Protein AF-A0A6A5KIJ4-F1 (afdb_monomer)

Mean predicted aligned error: 9.71 Å

Secondary structure (DSSP, 8-state):
-------GGG--SHHHHHHHHTTT--HHHHHHH-GGGGGGGG-SS--TTTSHHHHHHHHHHHHHHHHHTHHHHHHHHHS-TT-HHHHHHHHHHHHHHHHHHHHHHHHHHHHHHHHTT---HHHHHHHHHHHHHHHHHHHHHHHHHGGGGGTSTTTSTTTSHHHHHHHHHHHHHHHHHHHHHHHHHHHHS--HHHHHHHHHHHHHTT-------GGGT---HHHHHHHHHHHHHIIIIIHHHHHHHHHHHHHHT-TTTS-TTTTSTTHHHHHHHHHHHHHHHHHHHHHHHHHHHHHHHHGGG--TT---HHHHHHHHTTHHHHHHHHHHHHHHHHHHHTSHHHHHHHHHHHHHHHHHHHHHHHHHHHHHHTTS--

Structure (mmCIF, N/CA/C/O backbone):
data_AF-A0A6A5KIJ4-F1
#
_entry.id   AF-A0A6A5KIJ4-F1
#
loop_
_atom_site.group_PDB
_atom_site.id
_atom_site.type_symbol
_atom_site.label_atom_id
_atom_site.label_alt_id
_atom_site.label_comp_id
_atom_site.label_asym_id
_atom_site.label_entity_id
_atom_site.label_seq_id
_atom_site.pdbx_PDB_ins_code
_atom_site.Cartn_x
_atom_site.Cartn_y
_atom_site.Cartn_z
_atom_site.occupancy
_atom_site.B_iso_or_equiv
_atom_site.auth_seq_id
_atom_site.auth_comp_id
_atom_site.auth_asym_id
_atom_site.auth_atom_id
_atom_site.pdbx_PDB_model_num
ATOM 1 N N . MET A 1 1 ? 25.977 7.934 -46.231 1.00 43.38 1 MET A N 1
ATOM 2 C CA . MET A 1 1 ? 25.397 7.405 -44.980 1.00 43.38 1 MET A CA 1
ATOM 3 C C . MET A 1 1 ? 26.264 6.230 -44.569 1.00 43.38 1 MET A C 1
ATOM 5 O O . MET A 1 1 ? 26.360 5.286 -45.342 1.00 43.38 1 MET A O 1
ATOM 9 N N . ALA A 1 2 ? 27.006 6.340 -43.467 1.00 40.62 2 ALA A N 1
ATOM 10 C CA . ALA A 1 2 ? 27.827 5.232 -42.989 1.00 40.62 2 ALA A CA 1
ATOM 11 C C . ALA A 1 2 ? 26.893 4.139 -42.460 1.00 40.62 2 ALA A C 1
ATOM 13 O O . ALA A 1 2 ? 26.023 4.420 -41.641 1.00 40.62 2 ALA A O 1
ATOM 14 N N . ASN A 1 3 ? 27.042 2.919 -42.971 1.00 46.47 3 ASN A N 1
ATOM 15 C CA . ASN A 1 3 ? 26.295 1.750 -42.527 1.00 46.47 3 ASN A CA 1
ATOM 16 C C . ASN A 1 3 ? 26.880 1.289 -41.182 1.00 46.47 3 ASN A C 1
ATOM 18 O O . ASN A 1 3 ? 27.660 0.344 -41.120 1.00 46.47 3 ASN A O 1
ATOM 22 N N . THR A 1 4 ? 26.608 2.036 -40.111 1.00 53.62 4 THR A N 1
ATOM 23 C CA . THR A 1 4 ? 26.979 1.649 -38.749 1.00 53.62 4 THR A CA 1
ATOM 24 C C . THR A 1 4 ? 26.000 0.585 -38.281 1.00 53.62 4 THR A C 1
ATOM 26 O O . THR A 1 4 ? 24.988 0.875 -37.647 1.00 53.62 4 THR A O 1
ATOM 29 N N . THR A 1 5 ? 26.285 -0.666 -38.630 1.00 58.91 5 THR A N 1
ATOM 30 C CA . THR A 1 5 ? 25.628 -1.830 -38.037 1.00 58.91 5 THR A CA 1
ATOM 31 C C . THR A 1 5 ? 26.041 -1.910 -36.570 1.00 58.91 5 THR A C 1
ATOM 33 O O . THR A 1 5 ? 27.098 -2.451 -36.245 1.00 58.91 5 THR A O 1
ATOM 36 N N . HIS A 1 6 ? 25.244 -1.317 -35.681 1.00 66.81 6 HIS A N 1
ATOM 37 C CA . HIS A 1 6 ? 25.396 -1.537 -34.247 1.00 66.81 6 HIS A CA 1
ATOM 38 C C . HIS A 1 6 ? 25.002 -2.987 -33.926 1.00 66.81 6 HIS A C 1
ATOM 40 O O . HIS A 1 6 ? 23.931 -3.426 -34.352 1.00 66.81 6 HIS A O 1
ATOM 46 N N . PRO A 1 7 ? 25.834 -3.752 -33.199 1.00 83.75 7 PRO A N 1
ATOM 47 C CA . PRO A 1 7 ? 25.472 -5.104 -32.803 1.00 83.75 7 PRO A CA 1
ATOM 48 C C . PRO A 1 7 ? 24.351 -5.030 -31.762 1.00 83.75 7 PRO A C 1
ATOM 50 O O . PRO A 1 7 ? 24.577 -4.590 -30.637 1.00 83.75 7 PRO A O 1
ATOM 53 N N . CYS A 1 8 ? 23.140 -5.466 -32.119 1.00 83.19 8 CYS A N 1
ATOM 54 C CA . CYS A 1 8 ? 21.985 -5.449 -31.214 1.00 83.19 8 CYS A CA 1
ATOM 55 C C . CYS A 1 8 ? 22.226 -6.228 -29.905 1.00 83.19 8 CYS A C 1
ATOM 57 O O . CYS A 1 8 ? 21.538 -5.977 -28.919 1.00 83.19 8 CYS A O 1
ATOM 59 N N . ASP A 1 9 ? 23.217 -7.123 -29.880 1.00 84.19 9 ASP A N 1
ATOM 60 C CA . ASP A 1 9 ? 23.629 -7.915 -28.715 1.00 84.19 9 ASP A CA 1
ATOM 61 C C . ASP A 1 9 ? 24.285 -7.087 -27.597 1.00 84.19 9 ASP A C 1
ATOM 63 O O . ASP A 1 9 ? 24.390 -7.550 -26.456 1.00 84.19 9 ASP A O 1
ATOM 67 N N . SER A 1 10 ? 24.745 -5.864 -27.895 1.00 84.06 10 SER A N 1
ATOM 68 C CA . SER A 1 10 ? 25.309 -4.971 -26.878 1.00 84.06 10 SER A CA 1
ATOM 69 C C . SER A 1 10 ? 24.240 -4.270 -26.039 1.00 84.06 10 SER A C 1
ATOM 71 O O . SER A 1 10 ? 24.570 -3.728 -24.989 1.00 84.06 10 SER A O 1
ATOM 73 N N . LEU A 1 11 ? 22.979 -4.265 -26.488 1.00 83.62 11 LEU A N 1
ATOM 74 C CA . LEU A 1 11 ? 21.848 -3.682 -25.769 1.00 83.62 11 LEU A CA 1
ATOM 75 C C . LEU A 1 11 ? 21.243 -4.763 -24.876 1.00 83.62 11 LEU A C 1
ATOM 77 O O . LEU A 1 11 ? 20.431 -5.569 -25.326 1.00 83.62 11 LEU A O 1
ATOM 81 N N . LYS A 1 12 ? 21.681 -4.814 -23.617 1.00 80.38 12 LYS A N 1
ATOM 82 C CA . LYS A 1 12 ? 21.204 -5.813 -22.646 1.00 80.38 12 LYS A CA 1
ATOM 83 C C . LYS A 1 12 ? 20.176 -5.235 -21.688 1.00 80.38 12 LYS A C 1
ATOM 85 O O . LYS A 1 12 ? 19.394 -5.984 -21.108 1.00 80.38 12 LYS A O 1
ATOM 90 N N . GLN A 1 13 ? 20.193 -3.920 -21.498 1.00 79.88 13 GLN A N 1
ATOM 91 C CA . GLN A 1 13 ? 19.320 -3.210 -20.579 1.00 79.88 13 GLN A CA 1
ATOM 92 C C . GLN A 1 13 ? 18.652 -2.025 -21.261 1.00 79.88 13 GLN A C 1
ATOM 94 O O . GLN A 1 13 ? 19.179 -1.422 -22.193 1.00 79.88 13 GLN A O 1
ATOM 99 N N . PHE A 1 14 ? 17.493 -1.637 -20.733 1.00 78.69 14 PHE A N 1
ATOM 100 C CA . PHE A 1 14 ? 16.768 -0.472 -21.225 1.00 78.69 14 PHE A CA 1
ATOM 101 C C . PHE A 1 14 ? 17.596 0.823 -21.129 1.00 78.69 14 PHE A C 1
ATOM 103 O O . PHE A 1 14 ? 17.517 1.681 -22.003 1.00 78.69 14 PHE A O 1
ATOM 110 N N . ALA A 1 15 ? 18.450 0.947 -20.108 1.00 78.00 15 ALA A N 1
ATOM 111 C CA . ALA A 1 15 ? 19.334 2.099 -19.944 1.00 78.00 15 ALA A CA 1
ATOM 112 C C . ALA A 1 15 ? 20.415 2.219 -21.034 1.00 78.00 15 ALA A C 1
ATOM 114 O O . ALA A 1 15 ? 20.862 3.336 -21.310 1.00 78.00 15 ALA A O 1
ATOM 115 N N . ASP A 1 16 ? 20.793 1.115 -21.687 1.00 80.12 16 ASP A N 1
ATOM 116 C CA . ASP A 1 16 ? 21.831 1.106 -22.725 1.00 80.12 16 ASP A CA 1
ATOM 117 C C . ASP A 1 16 ? 21.413 1.934 -23.949 1.00 80.12 16 ASP A C 1
ATOM 119 O O . ASP A 1 16 ? 22.255 2.532 -24.621 1.00 80.12 16 ASP A O 1
ATOM 123 N N . PHE A 1 17 ? 20.105 2.057 -24.204 1.00 76.69 17 PHE A N 1
ATOM 124 C CA . PHE A 1 17 ? 19.576 2.915 -25.266 1.00 76.69 17 PHE A CA 1
ATOM 125 C C . PHE A 1 17 ? 19.929 4.384 -25.055 1.00 76.69 17 PHE A C 1
ATOM 127 O O . PHE A 1 17 ? 20.342 5.060 -25.994 1.00 76.69 17 PHE A O 1
ATOM 134 N N . PHE A 1 18 ? 19.797 4.873 -23.823 1.00 76.44 18 PHE A N 1
ATOM 135 C CA . PHE A 1 18 ? 19.955 6.295 -23.509 1.00 76.44 18 PHE A CA 1
ATOM 136 C C . PHE A 1 18 ? 21.417 6.690 -23.303 1.00 76.44 18 PHE A C 1
ATOM 138 O O . PHE A 1 18 ? 21.801 7.832 -23.557 1.00 76.44 18 PHE A O 1
ATOM 145 N N . THR A 1 19 ? 22.257 5.756 -22.857 1.00 80.62 19 THR A N 1
ATOM 146 C CA . THR A 1 19 ? 23.709 5.974 -22.810 1.00 80.62 19 THR A CA 1
ATOM 147 C C . THR A 1 19 ? 24.296 5.995 -24.223 1.00 80.62 19 THR A C 1
ATOM 149 O O . THR A 1 19 ? 25.088 6.883 -24.543 1.00 80.62 19 THR A O 1
ATOM 152 N N . THR A 1 20 ? 23.839 5.096 -25.099 1.00 78.19 20 THR A N 1
ATOM 153 C CA . THR A 1 20 ? 24.277 5.028 -26.502 1.00 78.19 20 THR A CA 1
ATOM 154 C C . THR A 1 20 ? 23.753 6.212 -27.321 1.00 78.19 20 THR A C 1
ATOM 156 O O . THR A 1 20 ? 24.508 6.809 -28.091 1.00 78.19 20 THR A O 1
ATOM 159 N N . SER A 1 21 ? 22.497 6.630 -27.118 1.00 71.56 21 SER A N 1
ATOM 160 C CA . SER A 1 21 ? 21.915 7.745 -27.878 1.00 71.56 21 SER A CA 1
ATOM 161 C C . SER A 1 21 ? 22.608 9.082 -27.617 1.00 71.56 21 SER A C 1
ATOM 163 O O . SER A 1 21 ? 22.753 9.894 -28.525 1.00 71.56 21 SER A O 1
ATOM 165 N N . ASN A 1 22 ? 23.099 9.306 -26.394 1.00 73.12 22 ASN A N 1
ATOM 166 C CA . ASN A 1 22 ? 23.820 10.531 -26.042 1.00 73.12 22 ASN A CA 1
ATOM 167 C C . ASN A 1 22 ? 25.168 10.685 -26.763 1.00 73.12 22 ASN A C 1
ATOM 169 O O . ASN A 1 22 ? 25.729 11.778 -26.749 1.00 73.12 22 ASN A O 1
ATOM 173 N N . THR A 1 23 ? 25.712 9.618 -27.355 1.00 72.00 23 THR A N 1
ATOM 174 C CA . THR A 1 23 ? 27.065 9.643 -27.929 1.00 72.00 23 THR A CA 1
ATOM 175 C C . THR A 1 23 ? 27.095 9.626 -29.450 1.00 72.00 23 THR A C 1
ATOM 177 O O . THR A 1 23 ? 28.009 10.215 -30.020 1.00 72.00 23 THR A O 1
ATOM 180 N N . THR A 1 24 ? 26.150 8.964 -30.130 1.00 61.06 24 THR A N 1
ATOM 181 C CA . THR A 1 24 ? 26.349 8.653 -31.562 1.00 61.06 24 THR A CA 1
ATOM 182 C C . THR A 1 24 ? 25.093 8.566 -32.436 1.00 61.06 24 THR A C 1
ATOM 184 O O . THR A 1 24 ? 25.216 8.761 -33.643 1.00 61.06 24 THR A O 1
ATOM 187 N N . SER A 1 25 ? 23.900 8.299 -31.886 1.00 68.38 25 SER A N 1
ATOM 188 C CA . SER A 1 25 ? 22.718 7.921 -32.689 1.00 68.38 25 SER A CA 1
ATOM 189 C C . SER A 1 25 ? 21.401 8.463 -32.121 1.00 68.38 25 SER A C 1
ATOM 191 O O . SER A 1 25 ? 21.216 8.484 -30.909 1.00 68.38 25 SER A O 1
ATOM 193 N N . ASN A 1 26 ? 20.438 8.827 -32.978 1.00 84.12 26 ASN A N 1
ATOM 194 C CA . ASN A 1 26 ? 19.061 9.104 -32.540 1.00 84.12 26 ASN A CA 1
ATOM 195 C C . ASN A 1 26 ? 18.382 7.785 -32.082 1.00 84.12 26 ASN A C 1
ATOM 197 O O . ASN A 1 26 ? 18.557 6.749 -32.731 1.00 84.12 26 ASN A O 1
ATOM 201 N N . ILE A 1 27 ? 17.607 7.816 -30.983 1.00 83.56 27 ILE A N 1
ATOM 202 C CA . ILE A 1 27 ? 16.882 6.657 -30.411 1.00 83.56 27 ILE A CA 1
ATOM 203 C C . ILE A 1 27 ? 16.044 5.943 -31.480 1.00 83.56 27 ILE A C 1
ATOM 205 O O . ILE A 1 27 ? 16.034 4.714 -31.553 1.00 83.56 27 ILE A O 1
ATOM 209 N N . THR A 1 28 ? 15.399 6.714 -32.354 1.00 85.06 28 THR A N 1
ATOM 210 C CA . THR A 1 28 ? 14.573 6.220 -33.458 1.00 85.06 28 THR A CA 1
ATOM 211 C C . THR A 1 28 ? 15.364 5.313 -34.395 1.00 85.06 28 THR A C 1
ATOM 213 O O . THR A 1 28 ? 14.908 4.224 -34.736 1.00 85.06 28 THR A O 1
ATOM 216 N N . SER A 1 29 ? 16.578 5.720 -34.771 1.00 85.31 29 SER A N 1
ATOM 217 C CA . SER A 1 29 ? 17.450 4.936 -35.650 1.00 85.31 29 SER A CA 1
ATOM 218 C C . SER A 1 29 ? 17.915 3.638 -34.986 1.00 85.31 29 SER A C 1
ATOM 220 O O . SER A 1 29 ? 17.982 2.603 -35.645 1.00 85.31 29 SER A O 1
ATOM 222 N N . LEU A 1 30 ? 18.183 3.668 -33.677 1.00 84.62 30 LEU A N 1
ATOM 223 C CA . LEU A 1 30 ? 18.614 2.486 -32.928 1.00 84.62 30 LEU A CA 1
ATOM 224 C C . LEU A 1 30 ? 17.487 1.450 -32.790 1.00 84.62 30 LEU A C 1
ATOM 226 O O . LEU A 1 30 ? 17.716 0.255 -32.965 1.00 84.62 30 LEU A O 1
ATOM 230 N N . VAL A 1 31 ? 16.255 1.902 -32.544 1.00 86.44 31 VAL A N 1
ATOM 231 C CA . VAL A 1 31 ? 15.072 1.026 -32.491 1.00 86.44 31 VAL A CA 1
ATOM 232 C C . VAL A 1 31 ? 14.743 0.441 -33.865 1.00 86.44 31 VAL A C 1
ATOM 234 O O . VAL A 1 31 ? 14.415 -0.740 -33.957 1.00 86.44 31 VAL A O 1
ATOM 237 N N . GLN A 1 32 ? 14.865 1.229 -34.938 1.00 85.62 32 GLN A N 1
ATOM 238 C CA . GLN A 1 32 ? 14.678 0.737 -36.308 1.00 85.62 32 GLN A CA 1
ATOM 239 C C . GLN A 1 32 ? 15.700 -0.346 -36.677 1.00 85.62 32 GLN A C 1
ATOM 241 O O . GLN A 1 32 ? 15.349 -1.297 -37.372 1.00 85.62 32 GLN A O 1
ATOM 246 N N . ALA A 1 33 ? 16.940 -0.232 -36.190 1.00 86.56 33 ALA A N 1
ATOM 247 C CA . ALA A 1 33 ? 17.974 -1.244 -36.395 1.00 86.56 33 ALA A CA 1
ATOM 248 C C . ALA A 1 33 ? 17.746 -2.515 -35.553 1.00 86.56 33 ALA A C 1
ATOM 250 O O . ALA A 1 33 ? 18.043 -3.615 -36.014 1.00 86.56 33 ALA A O 1
ATOM 251 N N . CYS A 1 34 ? 17.202 -2.377 -34.339 1.00 85.12 34 CYS A N 1
ATOM 252 C CA . CYS A 1 34 ? 17.039 -3.470 -33.376 1.00 85.12 34 CYS A CA 1
ATOM 253 C C . CYS A 1 34 ? 15.596 -3.570 -32.833 1.00 85.12 34 CYS A C 1
ATOM 255 O O . CYS A 1 34 ? 15.378 -3.415 -31.628 1.00 85.12 34 CYS A O 1
ATOM 257 N N . PRO A 1 35 ? 14.588 -3.877 -33.671 1.00 81.50 35 PRO A N 1
ATOM 258 C CA . PRO A 1 35 ? 13.176 -3.810 -33.278 1.00 81.50 35 PRO A CA 1
ATOM 259 C C . PRO A 1 35 ? 12.795 -4.801 -32.165 1.00 81.50 35 PRO A C 1
ATOM 261 O O . PRO A 1 35 ? 11.908 -4.512 -31.364 1.00 81.50 35 PRO A O 1
ATOM 264 N N . GLN A 1 36 ? 13.488 -5.941 -32.064 1.00 79.94 36 GLN A N 1
ATOM 265 C CA . GLN A 1 36 ? 13.276 -6.947 -31.008 1.00 79.94 36 GLN A CA 1
ATOM 266 C C . GLN A 1 36 ? 13.592 -6.414 -29.603 1.00 79.94 36 GLN A C 1
ATOM 268 O O . GLN A 1 36 ? 13.033 -6.873 -28.608 1.00 79.94 36 GLN A O 1
ATOM 273 N N . GLN A 1 37 ? 14.449 -5.396 -29.518 1.00 83.38 37 GLN A N 1
ATOM 274 C CA . GLN A 1 37 ? 14.854 -4.797 -28.254 1.00 83.38 37 GLN A CA 1
ATOM 275 C C . GLN A 1 37 ? 13.787 -3.862 -27.661 1.00 83.38 37 GLN A C 1
ATOM 277 O O . GLN A 1 37 ? 13.915 -3.437 -26.513 1.00 83.38 37 GLN A O 1
ATOM 282 N N . CYS A 1 38 ? 12.677 -3.611 -28.371 1.00 82.75 38 CYS A N 1
ATOM 283 C CA . CYS A 1 38 ? 11.484 -2.979 -27.795 1.00 82.75 38 CYS A CA 1
ATOM 284 C C . CYS A 1 38 ? 10.936 -3.751 -26.578 1.00 82.75 38 CYS A C 1
ATOM 286 O O . CYS A 1 38 ? 10.298 -3.159 -25.706 1.00 82.75 38 CYS A O 1
ATOM 288 N N . ASN A 1 39 ? 11.247 -5.048 -26.469 1.00 77.19 39 ASN A N 1
ATOM 289 C CA . ASN A 1 39 ? 10.880 -5.874 -25.322 1.00 77.19 39 ASN A CA 1
ATOM 290 C C . ASN A 1 39 ? 11.693 -5.553 -24.051 1.00 77.19 39 ASN A C 1
ATOM 292 O O . ASN A 1 39 ? 11.222 -5.825 -22.950 1.00 77.19 39 ASN A O 1
ATOM 296 N N . LEU A 1 40 ? 12.861 -4.898 -24.153 1.00 78.25 40 LEU A N 1
ATOM 297 C CA . LEU A 1 40 ? 13.684 -4.535 -22.987 1.00 78.25 40 L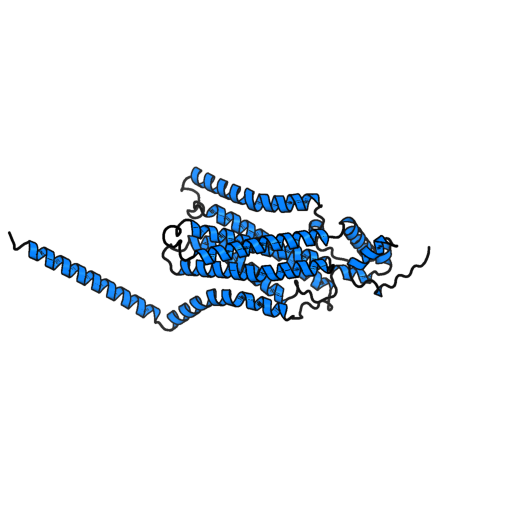EU A CA 1
ATOM 298 C C . LEU A 1 40 ? 13.015 -3.512 -22.061 1.00 78.25 40 LEU A C 1
ATOM 300 O O . LEU A 1 40 ? 13.329 -3.473 -20.872 1.00 78.25 40 LEU A O 1
ATOM 304 N N . ALA A 1 41 ? 12.063 -2.721 -22.569 1.00 77.00 41 ALA A N 1
ATOM 305 C CA . ALA A 1 41 ? 11.273 -1.795 -21.754 1.00 77.00 41 ALA A CA 1
ATOM 306 C C . ALA A 1 41 ? 10.456 -2.509 -20.657 1.00 77.00 41 ALA A C 1
ATOM 308 O O . ALA A 1 41 ? 10.104 -1.897 -19.644 1.00 77.00 41 ALA A O 1
ATOM 309 N N . TRP A 1 42 ? 10.190 -3.802 -20.854 1.00 74.75 42 TRP A N 1
ATOM 310 C CA . TRP A 1 42 ? 9.413 -4.663 -19.966 1.00 74.75 42 TRP A CA 1
ATOM 311 C C . TRP A 1 42 ? 10.268 -5.449 -18.973 1.00 74.75 42 TRP A C 1
ATOM 313 O O . TRP A 1 42 ? 9.748 -5.915 -17.963 1.00 74.75 42 TRP A O 1
ATOM 323 N N . GLY A 1 43 ? 11.577 -5.527 -19.221 1.00 76.25 43 GLY A N 1
ATOM 324 C CA . GLY A 1 43 ? 12.488 -6.404 -18.495 1.00 76.25 43 GLY A CA 1
ATOM 325 C C . GLY A 1 43 ? 12.452 -7.838 -19.029 1.00 76.25 43 GLY A C 1
ATOM 326 O O . GLY A 1 43 ? 11.506 -8.261 -19.686 1.00 76.25 43 GLY A O 1
ATOM 327 N N . THR A 1 44 ? 13.525 -8.580 -18.772 1.00 67.00 44 THR A N 1
ATOM 328 C CA . THR A 1 44 ? 13.741 -9.944 -19.289 1.00 67.00 44 THR A CA 1
ATOM 329 C C . THR A 1 44 ? 13.717 -11.017 -18.199 1.00 67.00 44 THR A C 1
ATOM 331 O O . THR A 1 44 ? 13.995 -12.176 -18.489 1.00 67.00 44 THR A O 1
ATOM 334 N N . GLY A 1 45 ? 13.440 -10.655 -16.941 1.00 61.38 45 GLY A N 1
ATOM 335 C CA . GLY A 1 45 ? 13.759 -11.500 -15.788 1.00 61.38 45 GLY A CA 1
ATOM 336 C C . GLY A 1 45 ? 12.646 -11.647 -14.759 1.00 61.38 45 GLY A C 1
ATOM 337 O O . GLY A 1 45 ? 11.733 -10.825 -14.692 1.00 61.38 45 GLY A O 1
ATOM 338 N N . ASN A 1 46 ? 12.780 -12.705 -13.949 1.00 67.00 46 ASN A N 1
ATOM 339 C CA . ASN A 1 46 ? 12.014 -12.971 -12.731 1.00 67.00 46 ASN A CA 1
ATOM 340 C C . ASN A 1 46 ? 11.991 -11.703 -11.861 1.00 67.00 46 ASN A C 1
ATOM 342 O O . ASN A 1 46 ? 13.037 -11.302 -11.339 1.00 67.00 46 ASN A O 1
ATOM 346 N N . PRO A 1 47 ? 10.844 -11.023 -11.744 1.00 74.44 47 PRO A N 1
ATOM 347 C CA . PRO A 1 47 ? 10.831 -9.751 -11.061 1.00 74.44 47 PRO A CA 1
ATOM 348 C C . PRO A 1 47 ? 10.881 -9.968 -9.547 1.00 74.44 47 PRO A C 1
ATOM 350 O O . PRO A 1 47 ? 9.892 -10.359 -8.936 1.00 74.44 47 PRO A O 1
ATOM 353 N N . ASP A 1 48 ? 11.998 -9.638 -8.903 1.00 80.88 48 ASP A N 1
ATOM 354 C CA . ASP A 1 48 ? 12.172 -9.827 -7.453 1.00 80.88 48 ASP A CA 1
ATOM 355 C C . ASP A 1 48 ? 11.039 -9.184 -6.625 1.00 80.88 48 ASP A C 1
ATOM 357 O O . ASP A 1 48 ? 10.499 -9.787 -5.696 1.00 80.88 48 ASP A O 1
ATOM 361 N N . LEU A 1 49 ? 10.649 -7.954 -6.983 1.00 90.50 49 LEU A N 1
ATOM 362 C CA . LEU A 1 49 ? 9.615 -7.177 -6.286 1.00 90.50 49 LEU A CA 1
ATOM 363 C C . LEU A 1 49 ? 8.215 -7.358 -6.866 1.00 90.50 49 LEU A C 1
ATOM 365 O O . LEU A 1 49 ? 7.234 -7.072 -6.189 1.00 90.50 49 LEU A O 1
ATOM 369 N N . SER A 1 50 ? 8.100 -7.810 -8.111 1.00 91.06 50 SER A N 1
ATOM 370 C CA . SER A 1 50 ? 6.803 -8.028 -8.751 1.00 91.06 50 SER A CA 1
ATOM 371 C C . SER A 1 50 ? 6.568 -9.486 -9.108 1.00 91.06 50 SER A C 1
ATOM 373 O O . SER A 1 50 ? 5.768 -9.754 -9.991 1.00 91.06 50 SER A O 1
ATOM 375 N N . GLY A 1 51 ? 7.220 -10.418 -8.413 1.00 90.00 51 GLY A N 1
ATOM 376 C CA . GLY A 1 51 ? 7.042 -11.861 -8.563 1.00 90.00 51 GLY A CA 1
ATOM 377 C C . GLY A 1 51 ? 5.835 -12.369 -7.781 1.00 90.00 51 GLY A C 1
ATOM 378 O O . GLY A 1 51 ? 5.290 -11.667 -6.921 1.00 90.00 51 GLY A O 1
ATOM 379 N N . ILE A 1 52 ? 5.357 -13.571 -8.104 1.00 90.19 52 ILE A N 1
ATOM 380 C CA . ILE A 1 52 ? 4.093 -14.095 -7.568 1.00 90.19 52 ILE A CA 1
ATOM 381 C C . ILE A 1 52 ? 4.063 -14.191 -6.038 1.00 90.19 52 ILE A C 1
ATOM 383 O O . ILE A 1 52 ? 3.089 -13.756 -5.420 1.00 90.19 52 ILE A O 1
ATOM 387 N N . GLY A 1 53 ? 5.126 -14.693 -5.399 1.00 87.31 53 GLY A N 1
ATOM 388 C CA . GLY A 1 53 ? 5.097 -14.933 -3.956 1.00 87.31 53 GLY A CA 1
ATOM 389 C C . GLY A 1 53 ? 5.041 -13.638 -3.139 1.00 87.31 53 GLY A C 1
ATOM 390 O O . GLY A 1 53 ? 4.239 -13.526 -2.213 1.00 87.31 53 GLY A O 1
ATOM 391 N N . VAL A 1 54 ? 5.795 -12.602 -3.532 1.00 92.75 54 VAL A N 1
ATOM 392 C CA . VAL A 1 54 ? 5.717 -11.284 -2.868 1.00 92.75 54 VAL A CA 1
ATOM 393 C C . VAL A 1 54 ? 4.380 -10.602 -3.168 1.00 92.75 54 VAL A C 1
ATOM 395 O O . VAL A 1 54 ? 3.821 -9.922 -2.306 1.00 92.75 54 VAL A O 1
ATOM 398 N N . PHE A 1 55 ? 3.812 -10.830 -4.354 1.00 94.38 55 PHE A N 1
ATOM 399 C CA . PHE A 1 55 ? 2.508 -10.279 -4.714 1.00 94.38 55 PHE A CA 1
ATOM 400 C C . PHE A 1 55 ? 1.364 -10.837 -3.871 1.00 94.38 55 PHE A C 1
ATOM 402 O O . PHE A 1 55 ? 0.464 -10.087 -3.494 1.00 94.38 55 PHE A O 1
ATOM 409 N N . ILE A 1 56 ? 1.431 -12.109 -3.475 1.00 95.56 56 ILE A N 1
ATOM 410 C CA . ILE A 1 56 ? 0.505 -12.675 -2.485 1.00 95.56 56 ILE A CA 1
ATOM 411 C C . ILE A 1 56 ? 0.619 -11.924 -1.150 1.00 95.56 56 ILE A C 1
ATOM 413 O O . ILE A 1 56 ? -0.398 -11.574 -0.550 1.00 95.56 56 ILE A O 1
ATOM 417 N N . SER A 1 57 ? 1.830 -11.576 -0.709 1.00 96.25 57 SER A N 1
ATOM 418 C CA . SER A 1 57 ? 2.002 -10.727 0.476 1.00 96.25 57 SER A CA 1
ATOM 419 C C . SER A 1 57 ? 1.427 -9.316 0.299 1.00 96.25 57 SER A C 1
ATOM 421 O O . SER A 1 57 ? 0.920 -8.752 1.267 1.00 96.25 57 SER A O 1
ATOM 423 N N . TYR A 1 58 ? 1.421 -8.753 -0.915 1.00 97.38 58 TYR A N 1
ATOM 424 C CA . TYR A 1 58 ? 0.716 -7.493 -1.196 1.00 97.38 58 TYR A CA 1
ATOM 425 C C . TYR A 1 58 ? -0.802 -7.637 -1.085 1.00 97.38 58 TYR A C 1
ATOM 427 O O . TYR A 1 58 ? -1.456 -6.724 -0.582 1.00 97.38 58 TYR A O 1
ATOM 435 N N . ILE A 1 59 ? -1.365 -8.780 -1.491 1.00 97.50 59 ILE A N 1
ATOM 436 C CA . ILE A 1 59 ? -2.789 -9.090 -1.295 1.00 97.50 59 ILE A CA 1
ATOM 437 C C . ILE A 1 59 ? -3.111 -9.162 0.201 1.00 97.50 59 ILE A C 1
ATOM 439 O O . ILE A 1 59 ? -4.087 -8.552 0.643 1.00 97.50 59 ILE A O 1
ATOM 443 N N . PHE A 1 60 ? -2.277 -9.847 0.993 1.00 97.12 60 PHE A N 1
ATOM 444 C CA . PHE A 1 60 ? -2.438 -9.885 2.448 1.00 97.12 60 PHE A CA 1
ATOM 445 C C . PHE A 1 60 ? -2.360 -8.489 3.062 1.00 97.12 60 PHE A C 1
ATOM 447 O O . PHE A 1 60 ? -3.259 -8.110 3.809 1.00 97.12 60 PHE A O 1
ATOM 454 N N . GLN A 1 61 ? -1.351 -7.693 2.697 1.00 97.44 61 GLN A N 1
ATOM 455 C CA . GLN A 1 61 ? -1.226 -6.314 3.165 1.00 97.44 61 GLN A CA 1
ATOM 456 C C . GLN A 1 61 ? -2.463 -5.485 2.833 1.00 97.44 61 GLN A C 1
ATOM 458 O O . GLN A 1 61 ? -3.004 -4.808 3.705 1.00 97.44 61 GLN A O 1
ATOM 463 N N . PHE A 1 62 ? -2.927 -5.560 1.588 1.00 97.88 62 PHE A N 1
ATOM 464 C CA . PHE A 1 62 ? -4.113 -4.853 1.136 1.00 97.88 62 PHE A CA 1
ATOM 465 C C . PHE A 1 62 ? -5.349 -5.248 1.954 1.00 97.88 62 PHE A C 1
ATOM 467 O O . PHE A 1 62 ? -6.015 -4.378 2.513 1.00 97.88 62 PHE A O 1
ATOM 474 N N . GLY A 1 63 ? -5.613 -6.550 2.099 1.00 97.81 63 GLY A N 1
ATOM 475 C CA . GLY A 1 63 ? -6.743 -7.057 2.878 1.00 97.81 63 GLY A CA 1
ATOM 476 C C . GLY A 1 63 ? -6.682 -6.638 4.348 1.00 97.81 63 GLY A C 1
ATOM 477 O O . GLY A 1 63 ? -7.670 -6.149 4.895 1.00 97.81 63 GLY A O 1
ATOM 478 N N . VAL A 1 64 ? -5.511 -6.754 4.976 1.00 97.25 64 VAL A N 1
ATOM 479 C CA . VAL A 1 64 ? -5.290 -6.354 6.373 1.00 97.25 64 VAL A CA 1
ATOM 480 C C . VAL A 1 64 ? -5.529 -4.858 6.561 1.00 97.25 64 VAL A C 1
ATOM 482 O O . VAL A 1 64 ? -6.266 -4.474 7.465 1.00 97.25 64 VAL A O 1
ATOM 485 N N . CYS A 1 65 ? -4.972 -4.002 5.704 1.00 97.19 65 CYS A N 1
ATOM 486 C CA . CYS A 1 65 ? -5.160 -2.555 5.800 1.00 97.19 65 CYS A CA 1
ATOM 487 C C . CYS A 1 65 ? -6.602 -2.111 5.508 1.00 97.19 65 CYS A C 1
ATOM 489 O O . CYS A 1 65 ? -7.054 -1.128 6.091 1.00 97.19 65 CYS A O 1
ATOM 491 N N . LEU A 1 66 ? -7.345 -2.817 4.648 1.00 95.94 66 LEU A N 1
ATOM 492 C CA . LEU A 1 66 ? -8.770 -2.547 4.432 1.00 95.94 66 LEU A CA 1
ATOM 493 C C . LEU A 1 66 ? -9.622 -2.943 5.643 1.00 95.94 66 LEU A C 1
ATOM 495 O O . LEU A 1 66 ? -10.469 -2.169 6.089 1.00 95.94 66 LEU A O 1
ATOM 499 N N . LEU A 1 67 ? -9.394 -4.141 6.185 1.00 95.88 67 LEU A N 1
ATOM 500 C CA . LEU A 1 67 ? -10.171 -4.665 7.308 1.00 95.88 67 LEU A CA 1
ATOM 501 C C . LEU A 1 67 ? -9.854 -3.928 8.607 1.00 95.88 67 LEU A C 1
ATOM 503 O O . LEU A 1 67 ? -10.762 -3.557 9.346 1.00 95.88 67 LEU A O 1
ATOM 507 N N . LEU A 1 68 ? -8.572 -3.693 8.880 1.00 96.38 68 LEU A N 1
ATOM 508 C CA . LEU A 1 68 ? -8.115 -3.066 10.114 1.00 96.38 68 LEU A CA 1
ATOM 509 C C . LEU A 1 68 ? -7.908 -1.556 9.979 1.00 96.38 68 LEU A C 1
ATOM 511 O O . LEU A 1 68 ? -7.685 -0.899 10.976 1.00 96.38 68 LEU A O 1
ATOM 515 N N . GLY A 1 69 ? -8.021 -0.960 8.795 1.00 95.75 69 GLY A N 1
ATOM 516 C CA . GLY A 1 69 ? -8.131 0.494 8.663 1.00 95.75 69 GLY A CA 1
ATOM 517 C C . GLY A 1 69 ? -9.569 0.946 8.949 1.00 95.75 69 GLY A C 1
ATOM 518 O O . GLY A 1 69 ? -9.994 1.000 10.106 1.00 95.75 69 GLY A O 1
ATOM 519 N N . PRO A 1 70 ? -10.380 1.204 7.909 1.00 94.31 70 PRO A N 1
ATOM 520 C CA . PRO A 1 70 ? -11.744 1.691 8.096 1.00 94.31 70 PRO A CA 1
ATOM 521 C C . PRO A 1 70 ? -12.638 0.681 8.833 1.00 94.31 70 PRO A C 1
ATOM 523 O O . PRO A 1 70 ? -13.471 1.084 9.647 1.00 94.31 70 PRO A O 1
ATOM 526 N N . GLY A 1 71 ? -12.449 -0.625 8.605 1.00 93.31 71 GLY A N 1
ATOM 527 C CA . GLY A 1 71 ? -13.226 -1.665 9.284 1.00 93.31 71 GLY A CA 1
ATOM 528 C C . GLY A 1 71 ? -12.997 -1.692 10.798 1.00 93.31 71 GLY A C 1
ATOM 529 O O . GLY A 1 71 ? -13.966 -1.788 11.551 1.00 93.31 71 GLY A O 1
ATOM 530 N N . TYR A 1 72 ? -11.759 -1.493 11.268 1.00 94.31 72 TYR A N 1
ATOM 531 C CA . TYR A 1 72 ? -11.452 -1.375 12.699 1.00 94.31 72 TYR A CA 1
ATOM 532 C C . TYR A 1 72 ? -12.229 -0.233 13.342 1.00 94.31 72 TYR A C 1
ATOM 534 O O . TYR A 1 72 ? -12.814 -0.412 14.405 1.00 94.31 72 TYR A O 1
ATOM 542 N N . ILE A 1 73 ? -12.270 0.931 12.689 1.00 92.38 73 ILE A N 1
ATOM 543 C CA . ILE A 1 73 ? -12.956 2.116 13.208 1.00 92.38 73 ILE A CA 1
ATOM 544 C C . ILE A 1 73 ? -14.446 1.833 13.424 1.00 92.38 73 ILE A C 1
ATOM 546 O O . ILE A 1 73 ? -14.988 2.163 14.481 1.00 92.38 73 ILE A O 1
ATOM 550 N N . VAL A 1 74 ? -15.094 1.210 12.437 1.00 90.81 74 VAL A N 1
ATOM 551 C CA . VAL A 1 74 ? -16.517 0.851 12.504 1.00 90.81 74 VAL A CA 1
ATOM 552 C C . VAL A 1 74 ? -16.751 -0.207 13.582 1.00 90.81 74 VAL A C 1
ATOM 554 O O . VAL A 1 74 ? -17.565 0.002 14.479 1.00 90.81 74 VAL A O 1
ATOM 557 N N . LEU A 1 75 ? -15.991 -1.306 13.561 1.00 91.25 75 LEU A N 1
ATOM 558 C CA . LEU A 1 75 ? -16.129 -2.393 14.534 1.00 91.25 75 LEU A CA 1
ATOM 559 C C . LEU A 1 75 ? -15.895 -1.906 15.968 1.00 91.25 75 LEU A C 1
ATOM 561 O O . LEU A 1 75 ? -16.669 -2.218 16.867 1.00 91.25 75 LEU A O 1
ATOM 565 N N . HIS A 1 76 ? -14.872 -1.085 16.189 1.00 90.06 76 HIS A N 1
ATOM 566 C CA . HIS A 1 76 ? -14.544 -0.541 17.503 1.00 90.06 76 HIS A CA 1
ATOM 567 C C . HIS A 1 76 ? -15.635 0.398 18.053 1.00 90.06 76 HIS A C 1
ATOM 569 O O . HIS A 1 76 ? -15.773 0.523 19.270 1.00 90.06 76 HIS A O 1
ATOM 575 N N . GLN A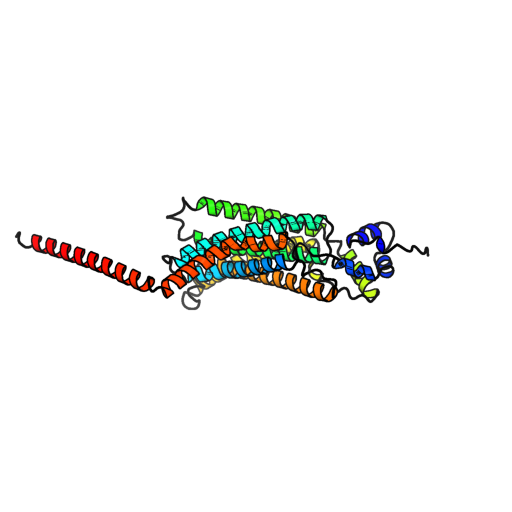 1 77 ? -16.422 1.050 17.187 1.00 87.12 77 GLN A N 1
ATOM 576 C CA . GLN A 1 77 ? -17.595 1.837 17.593 1.00 87.12 77 GLN A CA 1
ATOM 577 C C . GLN A 1 77 ? -18.807 0.967 17.928 1.00 87.12 77 GLN A C 1
ATOM 579 O O . GLN A 1 77 ? -19.591 1.334 18.800 1.00 87.12 77 GLN A O 1
ATOM 584 N N . CYS A 1 78 ? -18.968 -0.160 17.234 1.00 87.06 78 CYS A N 1
ATOM 585 C CA . CYS A 1 78 ? -20.073 -1.088 17.459 1.00 87.06 78 CYS A CA 1
ATOM 586 C C . CYS A 1 78 ? -19.889 -1.950 18.718 1.00 87.06 78 CYS A C 1
ATOM 588 O O . CYS A 1 78 ? -20.880 -2.416 19.275 1.00 87.06 78 CYS A O 1
ATOM 590 N N . LEU A 1 79 ? -18.648 -2.172 19.160 1.00 87.75 79 LEU A N 1
ATOM 591 C CA . LEU A 1 79 ? -18.330 -2.977 20.343 1.00 87.75 79 LEU A CA 1
ATOM 592 C C . LEU A 1 79 ? -18.429 -2.161 21.643 1.00 87.75 79 LEU A C 1
ATOM 594 O O . LEU A 1 79 ? -17.939 -1.026 21.725 1.00 87.75 79 LEU A O 1
ATOM 598 N N . ASP A 1 80 ? -18.997 -2.765 22.691 1.00 85.06 80 ASP A N 1
ATOM 599 C CA . ASP A 1 80 ? -19.119 -2.122 23.999 1.00 85.06 80 ASP A CA 1
ATOM 600 C C . ASP A 1 80 ? -17.722 -1.899 24.611 1.00 85.06 80 ASP A C 1
ATOM 602 O O . ASP A 1 80 ? -16.772 -2.659 24.397 1.00 85.06 80 ASP A O 1
ATOM 606 N N . LYS A 1 81 ? -17.564 -0.829 25.397 1.00 78.38 81 LYS A N 1
ATOM 607 C CA . LYS A 1 81 ? -16.276 -0.436 25.999 1.00 78.38 81 LYS A CA 1
ATOM 608 C C . LYS A 1 81 ? -15.701 -1.528 26.902 1.00 78.38 81 LYS A C 1
ATOM 610 O O . LYS A 1 81 ? -14.490 -1.612 27.074 1.00 78.38 81 LYS A O 1
ATOM 615 N N . ARG A 1 82 ? -16.565 -2.354 27.497 1.00 75.12 82 ARG A N 1
ATOM 616 C CA . ARG A 1 82 ? -16.177 -3.423 28.430 1.00 75.12 82 ARG A CA 1
ATOM 617 C C . ARG A 1 82 ? -15.928 -4.767 27.744 1.00 75.12 82 ARG A C 1
ATOM 619 O O . ARG A 1 82 ? -15.491 -5.709 28.411 1.00 75.12 82 ARG A O 1
ATOM 626 N N . ASP A 1 83 ? -16.146 -4.860 26.435 1.00 82.69 83 ASP A N 1
ATOM 627 C CA . ASP A 1 83 ? -16.042 -6.125 25.725 1.00 82.69 83 ASP A CA 1
ATOM 628 C C . ASP A 1 83 ? -14.592 -6.601 25.617 1.00 82.69 83 ASP A C 1
ATOM 630 O O . ASP A 1 83 ? -13.680 -5.885 25.194 1.00 82.69 83 ASP A O 1
ATOM 634 N N . ALA A 1 84 ? -14.368 -7.873 25.958 1.00 87.50 84 ALA A N 1
ATOM 635 C CA . ALA A 1 84 ? -13.092 -8.543 25.710 1.00 87.50 84 ALA A CA 1
ATOM 636 C C . ALA A 1 84 ? -12.721 -8.515 24.215 1.00 87.50 84 ALA A C 1
ATOM 638 O O . ALA A 1 84 ? -11.548 -8.354 23.882 1.00 87.50 84 ALA A O 1
ATOM 639 N N . ALA A 1 85 ? -13.727 -8.576 23.333 1.00 88.06 85 ALA A N 1
ATOM 640 C CA . ALA A 1 85 ? -13.562 -8.467 21.888 1.00 88.06 85 ALA A CA 1
ATOM 641 C C . ALA A 1 85 ? -12.899 -7.147 21.472 1.00 88.06 85 ALA A C 1
ATOM 643 O O . ALA A 1 85 ? -12.009 -7.156 20.631 1.00 88.06 85 ALA A O 1
ATOM 644 N N . ARG A 1 86 ? -13.258 -6.020 22.103 1.00 88.81 86 ARG A N 1
ATOM 645 C CA . ARG A 1 86 ? -12.670 -4.709 21.796 1.00 88.81 86 ARG A CA 1
ATOM 646 C C . ARG A 1 86 ? -11.191 -4.635 22.177 1.00 88.81 86 ARG A C 1
ATOM 648 O O . ARG A 1 86 ? -10.376 -4.138 21.403 1.00 88.81 86 ARG A O 1
ATOM 655 N N . ARG A 1 87 ? -10.830 -5.174 23.347 1.00 87.94 87 ARG A N 1
ATOM 656 C CA . ARG A 1 87 ? -9.426 -5.265 23.793 1.00 87.94 87 ARG A CA 1
ATOM 657 C C . ARG A 1 87 ? -8.600 -6.150 22.865 1.00 87.94 87 ARG A C 1
ATOM 659 O O . ARG A 1 87 ? -7.485 -5.782 22.510 1.00 87.94 87 ARG A O 1
ATOM 666 N N . HIS A 1 88 ? -9.164 -7.282 22.454 1.00 89.81 88 HIS A N 1
ATOM 667 C CA . HIS A 1 88 ? -8.511 -8.182 21.516 1.00 89.81 88 HIS A CA 1
ATOM 668 C C . HIS A 1 88 ? -8.356 -7.549 20.125 1.00 89.81 88 HIS A C 1
ATOM 670 O O . HIS A 1 88 ? -7.259 -7.560 19.579 1.00 89.81 88 HIS A O 1
ATOM 676 N N . LEU A 1 89 ? -9.397 -6.891 19.603 1.00 91.88 89 LEU A N 1
ATOM 677 C CA . LEU A 1 89 ? -9.338 -6.155 18.338 1.00 91.88 89 LEU A CA 1
ATOM 678 C C . LEU A 1 89 ? -8.239 -5.077 18.361 1.00 91.88 89 LEU A C 1
ATOM 680 O O . LEU A 1 89 ? -7.510 -4.919 17.387 1.00 91.88 89 LEU A O 1
ATOM 684 N N . SER A 1 90 ? -8.067 -4.373 19.486 1.00 90.25 90 SER A N 1
ATOM 685 C CA . SER A 1 90 ? -6.963 -3.420 19.657 1.00 90.25 90 SER A CA 1
ATOM 686 C C . SER A 1 90 ? -5.583 -4.094 19.647 1.00 90.25 90 SER A C 1
ATOM 688 O O . SER A 1 90 ? -4.659 -3.538 19.059 1.00 90.25 90 SER A O 1
ATOM 690 N N . SER A 1 91 ? -5.444 -5.282 20.251 1.00 90.38 91 SER A N 1
ATOM 691 C CA . SER A 1 91 ? -4.212 -6.091 20.191 1.00 90.38 91 SER A CA 1
ATOM 692 C C . SER A 1 91 ? -3.871 -6.464 18.746 1.00 90.38 91 SER A C 1
ATOM 694 O O . SER A 1 91 ? -2.794 -6.126 18.256 1.00 90.38 91 SER A O 1
ATOM 696 N N . VAL A 1 92 ? -4.840 -7.049 18.031 1.00 93.25 92 VAL A N 1
ATOM 697 C CA . VAL A 1 92 ? -4.725 -7.428 16.614 1.00 93.25 92 VAL A CA 1
ATOM 698 C C . VAL A 1 92 ? -4.307 -6.234 15.758 1.00 93.25 92 VAL A C 1
ATOM 700 O O . VAL A 1 92 ? -3.430 -6.361 14.909 1.00 93.25 92 VAL A O 1
ATOM 703 N N . HIS A 1 93 ? -4.887 -5.056 15.997 1.00 93.50 93 HIS A N 1
ATOM 704 C CA . HIS A 1 93 ? -4.561 -3.844 15.246 1.00 93.50 93 HIS A CA 1
ATOM 705 C C . HIS A 1 93 ? -3.109 -3.386 15.442 1.00 93.50 93 HIS A C 1
ATOM 707 O O . HIS A 1 93 ? -2.442 -3.006 14.479 1.00 93.50 93 HIS A O 1
ATOM 713 N N . VAL A 1 94 ? -2.590 -3.441 16.673 1.00 90.88 94 VAL A N 1
ATOM 714 C CA . VAL A 1 94 ? -1.182 -3.108 16.960 1.00 90.88 94 VAL A CA 1
ATOM 715 C C . VAL A 1 94 ? -0.243 -4.110 16.286 1.00 90.88 94 VAL A C 1
ATOM 717 O O . VAL A 1 94 ? 0.733 -3.698 15.656 1.00 90.88 94 VAL A O 1
ATOM 720 N N . VAL A 1 95 ? -0.560 -5.408 16.353 1.00 92.75 95 VAL A N 1
ATOM 721 C CA . VAL A 1 95 ? 0.202 -6.458 15.657 1.00 92.75 95 VAL A CA 1
ATOM 722 C C . VAL A 1 95 ? 0.175 -6.227 14.146 1.00 92.75 95 VAL A C 1
ATOM 724 O O . VAL A 1 95 ? 1.220 -6.269 13.507 1.00 92.75 95 VAL A O 1
ATOM 727 N N . ALA A 1 96 ? -0.980 -5.886 13.574 1.00 94.81 96 ALA A N 1
ATOM 728 C CA . ALA A 1 96 ? -1.114 -5.609 12.149 1.00 94.81 96 ALA A CA 1
ATOM 729 C C . ALA A 1 96 ? -0.276 -4.411 11.688 1.00 94.81 96 ALA A C 1
ATOM 731 O O . ALA A 1 96 ? 0.357 -4.481 10.632 1.00 94.81 96 ALA A O 1
ATOM 732 N N . LEU A 1 97 ? -0.226 -3.328 12.472 1.00 93.25 97 LEU A N 1
ATOM 733 C CA . LEU A 1 97 ? 0.636 -2.183 12.172 1.00 93.25 97 LEU A CA 1
ATOM 734 C C . LEU A 1 97 ? 2.121 -2.572 12.213 1.00 93.25 97 LEU A C 1
ATOM 736 O O . LEU A 1 97 ? 2.883 -2.188 11.319 1.00 93.25 97 LEU A O 1
ATOM 740 N N . ALA A 1 98 ? 2.529 -3.353 13.217 1.00 91.81 98 ALA A N 1
ATOM 741 C CA . ALA A 1 98 ? 3.901 -3.837 13.342 1.00 91.81 98 ALA A CA 1
ATOM 742 C C . ALA A 1 98 ? 4.286 -4.753 12.168 1.00 91.81 98 ALA A C 1
ATOM 744 O O . ALA A 1 98 ? 5.302 -4.515 11.517 1.00 91.81 98 ALA A O 1
ATOM 745 N N . THR A 1 99 ? 3.442 -5.734 11.837 1.00 94.00 99 THR A N 1
ATOM 746 C CA . THR A 1 99 ? 3.605 -6.629 10.683 1.00 94.00 99 THR A CA 1
ATOM 747 C C . THR A 1 99 ? 3.687 -5.848 9.373 1.00 94.00 99 THR A C 1
ATOM 749 O O . THR A 1 99 ? 4.600 -6.071 8.583 1.00 94.00 99 THR A O 1
ATOM 752 N N . THR A 1 100 ? 2.795 -4.877 9.163 1.00 94.62 100 THR A N 1
ATOM 753 C CA . THR A 1 100 ? 2.794 -4.033 7.957 1.00 94.62 100 THR A CA 1
ATOM 754 C C . THR A 1 100 ? 4.088 -3.229 7.835 1.00 94.62 100 THR A C 1
ATOM 756 O O . THR A 1 100 ? 4.671 -3.161 6.756 1.00 94.62 100 THR A O 1
ATOM 759 N N . SER A 1 101 ? 4.584 -2.664 8.939 1.00 91.88 101 SER A N 1
ATOM 760 C CA . SER A 1 101 ? 5.841 -1.904 8.956 1.00 91.88 101 SER A CA 1
ATOM 761 C C . SER A 1 101 ? 7.061 -2.798 8.702 1.00 91.88 101 SER A C 1
ATOM 763 O O . SER A 1 101 ? 7.957 -2.417 7.943 1.00 91.88 101 SER A O 1
ATOM 765 N N . LEU A 1 102 ? 7.085 -3.997 9.297 1.00 92.19 102 LEU A N 1
ATOM 766 C CA . LEU A 1 102 ? 8.132 -5.005 9.096 1.00 92.19 102 LEU A CA 1
ATOM 767 C C . LEU A 1 102 ? 8.150 -5.549 7.668 1.00 92.19 102 LEU A C 1
ATOM 769 O O . LEU A 1 102 ? 9.220 -5.849 7.155 1.00 92.19 102 LEU A O 1
ATOM 773 N N . PHE A 1 103 ? 6.991 -5.656 7.022 1.00 94.44 103 PHE A N 1
ATOM 774 C CA . PHE A 1 103 ? 6.890 -6.064 5.627 1.00 94.44 103 PHE A CA 1
ATOM 775 C C . PHE A 1 103 ? 7.302 -4.935 4.671 1.00 94.44 103 PHE A C 1
ATOM 777 O O . PHE A 1 103 ? 8.112 -5.133 3.767 1.00 94.44 103 PHE A O 1
ATOM 784 N N . ALA A 1 104 ? 6.785 -3.725 4.885 1.00 94.75 104 ALA A N 1
ATOM 785 C CA . ALA A 1 104 ? 6.987 -2.618 3.960 1.00 94.75 104 ALA A CA 1
ATOM 786 C C . ALA A 1 104 ? 8.418 -2.057 3.985 1.00 94.75 104 ALA A C 1
ATOM 788 O O . ALA A 1 104 ? 8.932 -1.648 2.946 1.00 94.75 104 ALA A O 1
ATOM 789 N N . SER A 1 105 ? 9.096 -2.054 5.139 1.00 92.19 105 SER A N 1
ATOM 790 C CA . SER A 1 105 ? 10.430 -1.439 5.257 1.00 92.19 105 SER A CA 1
ATOM 791 C C . SER A 1 105 ? 11.511 -2.156 4.427 1.00 92.19 105 SER A C 1
ATOM 793 O O . SER A 1 105 ? 12.184 -1.481 3.647 1.00 92.19 105 SER A O 1
ATOM 795 N N . PRO A 1 106 ? 11.675 -3.495 4.501 1.00 93.75 106 PRO A N 1
ATOM 796 C CA . PRO A 1 106 ? 12.620 -4.219 3.651 1.00 93.75 106 PRO A CA 1
ATOM 797 C C . PRO A 1 106 ? 12.293 -4.093 2.164 1.00 93.75 106 PRO A C 1
ATOM 799 O O . PRO A 1 106 ? 13.203 -3.930 1.360 1.00 93.75 106 PRO A O 1
ATOM 802 N N . ILE A 1 107 ? 11.008 -4.105 1.795 1.00 95.31 107 ILE A N 1
ATOM 803 C CA . ILE A 1 107 ? 10.577 -3.924 0.403 1.00 95.31 107 ILE A CA 1
ATOM 804 C C . ILE A 1 107 ? 10.936 -2.534 -0.114 1.00 95.31 107 ILE A C 1
ATOM 806 O O . ILE A 1 107 ? 11.411 -2.402 -1.240 1.00 95.31 107 ILE A O 1
ATOM 810 N N . ALA A 1 108 ? 10.767 -1.499 0.702 1.00 95.00 108 ALA A N 1
ATOM 811 C CA . ALA A 1 108 ? 11.136 -0.147 0.321 1.00 95.00 108 ALA A CA 1
ATOM 812 C C . ALA A 1 108 ? 12.669 0.011 0.204 1.00 95.00 108 ALA A C 1
ATOM 814 O O . ALA A 1 108 ? 13.154 0.652 -0.728 1.00 95.00 108 ALA A O 1
ATOM 815 N N . VAL A 1 109 ? 13.457 -0.652 1.061 1.00 94.50 109 VAL A N 1
ATOM 816 C CA . VAL A 1 109 ? 14.925 -0.724 0.906 1.00 94.50 109 VAL A CA 1
ATOM 817 C C . VAL A 1 109 ? 15.315 -1.473 -0.372 1.00 94.50 109 VAL A C 1
ATOM 819 O O . VAL A 1 109 ? 16.128 -0.969 -1.148 1.00 94.50 109 VAL A O 1
ATOM 822 N N . ALA A 1 110 ? 14.715 -2.637 -0.628 1.00 94.56 110 ALA A N 1
ATOM 823 C CA . ALA A 1 110 ? 14.934 -3.412 -1.848 1.00 94.56 110 ALA A CA 1
ATOM 824 C C . ALA A 1 110 ? 14.567 -2.599 -3.097 1.00 94.56 110 ALA A C 1
ATOM 826 O O . ALA A 1 110 ? 15.326 -2.584 -4.058 1.00 94.56 110 ALA A O 1
ATOM 827 N N . SER A 1 111 ? 13.482 -1.825 -3.039 1.00 94.75 111 SER A N 1
ATOM 828 C CA . SER A 1 111 ? 13.073 -0.893 -4.093 1.00 94.75 111 SER A CA 1
ATOM 829 C C . SER A 1 111 ? 14.146 0.159 -4.373 1.00 94.75 111 SER A C 1
ATOM 831 O O . SER A 1 111 ? 14.476 0.397 -5.529 1.00 94.75 111 SER A O 1
ATOM 833 N N . ILE A 1 112 ? 14.755 0.757 -3.342 1.00 94.12 112 ILE A N 1
ATOM 834 C CA . ILE A 1 112 ? 15.857 1.721 -3.516 1.00 94.12 112 ILE A CA 1
ATOM 835 C C . ILE A 1 112 ? 17.072 1.060 -4.179 1.00 94.12 112 ILE A C 1
ATOM 837 O O . ILE A 1 112 ? 17.679 1.646 -5.075 1.00 94.12 112 ILE A O 1
ATOM 841 N N . VAL A 1 113 ? 17.449 -0.143 -3.737 1.00 93.94 113 VAL A N 1
ATOM 842 C CA . VAL A 1 113 ? 18.573 -0.890 -4.328 1.00 93.94 113 VAL A CA 1
ATOM 843 C C . VAL A 1 113 ? 18.283 -1.227 -5.788 1.00 93.94 113 VAL A C 1
ATOM 845 O O . VAL A 1 113 ? 19.159 -1.052 -6.633 1.00 93.94 113 VAL A O 1
ATOM 848 N N . HIS A 1 114 ? 17.057 -1.649 -6.088 1.00 91.12 114 HIS A N 1
ATOM 849 C CA . HIS A 1 114 ? 16.620 -1.990 -7.436 1.00 91.12 114 HIS A CA 1
ATOM 850 C C . HIS A 1 114 ? 16.621 -0.775 -8.361 1.00 91.12 114 HIS A C 1
ATOM 852 O O . HIS A 1 114 ? 17.205 -0.819 -9.436 1.00 91.12 114 HIS A O 1
ATOM 858 N N . LEU A 1 115 ? 16.086 0.359 -7.900 1.00 89.88 115 LEU A N 1
ATOM 859 C CA . LEU A 1 115 ? 16.080 1.625 -8.643 1.00 89.88 115 LEU A CA 1
ATOM 860 C C . LEU A 1 115 ? 17.490 2.137 -8.976 1.00 89.88 115 LEU A C 1
ATOM 862 O O . LEU A 1 115 ? 17.673 2.801 -9.993 1.00 89.88 115 LEU A O 1
ATOM 866 N N . LYS A 1 116 ? 18.503 1.805 -8.165 1.00 90.81 116 LYS A N 1
ATOM 867 C CA . LYS A 1 116 ? 19.911 2.122 -8.465 1.00 90.81 116 LYS A CA 1
ATOM 868 C C . LYS A 1 116 ? 20.510 1.265 -9.580 1.00 90.81 116 LYS A C 1
ATOM 870 O O . LYS A 1 116 ? 21.533 1.654 -10.132 1.00 90.81 116 LYS A O 1
ATOM 875 N N . ARG A 1 117 ? 19.915 0.113 -9.895 1.00 88.56 117 ARG A N 1
ATOM 876 C CA . ARG A 1 117 ? 20.399 -0.833 -10.913 1.00 88.56 117 ARG A CA 1
ATOM 877 C C . ARG A 1 117 ? 19.772 -0.608 -12.292 1.00 88.56 117 ARG A C 1
ATOM 879 O O . ARG A 1 117 ? 19.816 -1.511 -13.113 1.00 88.56 117 ARG A O 1
ATOM 886 N N . HIS A 1 118 ? 19.213 0.579 -12.540 1.00 82.00 118 HIS A N 1
ATOM 887 C CA . HIS A 1 118 ? 18.584 0.947 -13.814 1.00 82.00 118 HIS A CA 1
ATOM 888 C C . HIS A 1 118 ? 17.502 -0.051 -14.275 1.00 82.00 118 HIS A C 1
ATOM 890 O O . HIS A 1 118 ? 17.639 -0.682 -15.323 1.00 82.00 118 HIS A O 1
ATOM 896 N N . PRO A 1 119 ? 16.426 -0.209 -13.486 1.00 85.25 119 PRO A N 1
ATOM 897 C CA . PRO A 1 119 ? 15.401 -1.207 -13.761 1.00 85.25 119 PRO A CA 1
ATOM 898 C C . PRO A 1 119 ? 14.561 -0.853 -14.995 1.00 85.25 119 PRO A C 1
ATOM 900 O O . PRO A 1 119 ? 14.577 0.282 -15.484 1.00 85.25 119 PRO A O 1
ATOM 903 N N . ALA A 1 120 ? 13.796 -1.828 -15.485 1.00 86.12 120 ALA A N 1
ATOM 904 C CA . ALA A 1 120 ? 12.888 -1.628 -16.612 1.00 86.12 120 ALA A CA 1
ATOM 905 C C . ALA A 1 120 ? 11.768 -0.619 -16.275 1.00 86.12 120 ALA A C 1
ATOM 907 O O . ALA A 1 120 ? 11.411 -0.433 -15.107 1.00 86.12 120 ALA A O 1
ATOM 908 N N . LEU A 1 121 ? 11.158 0.010 -17.291 1.00 83.19 121 LEU A N 1
ATOM 909 C CA . LEU A 1 121 ? 10.081 1.000 -17.090 1.00 83.19 121 LEU A CA 1
ATOM 910 C C . LEU A 1 121 ? 8.899 0.422 -16.311 1.00 83.19 121 LEU A C 1
ATOM 912 O O . LEU A 1 121 ? 8.326 1.087 -15.441 1.00 83.19 121 LEU A O 1
ATOM 916 N N . PHE A 1 122 ? 8.554 -0.827 -16.617 1.00 86.50 122 PHE A N 1
ATOM 917 C CA . PHE A 1 122 ? 7.532 -1.569 -15.894 1.00 86.50 122 PHE A CA 1
ATOM 918 C C . PHE A 1 122 ? 7.834 -1.623 -14.390 1.00 86.50 122 PHE A C 1
ATOM 920 O O . PHE A 1 122 ? 6.973 -1.291 -13.577 1.00 86.50 122 PHE A O 1
ATOM 927 N N . GLU A 1 123 ? 9.062 -1.976 -14.013 1.00 88.19 123 GLU A N 1
ATOM 928 C CA . GLU A 1 123 ? 9.447 -2.142 -12.613 1.00 88.19 123 GLU A CA 1
ATOM 929 C C . GLU A 1 123 ? 9.472 -0.809 -11.865 1.00 88.19 123 GLU A C 1
ATOM 931 O O . GLU A 1 123 ? 8.997 -0.745 -10.735 1.00 88.19 123 GLU A O 1
ATOM 936 N N . VAL A 1 124 ? 9.942 0.275 -12.496 1.00 88.44 124 VAL A N 1
ATOM 937 C CA . VAL A 1 124 ? 9.866 1.628 -11.912 1.00 88.44 124 VAL A CA 1
ATOM 938 C C . VAL A 1 124 ? 8.414 1.992 -11.596 1.00 88.44 124 VAL A C 1
ATOM 940 O O . VAL A 1 124 ? 8.102 2.456 -10.497 1.00 88.44 124 VAL A O 1
ATOM 943 N N . THR A 1 125 ? 7.514 1.741 -12.549 1.00 85.88 125 THR A N 1
ATOM 944 C CA . THR A 1 125 ? 6.078 2.017 -12.413 1.00 85.88 125 THR A CA 1
ATOM 945 C C . THR A 1 125 ? 5.442 1.152 -11.325 1.00 85.88 125 THR A C 1
ATOM 947 O O . THR A 1 125 ? 4.669 1.639 -10.499 1.00 85.88 125 THR A O 1
ATOM 950 N N . PHE A 1 126 ? 5.788 -0.134 -11.288 1.00 91.38 126 PHE A N 1
ATOM 951 C CA . PHE A 1 126 ? 5.312 -1.067 -10.276 1.00 91.38 126 PHE A CA 1
ATOM 952 C C . PHE A 1 126 ? 5.774 -0.650 -8.874 1.00 91.38 126 PHE A C 1
ATOM 954 O O . PHE A 1 126 ? 4.953 -0.566 -7.962 1.00 91.38 126 PHE A O 1
ATOM 961 N N . ILE A 1 127 ? 7.061 -0.319 -8.714 1.00 93.00 127 ILE A N 1
ATOM 962 C CA . ILE A 1 127 ? 7.655 0.149 -7.455 1.00 93.00 127 ILE A CA 1
ATOM 963 C C . ILE A 1 127 ? 6.992 1.444 -6.981 1.00 93.00 127 ILE A C 1
ATOM 965 O O . ILE A 1 127 ? 6.748 1.593 -5.785 1.00 93.00 127 ILE A O 1
ATOM 969 N N . TYR A 1 128 ? 6.652 2.360 -7.892 1.00 91.56 128 TYR A N 1
ATOM 970 C CA . TYR A 1 128 ? 5.909 3.571 -7.547 1.00 91.56 128 TYR A CA 1
ATOM 971 C C . TYR A 1 128 ? 4.564 3.243 -6.892 1.00 91.56 128 TYR A C 1
ATOM 973 O O . TYR A 1 128 ? 4.304 3.664 -5.762 1.00 91.56 128 TYR A O 1
ATOM 981 N N . TYR A 1 129 ? 3.718 2.461 -7.569 1.00 92.00 129 TYR A N 1
ATOM 982 C CA . TYR A 1 129 ? 2.402 2.118 -7.030 1.00 92.00 129 TYR A CA 1
ATOM 983 C C . TYR A 1 129 ? 2.501 1.275 -5.758 1.00 92.00 129 TYR A C 1
ATOM 985 O O . TYR A 1 129 ? 1.718 1.488 -4.833 1.00 92.00 129 TYR A O 1
ATOM 993 N N . LEU A 1 130 ? 3.487 0.379 -5.680 1.00 94.94 130 LEU A N 1
ATOM 994 C CA . LEU A 1 130 ? 3.786 -0.410 -4.491 1.00 94.94 130 LEU A CA 1
ATOM 995 C C . LEU A 1 130 ? 4.125 0.485 -3.298 1.00 94.94 130 LEU A C 1
ATOM 997 O O . LEU A 1 130 ? 3.491 0.376 -2.252 1.00 94.94 130 LEU A O 1
ATOM 1001 N N . ALA A 1 131 ? 5.082 1.397 -3.458 1.00 94.44 131 ALA A N 1
ATOM 1002 C CA . ALA A 1 131 ? 5.516 2.286 -2.388 1.00 94.44 131 ALA A CA 1
ATOM 1003 C C . ALA A 1 131 ? 4.361 3.166 -1.888 1.00 94.44 131 ALA A C 1
ATOM 1005 O O . ALA A 1 131 ? 4.176 3.317 -0.680 1.00 94.44 131 ALA A O 1
ATOM 1006 N N . VAL A 1 132 ? 3.548 3.703 -2.806 1.00 91.00 132 VAL A N 1
ATOM 1007 C CA . VAL A 1 132 ? 2.371 4.512 -2.452 1.00 91.00 132 VAL A CA 1
ATOM 1008 C C . VAL A 1 132 ? 1.315 3.662 -1.740 1.00 91.00 132 VAL A C 1
ATOM 1010 O O . VAL A 1 132 ? 0.798 4.086 -0.709 1.00 91.00 132 VAL A O 1
ATOM 1013 N N . MET A 1 133 ? 1.024 2.450 -2.223 1.00 95.19 133 MET A N 1
ATOM 1014 C CA . MET A 1 133 ? 0.081 1.531 -1.574 1.00 95.19 133 MET A CA 1
ATOM 1015 C C . MET A 1 133 ? 0.513 1.202 -0.141 1.00 95.19 133 MET A C 1
ATOM 1017 O O . MET A 1 133 ? -0.298 1.294 0.782 1.00 95.19 133 MET A O 1
ATOM 1021 N N . GLN A 1 134 ? 1.796 0.891 0.061 1.00 95.62 134 GLN A N 1
ATOM 1022 C CA . GLN A 1 134 ? 2.355 0.582 1.377 1.00 95.62 134 GLN A CA 1
ATOM 1023 C C . GLN A 1 134 ? 2.265 1.770 2.335 1.00 95.62 134 GLN A C 1
ATOM 1025 O O . GLN A 1 134 ? 1.816 1.606 3.472 1.00 95.62 134 GLN A O 1
ATOM 1030 N N . PHE A 1 135 ? 2.625 2.962 1.856 1.00 94.12 135 PHE A N 1
ATOM 1031 C CA . PHE A 1 135 ? 2.547 4.195 2.630 1.00 94.12 135 PHE A CA 1
ATOM 1032 C C . PHE A 1 135 ? 1.112 4.509 3.065 1.00 94.12 135 PHE A C 1
ATOM 1034 O O . PHE A 1 135 ? 0.856 4.743 4.248 1.00 94.12 135 PHE A O 1
ATOM 1041 N N . LEU A 1 136 ? 0.157 4.459 2.129 1.00 93.31 136 LEU A N 1
ATOM 1042 C CA . LEU A 1 136 ? -1.259 4.692 2.418 1.00 93.31 136 LEU A CA 1
ATOM 1043 C C . LEU A 1 136 ? -1.821 3.639 3.386 1.00 93.31 136 LEU A C 1
ATOM 1045 O O . LEU A 1 136 ? -2.607 3.983 4.270 1.00 93.31 136 LEU A O 1
ATOM 1049 N N . GLY A 1 137 ? -1.379 2.382 3.276 1.00 95.31 137 GLY A N 1
ATOM 1050 C CA . GLY A 1 137 ? -1.747 1.302 4.195 1.00 95.31 137 GLY A CA 1
ATOM 1051 C C . GLY A 1 137 ? -1.239 1.501 5.609 1.00 95.31 137 GLY A C 1
ATOM 1052 O O . GLY A 1 137 ? -2.025 1.427 6.556 1.00 95.31 137 GLY A O 1
ATOM 1053 N N . GLY A 1 138 ? 0.044 1.829 5.760 1.00 94.31 138 GLY A N 1
ATOM 1054 C CA . GLY A 1 138 ? 0.617 2.178 7.057 1.00 94.31 138 GLY A CA 1
ATOM 1055 C C . GLY A 1 138 ? -0.099 3.376 7.683 1.00 94.31 138 GLY A C 1
ATOM 1056 O O . GLY A 1 138 ? -0.509 3.318 8.843 1.00 94.31 138 GLY A O 1
ATOM 1057 N N . LEU A 1 139 ? -0.331 4.434 6.899 1.00 92.56 139 LEU A N 1
ATOM 1058 C CA . LEU A 1 139 ? -1.026 5.634 7.365 1.00 92.56 139 LEU A CA 1
ATOM 1059 C C . LEU A 1 139 ? -2.479 5.336 7.775 1.00 92.56 139 LEU A C 1
ATOM 1061 O O . LEU A 1 139 ? -2.928 5.835 8.804 1.00 92.56 139 LEU A O 1
ATOM 1065 N N . SER A 1 140 ? -3.198 4.483 7.037 1.00 94.31 140 SER A N 1
ATOM 1066 C CA . SER A 1 140 ? -4.572 4.080 7.378 1.00 94.31 140 SER A CA 1
ATOM 1067 C C . SER A 1 140 ? -4.647 3.372 8.735 1.00 94.31 140 SER A C 1
ATOM 1069 O O . SER A 1 140 ? -5.518 3.679 9.558 1.00 94.31 140 SER A O 1
ATOM 1071 N N . LEU A 1 141 ? -3.694 2.479 9.019 1.00 94.56 141 LEU A N 1
ATOM 1072 C CA . LEU A 1 141 ? -3.601 1.792 10.310 1.00 94.56 141 LEU A CA 1
ATOM 1073 C C . LEU A 1 141 ? -3.241 2.757 11.453 1.00 94.56 141 LEU A C 1
ATOM 1075 O O . LEU A 1 141 ? -3.818 2.658 12.538 1.00 94.56 141 LEU A O 1
ATOM 1079 N N . VAL A 1 142 ? -2.343 3.722 11.222 1.00 91.75 142 VAL A N 1
ATOM 1080 C CA . VAL A 1 142 ? -1.980 4.748 12.220 1.00 91.75 142 VAL A CA 1
ATOM 1081 C C . VAL A 1 142 ? -3.156 5.675 12.534 1.00 91.75 142 VAL A C 1
ATOM 1083 O O . VAL A 1 142 ? -3.448 5.918 13.704 1.00 91.75 142 VAL A O 1
ATOM 1086 N N . VAL A 1 143 ? -3.879 6.153 11.517 1.00 90.25 143 VAL A N 1
ATOM 1087 C CA . VAL A 1 143 ? -5.083 6.986 11.700 1.00 90.25 143 VAL A CA 1
ATOM 1088 C C . VAL A 1 143 ? -6.126 6.246 12.541 1.00 90.25 143 VAL A C 1
ATOM 1090 O O . VAL A 1 143 ? -6.714 6.823 13.455 1.00 90.25 143 VAL A O 1
ATOM 1093 N N . SER A 1 144 ? -6.302 4.949 12.290 1.00 91.94 144 SER A N 1
ATOM 1094 C CA . SER A 1 144 ? -7.263 4.102 13.006 1.00 91.94 144 SER A CA 1
ATOM 1095 C C . SER A 1 144 ? -6.885 3.873 14.479 1.00 91.94 144 SER A C 1
ATOM 1097 O O . SER A 1 144 ? -7.771 3.797 15.334 1.00 91.94 144 SER A O 1
ATOM 1099 N N . LEU A 1 145 ? -5.586 3.873 14.821 1.00 89.06 145 LEU A N 1
ATOM 1100 C CA . LEU A 1 145 ? -5.122 3.846 16.219 1.00 89.06 145 LEU A CA 1
ATOM 1101 C C . LEU A 1 145 ? -5.510 5.103 17.007 1.00 89.06 145 LEU A C 1
ATOM 1103 O O . LEU A 1 145 ? -5.699 5.019 18.223 1.00 89.06 145 LEU A O 1
ATOM 1107 N N . GLY A 1 146 ? -5.671 6.249 16.337 1.00 84.69 146 GLY A N 1
ATOM 1108 C CA . GLY A 1 146 ? -6.034 7.521 16.970 1.00 84.69 146 GLY A CA 1
ATOM 1109 C C . GLY A 1 146 ? -7.336 7.459 17.778 1.00 84.69 146 GLY A C 1
ATOM 1110 O O . GLY A 1 146 ? -7.495 8.186 18.758 1.00 84.69 146 GLY A O 1
ATOM 1111 N N . ILE A 1 147 ? -8.234 6.525 17.450 1.00 84.62 147 ILE A N 1
ATOM 1112 C CA . ILE A 1 147 ? -9.501 6.314 18.167 1.00 84.62 147 ILE A CA 1
ATOM 1113 C C . ILE A 1 147 ? -9.281 5.797 19.595 1.00 84.62 147 ILE A C 1
ATOM 1115 O O . ILE A 1 147 ? -10.076 6.100 20.487 1.00 84.62 147 ILE A O 1
ATOM 1119 N N . LYS A 1 148 ? -8.194 5.054 19.845 1.00 70.50 148 LYS A N 1
ATOM 1120 C CA . LYS A 1 148 ? -7.885 4.483 21.167 1.00 70.50 148 LYS A CA 1
ATOM 1121 C C . LYS A 1 148 ? -7.544 5.568 22.198 1.00 70.50 148 LYS A C 1
ATOM 1123 O O . LYS A 1 148 ? -7.801 5.391 23.386 1.00 70.50 148 LYS A O 1
ATOM 1128 N N . SER A 1 149 ? -6.995 6.702 21.752 1.00 59.16 149 SER A N 1
ATOM 1129 C CA . SER A 1 149 ? -6.385 7.700 22.639 1.00 59.16 149 SER A CA 1
ATOM 1130 C C . SER A 1 149 ? -7.385 8.447 23.524 1.00 59.16 149 SER A C 1
ATOM 1132 O O . SER A 1 149 ? -7.011 8.826 24.623 1.00 59.16 149 SER A O 1
ATOM 1134 N N . SER A 1 150 ? -8.637 8.660 23.108 1.00 60.44 150 SER A N 1
ATOM 1135 C CA . SER A 1 150 ? -9.486 9.640 23.807 1.00 60.44 150 SER A CA 1
ATOM 1136 C C . SER A 1 150 ? -10.180 9.125 25.076 1.00 60.44 150 SER A C 1
ATOM 1138 O O . SER A 1 150 ? -10.543 9.947 25.915 1.00 60.44 150 SER A O 1
ATOM 1140 N N . ASP A 1 151 ? -10.410 7.816 25.213 1.00 58.81 151 ASP A N 1
ATOM 1141 C CA . ASP A 1 151 ? -11.310 7.279 26.252 1.00 58.81 151 ASP A CA 1
ATOM 1142 C C . ASP A 1 151 ? -10.591 6.446 27.329 1.00 58.81 151 ASP A C 1
ATOM 1144 O O . ASP A 1 151 ? -11.026 6.435 28.477 1.00 58.81 151 ASP A O 1
ATOM 1148 N N . GLU A 1 152 ? -9.479 5.779 26.997 1.00 62.78 152 GLU A N 1
ATOM 1149 C CA . GLU A 1 152 ? -8.720 4.926 27.936 1.00 62.78 152 GLU A CA 1
ATOM 1150 C C . GLU A 1 152 ? -7.519 5.653 28.583 1.00 62.78 152 GLU A C 1
ATOM 1152 O O . GLU A 1 152 ? -6.819 5.103 29.438 1.00 62.78 152 GLU A O 1
ATOM 1157 N N . GLU A 1 153 ? -7.282 6.913 28.199 1.00 54.69 153 GLU A N 1
ATOM 1158 C CA . GLU A 1 153 ? -6.056 7.671 28.488 1.00 54.69 153 GLU A CA 1
ATOM 1159 C C . GLU A 1 153 ? -5.796 7.957 29.971 1.00 54.69 153 GLU A C 1
ATOM 1161 O O . GLU A 1 153 ? -4.656 8.232 30.353 1.00 54.69 153 GLU A O 1
ATOM 1166 N N . LYS A 1 154 ? -6.827 7.901 30.819 1.00 56.28 154 LYS A N 1
ATOM 1167 C CA . LYS A 1 154 ? -6.691 8.263 32.236 1.00 56.28 154 LYS A CA 1
ATOM 1168 C C . LYS A 1 154 ? -6.223 7.122 33.134 1.00 56.28 154 LYS A C 1
ATOM 1170 O O . LYS A 1 154 ? -5.639 7.412 34.171 1.00 56.28 154 LYS A O 1
ATOM 1175 N N . GLU A 1 155 ? -6.416 5.858 32.755 1.00 56.41 155 GLU A N 1
ATOM 1176 C CA . GLU A 1 155 ? -6.256 4.750 33.713 1.00 56.41 155 GLU A CA 1
ATOM 1177 C C . GLU A 1 155 ? -5.085 3.801 33.399 1.00 56.41 155 GLU A C 1
ATOM 1179 O O . GLU A 1 155 ? -4.569 3.146 34.300 1.00 56.41 155 GLU A O 1
ATOM 1184 N N . LYS A 1 156 ? -4.581 3.760 32.153 1.00 57.75 156 LYS A N 1
ATOM 1185 C CA . LYS A 1 156 ? -3.570 2.758 31.734 1.00 57.75 156 LYS A CA 1
ATOM 1186 C C . LYS A 1 156 ? -2.260 3.313 31.155 1.00 57.75 156 LYS A C 1
ATOM 1188 O O . LYS A 1 156 ? -1.419 2.553 30.675 1.00 57.75 156 LYS A O 1
ATOM 1193 N N . ARG A 1 157 ? -2.050 4.633 31.239 1.00 55.22 157 ARG A N 1
ATOM 1194 C CA . ARG A 1 157 ? -0.992 5.408 30.547 1.00 55.22 157 ARG A CA 1
ATOM 1195 C C . ARG A 1 157 ? 0.464 4.996 30.843 1.00 55.22 157 ARG A C 1
ATOM 1197 O O . ARG A 1 157 ? 1.362 5.458 30.149 1.00 55.22 157 ARG A O 1
ATOM 1204 N N . LYS A 1 158 ? 0.730 4.141 31.841 1.00 57.41 158 LYS A N 1
ATOM 1205 C CA . LYS A 1 158 ? 2.101 3.776 32.253 1.00 57.41 158 LYS A CA 1
ATOM 1206 C C . LYS A 1 158 ? 2.640 2.478 31.634 1.00 57.41 158 LYS A C 1
ATOM 1208 O O . LYS A 1 158 ? 3.854 2.326 31.560 1.00 57.41 158 LYS A O 1
ATOM 1213 N N . THR A 1 159 ? 1.783 1.566 31.165 1.00 53.66 159 THR A N 1
ATOM 1214 C CA . THR A 1 159 ? 2.221 0.215 30.741 1.00 53.66 159 THR A CA 1
ATOM 1215 C C . THR A 1 159 ? 2.282 0.034 29.217 1.00 53.66 159 THR A C 1
ATOM 1217 O O . THR A 1 159 ? 2.987 -0.852 28.752 1.00 53.66 159 THR A O 1
ATOM 1220 N N . ASP A 1 160 ? 1.638 0.903 28.427 1.00 71.06 160 ASP A N 1
ATOM 1221 C CA . ASP A 1 160 ? 1.558 0.771 26.953 1.00 71.06 160 ASP A CA 1
ATOM 1222 C C . ASP A 1 160 ? 2.445 1.781 26.178 1.00 71.06 160 ASP A C 1
ATOM 1224 O O . ASP A 1 160 ? 2.365 1.895 24.956 1.00 71.06 160 ASP A O 1
ATOM 1228 N N . SER A 1 161 ? 3.323 2.537 26.861 1.00 74.94 161 SER A N 1
ATOM 1229 C CA . SER A 1 161 ? 4.148 3.568 26.194 1.00 74.94 161 SER A CA 1
ATOM 1230 C C . SER A 1 161 ? 5.188 2.982 25.236 1.00 74.94 161 SER A C 1
ATOM 1232 O O . SER A 1 161 ? 5.503 3.600 24.221 1.00 74.94 161 SER A O 1
ATOM 1234 N N . ARG A 1 162 ? 5.686 1.769 25.520 1.00 78.56 162 ARG A N 1
ATOM 1235 C CA . ARG A 1 162 ? 6.650 1.063 24.661 1.00 78.56 162 ARG A CA 1
ATOM 1236 C C . ARG A 1 162 ? 6.037 0.717 23.306 1.00 78.56 162 ARG A C 1
ATOM 1238 O O . ARG A 1 162 ? 6.657 0.993 22.289 1.00 78.56 162 ARG A O 1
ATOM 1245 N N . GLY A 1 163 ? 4.812 0.187 23.288 1.00 76.12 163 GLY A N 1
ATOM 1246 C CA . GLY A 1 163 ? 4.120 -0.170 22.046 1.00 76.12 163 GLY A CA 1
ATOM 1247 C C . GLY A 1 163 ? 3.830 1.052 21.171 1.00 76.12 163 GLY A C 1
ATOM 1248 O O . GLY A 1 163 ? 4.089 1.030 19.966 1.00 76.12 163 GLY A O 1
ATOM 1249 N N . LEU A 1 164 ? 3.379 2.150 21.787 1.00 75.25 164 LEU A N 1
ATOM 1250 C CA . LEU A 1 164 ? 3.162 3.421 21.091 1.00 75.25 164 LEU A CA 1
ATOM 1251 C C . LEU A 1 164 ? 4.469 4.005 20.537 1.00 75.25 164 LEU A C 1
ATOM 1253 O O . LEU A 1 164 ? 4.508 4.430 19.383 1.00 75.25 164 LEU A O 1
ATOM 1257 N N . PHE A 1 165 ? 5.540 4.004 21.333 1.00 81.81 165 PHE A N 1
ATOM 1258 C CA . PHE A 1 165 ? 6.854 4.480 20.904 1.00 81.81 165 PHE A CA 1
ATOM 1259 C C . PHE A 1 165 ? 7.398 3.663 19.727 1.00 81.81 165 PHE A C 1
ATOM 1261 O O . PHE A 1 165 ? 7.754 4.242 18.704 1.00 81.81 165 PHE A O 1
ATOM 1268 N N . THR A 1 166 ? 7.396 2.329 19.824 1.00 80.69 166 THR A N 1
ATOM 1269 C CA . THR A 1 166 ? 7.860 1.442 18.746 1.00 80.69 166 THR A CA 1
ATOM 1270 C C . THR A 1 166 ? 7.040 1.629 17.472 1.00 80.69 166 THR A C 1
ATOM 1272 O O . THR A 1 166 ? 7.614 1.713 16.390 1.00 80.69 166 THR A O 1
ATOM 1275 N N . SER A 1 167 ? 5.716 1.772 17.588 1.00 77.94 167 SER A N 1
ATOM 1276 C CA . SER A 1 167 ? 4.837 2.021 16.436 1.00 77.94 167 SER A CA 1
ATOM 1277 C C . SER A 1 167 ? 5.113 3.378 15.783 1.00 77.94 167 SER A C 1
ATOM 1279 O O . SER A 1 167 ? 5.164 3.482 14.560 1.00 77.94 167 SER A O 1
ATOM 1281 N N . THR A 1 168 ? 5.340 4.414 16.595 1.00 78.81 168 THR A N 1
ATOM 1282 C CA . THR A 1 168 ? 5.628 5.775 16.117 1.00 78.81 168 THR A CA 1
ATOM 1283 C C . THR A 1 168 ? 6.981 5.832 15.413 1.00 78.81 168 THR A C 1
ATOM 1285 O O . THR A 1 168 ? 7.087 6.380 14.318 1.00 78.81 168 THR A O 1
ATOM 1288 N N . LEU A 1 169 ? 8.010 5.222 16.009 1.00 84.75 169 LEU A N 1
ATOM 1289 C CA . LEU A 1 169 ? 9.341 5.121 15.416 1.00 84.75 169 LEU A CA 1
ATOM 1290 C C . LEU A 1 169 ? 9.314 4.306 14.116 1.00 84.75 169 LEU A C 1
ATOM 1292 O O . LEU A 1 169 ? 9.884 4.738 13.118 1.00 84.75 169 LEU A O 1
ATOM 1296 N N . GLY A 1 170 ? 8.618 3.165 14.109 1.00 83.94 170 GLY A N 1
ATOM 1297 C CA . GLY A 1 170 ? 8.447 2.335 12.916 1.00 83.94 170 GLY A CA 1
ATOM 1298 C C . GLY A 1 170 ? 7.778 3.098 11.773 1.00 83.94 170 GLY A C 1
ATOM 1299 O O . GLY A 1 170 ? 8.262 3.063 10.643 1.00 83.94 170 GLY A O 1
ATOM 1300 N N . PHE A 1 171 ? 6.729 3.867 12.073 1.00 82.88 171 PHE A N 1
ATOM 1301 C CA . PHE A 1 171 ? 6.074 4.711 11.078 1.00 82.88 171 PHE A CA 1
ATOM 1302 C C . PHE A 1 171 ? 6.985 5.842 10.576 1.00 82.88 171 PHE A C 1
ATOM 1304 O O . PHE A 1 171 ? 7.051 6.082 9.374 1.00 82.88 171 PHE A O 1
ATOM 1311 N N . ALA A 1 172 ? 7.738 6.504 11.459 1.00 84.12 172 ALA A N 1
ATOM 1312 C CA . ALA A 1 172 ? 8.687 7.548 11.063 1.00 84.12 172 ALA A CA 1
ATOM 1313 C C . ALA A 1 172 ? 9.784 7.010 10.126 1.00 84.12 172 ALA A C 1
ATOM 1315 O O . ALA A 1 172 ? 10.097 7.637 9.112 1.00 84.12 172 ALA A O 1
ATOM 1316 N N . ILE A 1 173 ? 10.321 5.821 10.423 1.00 86.81 173 ILE A N 1
ATOM 1317 C CA . ILE A 1 173 ? 11.255 5.118 9.535 1.00 86.81 173 ILE A CA 1
ATOM 1318 C C . ILE A 1 173 ? 10.579 4.837 8.192 1.00 86.81 173 ILE A C 1
ATOM 1320 O O . ILE A 1 173 ? 11.151 5.141 7.148 1.00 86.81 173 ILE A O 1
ATOM 1324 N N . HIS A 1 174 ? 9.348 4.323 8.203 1.00 87.62 174 HIS A N 1
ATOM 1325 C CA . HIS A 1 174 ? 8.606 4.022 6.983 1.00 87.62 174 HIS A CA 1
ATOM 1326 C C . HIS A 1 174 ? 8.405 5.262 6.093 1.00 87.62 174 HIS A C 1
ATOM 1328 O O . HIS A 1 174 ? 8.661 5.192 4.892 1.00 87.62 174 HIS A O 1
ATOM 1334 N N . VAL A 1 175 ? 8.048 6.413 6.676 1.00 86.88 175 VAL A N 1
ATOM 1335 C CA . VAL A 1 175 ? 7.951 7.706 5.969 1.00 86.88 175 VAL A CA 1
ATOM 1336 C C . VAL A 1 175 ? 9.290 8.086 5.329 1.00 86.88 175 VAL A C 1
ATOM 1338 O O . VAL A 1 175 ? 9.329 8.470 4.160 1.00 86.88 175 VAL A O 1
ATOM 1341 N N . GLY A 1 176 ? 10.394 7.958 6.072 1.00 86.31 176 GLY A N 1
ATOM 1342 C CA . GLY A 1 176 ? 11.735 8.268 5.574 1.00 86.31 176 GLY A CA 1
ATOM 1343 C C . GLY A 1 176 ? 12.152 7.379 4.400 1.00 86.31 176 GLY A C 1
ATOM 1344 O O . GLY A 1 176 ? 12.617 7.882 3.376 1.00 86.31 176 GLY A O 1
ATOM 1345 N N . VAL A 1 177 ? 11.939 6.063 4.509 1.00 89.50 177 VAL A N 1
ATOM 1346 C CA . VAL A 1 177 ? 12.276 5.117 3.433 1.00 89.50 177 VAL A CA 1
ATOM 1347 C C . VAL A 1 177 ? 11.365 5.323 2.218 1.00 89.50 177 VAL A C 1
ATOM 1349 O O . VAL A 1 177 ? 11.862 5.330 1.095 1.00 89.50 177 VAL A O 1
ATOM 1352 N N . PHE A 1 178 ? 10.068 5.581 2.418 1.00 90.44 178 PHE A N 1
ATOM 1353 C CA . PHE A 1 178 ? 9.139 5.942 1.341 1.00 90.44 178 PHE A CA 1
ATOM 1354 C C . PHE A 1 178 ? 9.600 7.195 0.581 1.00 90.44 178 PHE A C 1
ATOM 1356 O O . PHE A 1 178 ? 9.677 7.180 -0.648 1.00 90.44 178 PHE A O 1
ATOM 1363 N N . GLY A 1 179 ? 9.996 8.252 1.298 1.00 87.00 179 GLY A N 1
ATOM 1364 C CA . GLY A 1 179 ?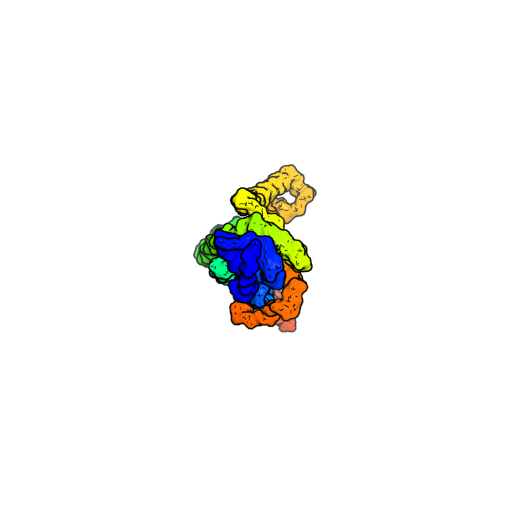 10.587 9.447 0.688 1.00 87.00 179 GLY A CA 1
ATOM 1365 C C . GLY A 1 179 ? 11.860 9.133 -0.107 1.00 87.00 179 GLY A C 1
ATOM 1366 O O . GLY A 1 179 ? 12.056 9.667 -1.199 1.00 87.00 179 GLY A O 1
ATOM 1367 N N . GLY A 1 180 ? 12.688 8.211 0.393 1.00 87.69 180 GLY A N 1
ATOM 1368 C CA . GLY A 1 180 ? 13.842 7.674 -0.327 1.00 87.69 180 GLY A CA 1
ATOM 1369 C C . GLY A 1 180 ? 13.460 6.979 -1.637 1.00 87.69 180 GLY A C 1
ATOM 1370 O O . GLY A 1 180 ? 14.069 7.264 -2.668 1.00 87.69 180 GLY A O 1
ATOM 1371 N N . VAL A 1 181 ? 12.436 6.121 -1.628 1.00 91.44 181 VAL A N 1
ATOM 1372 C CA . VAL A 1 181 ? 11.924 5.461 -2.841 1.00 91.44 181 VAL A CA 1
ATOM 1373 C C . VAL A 1 181 ? 11.451 6.498 -3.857 1.00 91.44 181 VAL A C 1
ATOM 1375 O O . VAL A 1 181 ? 11.905 6.467 -4.997 1.00 91.44 181 VAL A O 1
ATOM 1378 N N . LEU A 1 182 ? 10.625 7.469 -3.451 1.00 87.88 182 LEU A N 1
ATOM 1379 C CA . LEU A 1 182 ? 10.153 8.527 -4.352 1.00 87.88 182 LEU A CA 1
ATOM 1380 C C . LEU A 1 182 ? 11.301 9.369 -4.926 1.00 87.88 182 LEU A C 1
ATOM 1382 O O . LEU A 1 182 ? 11.293 9.695 -6.113 1.00 87.88 182 LEU A O 1
ATOM 1386 N N . HIS A 1 183 ? 12.310 9.693 -4.111 1.00 87.25 183 HIS A N 1
ATOM 1387 C CA . HIS A 1 183 ? 13.504 10.400 -4.574 1.00 87.25 183 HIS A CA 1
ATOM 1388 C C . HIS A 1 183 ? 14.243 9.616 -5.666 1.00 87.25 183 HIS A C 1
ATOM 1390 O O . HIS A 1 183 ? 14.647 10.193 -6.677 1.00 87.25 183 HIS A O 1
ATOM 1396 N N . TRP A 1 184 ? 14.419 8.307 -5.471 1.00 89.19 184 TRP A N 1
ATOM 1397 C CA . TRP A 1 184 ? 15.101 7.451 -6.439 1.00 89.19 184 TRP A CA 1
ATOM 1398 C C . TRP A 1 184 ? 14.264 7.174 -7.681 1.00 89.19 184 TRP A C 1
ATOM 1400 O O . TRP A 1 184 ? 14.838 7.166 -8.762 1.00 89.19 184 TRP A O 1
ATOM 1410 N N . ILE A 1 185 ? 12.939 7.053 -7.568 1.00 86.62 185 ILE A N 1
ATOM 1411 C CA . ILE A 1 185 ? 12.046 7.017 -8.734 1.00 86.62 185 ILE A CA 1
ATOM 1412 C C . ILE A 1 185 ? 12.241 8.288 -9.553 1.00 86.62 185 ILE A C 1
ATOM 1414 O O . ILE A 1 185 ? 12.524 8.193 -10.736 1.00 86.62 185 ILE A O 1
ATOM 1418 N N . GLY A 1 186 ? 12.212 9.469 -8.928 1.00 82.75 186 GLY A N 1
ATOM 1419 C CA . GLY A 1 186 ? 12.415 10.734 -9.639 1.00 82.75 186 GLY A CA 1
ATOM 1420 C C . GLY A 1 186 ? 13.781 10.865 -10.327 1.00 82.75 186 GLY A C 1
ATOM 1421 O O . GLY A 1 186 ? 13.901 11.608 -11.297 1.00 82.75 186 GLY A O 1
ATOM 1422 N N . LYS A 1 187 ? 14.808 10.148 -9.847 1.00 82.44 187 LYS A N 1
ATOM 1423 C CA . LYS A 1 187 ? 16.123 10.050 -10.504 1.00 82.44 187 LYS A CA 1
ATOM 1424 C C . LYS A 1 187 ? 16.185 8.974 -11.589 1.00 82.44 187 LYS A C 1
ATOM 1426 O O . LYS A 1 187 ? 16.895 9.166 -12.568 1.00 82.44 187 LYS A O 1
ATOM 1431 N N . ALA A 1 188 ? 15.502 7.851 -11.387 1.00 78.25 188 ALA A N 1
ATOM 1432 C CA . ALA A 1 188 ? 15.438 6.739 -12.330 1.00 78.25 188 ALA A CA 1
ATOM 1433 C C . ALA A 1 188 ? 14.487 7.030 -13.500 1.00 78.25 188 ALA A C 1
ATOM 1435 O O . ALA A 1 188 ? 14.651 6.459 -14.575 1.00 78.25 188 ALA A O 1
ATOM 1436 N N . SER A 1 189 ? 13.517 7.929 -13.307 1.00 67.06 189 SER A N 1
ATOM 1437 C CA . SER A 1 189 ? 12.647 8.447 -14.355 1.00 67.06 189 SER A CA 1
ATOM 1438 C C . SER A 1 189 ? 13.497 9.088 -15.444 1.00 67.06 189 SER A C 1
ATOM 1440 O O . SER A 1 189 ? 14.064 10.171 -15.278 1.00 67.06 189 SER A O 1
ATOM 1442 N N . LEU A 1 190 ? 13.578 8.390 -16.573 1.00 69.62 190 LEU A N 1
ATOM 1443 C CA . LEU A 1 190 ? 14.127 8.921 -17.810 1.00 69.62 190 LEU A CA 1
ATOM 1444 C C . LEU A 1 190 ? 13.363 10.185 -18.206 1.00 69.62 190 LEU A C 1
ATOM 1446 O O . LEU A 1 190 ? 12.203 10.374 -17.825 1.00 69.62 190 LEU A O 1
ATOM 1450 N N . LYS A 1 191 ? 14.025 11.071 -18.959 1.00 74.12 191 LYS A N 1
ATOM 1451 C CA . LYS A 1 191 ? 13.357 12.258 -19.498 1.00 74.12 191 LYS A CA 1
ATOM 1452 C C . LYS A 1 191 ? 12.122 11.810 -20.277 1.00 74.12 191 LYS A C 1
ATOM 1454 O O . LYS A 1 191 ? 12.226 10.909 -21.107 1.00 74.12 191 LYS A O 1
ATOM 1459 N N . SER A 1 192 ? 10.996 12.461 -19.988 1.00 69.88 192 SER A N 1
ATOM 1460 C CA . SER A 1 192 ? 9.693 12.211 -20.613 1.00 69.88 192 SER A CA 1
ATOM 1461 C C . SER A 1 192 ? 9.832 12.051 -22.126 1.00 69.88 192 SER A C 1
ATOM 1463 O O . SER A 1 192 ? 9.514 11.007 -22.689 1.00 69.88 192 SER A O 1
ATOM 1465 N N . ASP A 1 193 ? 10.473 13.047 -22.732 1.00 76.62 193 ASP A N 1
ATOM 1466 C CA . ASP A 1 193 ? 10.716 13.162 -24.166 1.00 76.62 193 ASP A CA 1
ATOM 1467 C C . ASP A 1 193 ? 11.425 11.928 -24.746 1.00 76.62 193 ASP A C 1
ATOM 1469 O O . ASP A 1 193 ? 11.076 11.452 -25.819 1.00 76.62 193 ASP A O 1
ATOM 1473 N N . SER A 1 194 ? 12.389 11.356 -24.019 1.00 80.00 194 SER A N 1
ATOM 1474 C CA . SER A 1 194 ? 13.156 10.196 -24.485 1.00 80.00 194 SER A CA 1
ATOM 1475 C C . SER A 1 194 ? 12.347 8.896 -24.426 1.00 80.00 194 SER A C 1
ATOM 1477 O O . SER A 1 194 ? 12.558 8.004 -25.246 1.00 80.00 194 SER A O 1
ATOM 1479 N N . ILE A 1 195 ? 11.412 8.775 -23.476 1.00 79.81 195 ILE A N 1
ATOM 1480 C CA . ILE A 1 195 ? 10.482 7.638 -23.419 1.00 79.81 195 ILE A CA 1
ATOM 1481 C C . ILE A 1 195 ? 9.448 7.763 -24.543 1.00 79.81 195 ILE A C 1
ATOM 1483 O O . ILE A 1 195 ? 9.160 6.770 -25.206 1.00 79.81 195 ILE A O 1
ATOM 1487 N N . GLU A 1 196 ? 8.902 8.959 -24.781 1.00 82.56 196 GLU A N 1
ATOM 1488 C CA . GLU A 1 196 ? 7.964 9.199 -25.885 1.00 82.56 196 GLU A CA 1
ATOM 1489 C C . GLU A 1 196 ? 8.608 8.918 -27.245 1.00 82.56 196 GLU A C 1
ATOM 1491 O O . GLU A 1 196 ? 8.012 8.228 -28.074 1.00 82.56 196 GLU A O 1
ATOM 1496 N N . GLU A 1 197 ? 9.846 9.375 -27.451 1.00 84.69 197 GLU A N 1
ATOM 1497 C CA . GLU A 1 197 ? 10.623 9.091 -28.659 1.00 84.69 197 GLU A CA 1
ATOM 1498 C C . GLU A 1 197 ? 10.841 7.582 -28.837 1.00 84.69 197 GLU A C 1
ATOM 1500 O O . GLU A 1 197 ? 10.573 7.043 -29.911 1.00 84.69 197 GLU A O 1
ATOM 1505 N N . PHE A 1 198 ? 11.233 6.870 -27.773 1.00 85.44 198 PHE A N 1
ATOM 1506 C CA . PHE A 1 198 ? 11.390 5.413 -27.798 1.00 85.44 198 PHE A CA 1
ATOM 1507 C C . PHE A 1 198 ? 10.081 4.685 -28.142 1.00 85.44 198 PHE A C 1
ATOM 1509 O O . PHE A 1 198 ? 10.058 3.808 -29.007 1.00 85.44 198 PHE A O 1
ATOM 1516 N N . ILE A 1 199 ? 8.974 5.058 -27.495 1.00 84.75 199 ILE A N 1
ATOM 1517 C CA . ILE A 1 199 ? 7.648 4.474 -27.736 1.00 84.75 199 ILE A CA 1
ATOM 1518 C C . ILE A 1 199 ? 7.211 4.712 -29.180 1.00 84.75 199 ILE A C 1
ATOM 1520 O O . ILE A 1 199 ? 6.737 3.788 -29.844 1.00 84.75 199 ILE A O 1
ATOM 1524 N N . SER A 1 200 ? 7.360 5.946 -29.662 1.00 87.81 200 SER A N 1
ATOM 1525 C CA . SER A 1 200 ? 7.020 6.327 -31.030 1.00 87.81 200 SER A CA 1
ATOM 1526 C C . SER A 1 200 ? 7.826 5.505 -32.036 1.00 87.81 200 SER A C 1
ATOM 1528 O O . SER A 1 200 ? 7.257 4.940 -32.972 1.00 87.81 200 SER A O 1
ATOM 1530 N N . ALA A 1 201 ? 9.126 5.337 -31.786 1.00 88.62 201 ALA A N 1
ATOM 1531 C CA . ALA A 1 201 ? 10.005 4.530 -32.620 1.00 88.62 201 ALA A CA 1
ATOM 1532 C C . ALA A 1 201 ? 9.615 3.042 -32.633 1.00 88.62 201 ALA A C 1
ATOM 1534 O O . ALA A 1 201 ? 9.570 2.433 -33.701 1.00 88.62 201 ALA A O 1
ATOM 1535 N N . CYS A 1 202 ? 9.271 2.461 -31.479 1.00 87.25 202 CYS A N 1
ATOM 1536 C CA . CYS A 1 202 ? 8.803 1.075 -31.412 1.00 87.25 202 CYS A CA 1
ATOM 1537 C C . CYS A 1 202 ? 7.453 0.883 -32.117 1.00 87.25 202 CYS A C 1
ATOM 1539 O O . CYS A 1 202 ? 7.247 -0.098 -32.827 1.00 87.25 202 CYS A O 1
ATOM 1541 N N . LYS A 1 203 ? 6.540 1.853 -31.996 1.00 87.56 203 LYS A N 1
ATOM 1542 C CA . LYS A 1 203 ? 5.267 1.826 -32.725 1.00 87.56 203 LYS A CA 1
ATOM 1543 C C . LYS A 1 203 ? 5.489 1.907 -34.238 1.00 87.56 203 LYS A C 1
ATOM 1545 O O . LYS A 1 203 ? 4.818 1.203 -34.990 1.00 87.56 203 LYS A O 1
ATOM 1550 N N . ALA A 1 204 ? 6.438 2.733 -34.680 1.00 88.88 204 ALA A N 1
ATOM 1551 C CA . ALA A 1 204 ? 6.802 2.868 -36.087 1.00 88.88 204 ALA A CA 1
ATOM 1552 C C . ALA A 1 204 ? 7.452 1.598 -36.665 1.00 88.88 204 ALA A C 1
ATOM 1554 O O . ALA A 1 204 ? 7.289 1.329 -37.852 1.00 88.88 204 ALA A O 1
ATOM 1555 N N . SER A 1 205 ? 8.138 0.791 -35.847 1.00 87.25 205 SER A N 1
ATOM 1556 C CA . SER A 1 205 ? 8.713 -0.494 -36.275 1.00 87.25 205 SER A CA 1
ATOM 1557 C C . SER A 1 205 ? 7.700 -1.647 -36.330 1.00 87.25 205 SER A C 1
ATOM 1559 O O . SER A 1 205 ? 8.076 -2.777 -36.630 1.00 87.25 205 SER A O 1
ATOM 1561 N N . GLY A 1 206 ? 6.414 -1.380 -36.071 1.00 86.25 206 GLY A N 1
ATOM 1562 C CA . GLY A 1 206 ? 5.347 -2.384 -36.096 1.00 86.25 206 GLY A CA 1
ATOM 1563 C C . GLY A 1 206 ? 5.243 -3.220 -34.818 1.00 86.25 206 GLY A C 1
ATOM 1564 O O . GLY A 1 206 ? 4.356 -4.067 -34.719 1.00 86.25 206 GLY A O 1
ATOM 1565 N N . ASN A 1 207 ? 6.089 -2.958 -33.816 1.00 80.12 207 ASN A N 1
ATOM 1566 C CA . ASN A 1 207 ? 6.032 -3.628 -32.524 1.00 80.12 207 ASN A CA 1
ATOM 1567 C C . ASN A 1 207 ? 5.147 -2.833 -31.561 1.00 80.12 207 ASN A C 1
ATOM 1569 O O . ASN A 1 207 ? 5.484 -1.736 -31.110 1.00 80.12 207 ASN A O 1
ATOM 1573 N N . ALA A 1 208 ? 3.989 -3.399 -31.223 1.00 68.88 208 ALA A N 1
ATOM 1574 C CA . ALA A 1 208 ? 3.116 -2.823 -30.215 1.00 68.88 208 ALA A CA 1
ATOM 1575 C C . ALA A 1 208 ? 3.794 -2.908 -28.841 1.00 68.88 208 ALA A C 1
ATOM 1577 O O . ALA A 1 208 ? 3.812 -3.955 -28.203 1.00 68.88 208 ALA A O 1
ATOM 1578 N N . VAL A 1 209 ? 4.327 -1.785 -28.368 1.00 68.38 209 VAL A N 1
ATOM 1579 C CA . VAL A 1 209 ? 4.690 -1.608 -26.961 1.00 68.38 209 VAL A CA 1
ATOM 1580 C C . VAL A 1 209 ? 3.437 -1.067 -26.282 1.00 68.38 209 VAL A C 1
ATOM 1582 O O . VAL A 1 209 ? 3.108 0.101 -26.500 1.00 68.38 209 VAL A O 1
ATOM 1585 N N . PRO A 1 210 ? 2.667 -1.866 -25.520 1.00 63.84 210 PRO A N 1
ATOM 1586 C CA . PRO A 1 210 ? 1.522 -1.338 -24.795 1.00 63.84 210 PRO A CA 1
ATOM 1587 C C . PRO A 1 210 ? 2.039 -0.483 -23.652 1.00 63.84 210 PRO A C 1
ATOM 1589 O O . PRO A 1 210 ? 2.249 -0.944 -22.551 1.00 63.84 210 PRO A O 1
ATOM 1592 N N . VAL A 1 211 ? 2.276 0.778 -23.942 1.00 61.16 211 VAL A N 1
ATOM 1593 C CA . VAL A 1 211 ? 2.718 1.814 -23.021 1.00 61.16 211 VAL A CA 1
ATOM 1594 C C . VAL A 1 211 ? 1.981 1.666 -21.673 1.00 61.16 211 VAL A C 1
ATOM 1596 O O . VAL A 1 211 ? 0.767 1.887 -21.638 1.00 61.16 211 VAL A O 1
ATOM 1599 N N . PRO A 1 212 ? 2.650 1.250 -20.573 1.00 57.19 212 PRO A N 1
ATOM 1600 C CA . PRO A 1 212 ? 1.986 1.137 -19.277 1.00 57.19 212 PRO A CA 1
ATOM 1601 C C . PRO A 1 212 ? 1.569 2.554 -18.916 1.00 57.19 212 PRO A C 1
ATOM 1603 O O . PRO A 1 212 ? 2.477 3.355 -18.793 1.00 57.19 212 PRO A O 1
ATOM 1606 N N . PRO A 1 213 ? 0.270 2.897 -18.816 1.00 54.50 213 PRO A N 1
ATOM 1607 C CA . PRO A 1 213 ? -0.269 4.249 -19.013 1.00 54.50 213 PRO A CA 1
ATOM 1608 C C . PRO A 1 213 ? 0.688 5.337 -18.510 1.00 54.50 213 PRO A C 1
ATOM 1610 O O . PRO A 1 213 ? 0.658 5.725 -17.339 1.00 54.50 213 PRO A O 1
ATOM 1613 N N . VAL A 1 214 ? 1.598 5.774 -19.395 1.00 53.88 214 VAL A N 1
ATOM 1614 C CA . VAL A 1 214 ? 2.735 6.616 -18.991 1.00 53.88 214 VAL A CA 1
ATOM 1615 C C . VAL A 1 214 ? 2.238 8.044 -18.796 1.00 53.88 214 VAL A C 1
ATOM 1617 O O . VAL A 1 214 ? 2.919 8.841 -18.170 1.00 53.88 214 VAL A O 1
ATOM 1620 N N . GLU A 1 215 ? 0.978 8.328 -19.147 1.00 52.31 215 GLU A N 1
ATOM 1621 C CA . GLU A 1 215 ? 0.233 9.491 -18.663 1.00 52.31 215 GLU A CA 1
ATOM 1622 C C . GLU A 1 215 ? 0.394 9.703 -17.151 1.00 52.31 215 GLU A C 1
ATOM 1624 O O . GLU A 1 215 ? 0.309 10.843 -16.725 1.00 52.31 215 GLU A O 1
ATOM 1629 N N . HIS A 1 216 ? 0.681 8.666 -16.338 1.00 50.91 216 HIS A N 1
ATOM 1630 C CA . HIS A 1 216 ? 1.022 8.811 -14.914 1.00 50.91 216 HIS A CA 1
ATOM 1631 C C . HIS A 1 216 ? 2.518 8.953 -14.569 1.00 50.91 216 HIS A C 1
ATOM 1633 O O . HIS A 1 216 ? 2.837 9.522 -13.526 1.00 50.91 216 HIS A O 1
ATOM 1639 N N . LEU A 1 217 ? 3.436 8.494 -15.423 1.00 48.00 217 LEU A N 1
ATOM 1640 C CA . LEU A 1 217 ? 4.886 8.694 -15.256 1.00 48.00 217 LEU A CA 1
ATOM 1641 C C . LEU A 1 217 ? 5.361 10.044 -15.827 1.00 48.00 217 LEU A C 1
ATOM 1643 O O . LEU A 1 217 ? 6.371 10.578 -15.374 1.00 48.00 217 LEU A O 1
ATOM 1647 N N . PHE A 1 218 ? 4.607 10.596 -16.780 1.00 49.97 218 PHE A N 1
ATOM 1648 C CA . PHE A 1 218 ? 4.824 11.869 -17.468 1.00 49.97 218 PHE A CA 1
ATOM 1649 C C . PHE A 1 218 ? 4.214 13.079 -16.743 1.00 49.97 218 PHE A C 1
ATOM 1651 O O . PHE A 1 218 ? 4.208 14.178 -17.294 1.00 49.97 218 PHE A O 1
ATOM 1658 N N . TRP A 1 219 ? 3.726 12.930 -15.501 1.00 43.34 219 TRP A N 1
ATOM 1659 C CA . TRP A 1 219 ? 3.355 14.098 -14.693 1.00 43.34 219 TRP A CA 1
ATOM 1660 C C . TRP A 1 219 ? 4.628 14.869 -14.373 1.00 43.34 219 TRP A C 1
ATOM 1662 O O . TRP A 1 219 ? 5.396 14.513 -13.479 1.00 43.34 219 TRP A O 1
ATOM 1672 N N . ASP A 1 220 ? 4.819 15.901 -15.181 1.00 46.72 220 ASP A N 1
ATOM 1673 C CA . ASP A 1 220 ? 5.827 16.937 -15.162 1.00 46.72 220 ASP A CA 1
ATOM 1674 C C . ASP A 1 220 ? 6.475 17.154 -13.783 1.00 46.72 220 ASP A C 1
ATOM 1676 O O . ASP A 1 220 ? 5.840 17.111 -12.722 1.00 46.72 220 ASP A O 1
ATOM 1680 N N . ARG A 1 221 ? 7.767 17.479 -13.796 1.00 51.12 221 ARG A N 1
ATOM 1681 C CA . ARG A 1 221 ? 8.582 17.823 -12.621 1.00 51.12 221 ARG A CA 1
ATOM 1682 C C . ARG A 1 221 ? 7.899 18.888 -11.737 1.00 51.12 221 ARG A C 1
ATOM 1684 O O . ARG A 1 221 ? 8.180 18.964 -10.538 1.00 51.12 221 ARG A O 1
ATOM 1691 N N . HIS A 1 222 ? 6.980 19.672 -12.310 1.00 45.66 222 HIS A N 1
ATOM 1692 C CA . HIS A 1 222 ? 6.085 20.583 -11.602 1.00 45.66 222 HIS A CA 1
ATOM 1693 C C . HIS A 1 222 ? 4.947 19.891 -10.841 1.00 45.66 222 HIS A C 1
ATOM 1695 O O . HIS A 1 222 ? 4.750 20.190 -9.660 1.00 45.66 222 HIS A O 1
ATOM 1701 N N . LEU A 1 223 ? 4.219 18.943 -11.440 1.00 43.00 223 LEU A N 1
ATOM 1702 C CA . LEU A 1 223 ? 3.126 18.290 -10.734 1.00 43.00 223 LEU A CA 1
ATOM 1703 C C . LEU A 1 223 ? 3.576 17.204 -9.771 1.00 43.00 223 LEU A C 1
ATOM 1705 O O . LEU A 1 223 ? 2.868 16.987 -8.816 1.00 43.00 223 LEU A O 1
ATOM 1709 N N . ASN A 1 224 ? 4.755 16.595 -9.876 1.00 48.34 224 ASN A N 1
ATOM 1710 C CA . ASN A 1 224 ? 5.219 15.705 -8.798 1.00 48.34 224 ASN A CA 1
ATOM 1711 C C . ASN A 1 224 ? 5.487 16.483 -7.483 1.00 48.34 224 ASN A C 1
ATOM 1713 O O . ASN A 1 224 ? 5.215 15.988 -6.390 1.00 48.34 224 ASN A O 1
ATOM 1717 N N . LYS A 1 225 ? 5.898 17.761 -7.575 1.00 53.22 225 LYS A N 1
ATOM 1718 C CA . LYS A 1 225 ? 5.954 18.684 -6.422 1.00 53.22 225 LYS A CA 1
ATOM 1719 C C . LYS A 1 225 ? 4.561 19.073 -5.927 1.00 53.22 225 LYS A C 1
ATOM 1721 O O . LYS A 1 225 ? 4.324 19.086 -4.721 1.00 53.22 225 LYS A O 1
ATOM 1726 N N . HIS A 1 226 ? 3.635 19.363 -6.841 1.00 47.47 226 HIS A N 1
ATOM 1727 C CA . HIS A 1 226 ? 2.284 19.783 -6.474 1.00 47.47 226 HIS A CA 1
ATOM 1728 C C . HIS A 1 226 ? 1.338 18.635 -6.153 1.00 47.47 226 HIS A C 1
ATOM 1730 O O . HIS A 1 226 ? 0.404 18.894 -5.433 1.00 47.47 226 HIS A O 1
ATOM 1736 N N . LEU A 1 227 ? 1.569 17.405 -6.606 1.00 48.31 227 LEU A N 1
ATOM 1737 C CA . LEU A 1 227 ? 0.736 16.213 -6.447 1.00 48.31 227 LEU A CA 1
ATO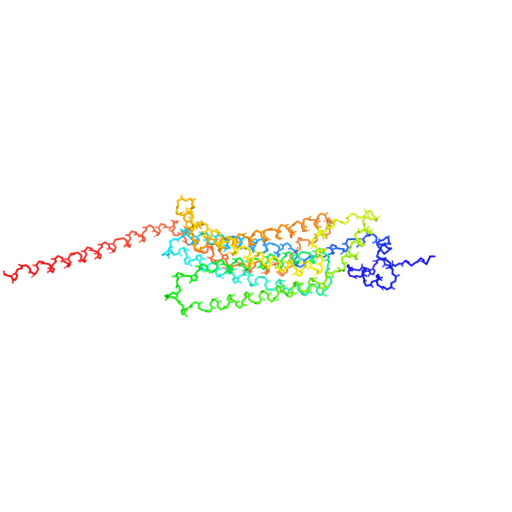M 1738 C C . LEU A 1 227 ? 1.198 15.393 -5.252 1.00 48.31 227 LEU A C 1
ATOM 1740 O O . LEU A 1 227 ? 0.348 14.949 -4.507 1.00 48.31 227 LEU A O 1
ATOM 1744 N N . ALA A 1 228 ? 2.498 15.283 -4.958 1.00 54.44 228 ALA A N 1
ATOM 1745 C CA . ALA A 1 228 ? 2.921 14.878 -3.614 1.00 54.44 228 ALA A CA 1
ATOM 1746 C C . ALA A 1 228 ? 2.467 15.922 -2.574 1.00 54.44 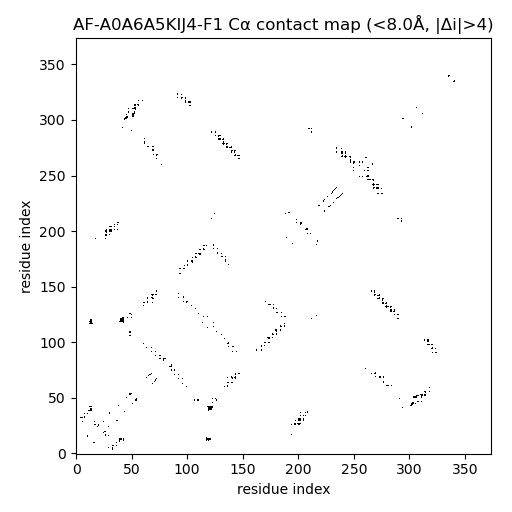228 ALA A C 1
ATOM 1748 O O . ALA A 1 228 ? 1.995 15.568 -1.495 1.00 54.44 228 ALA A O 1
ATOM 1749 N N . GLY A 1 229 ? 2.511 17.209 -2.943 1.00 54.56 229 GLY A N 1
ATOM 1750 C CA . GLY A 1 229 ? 1.923 18.305 -2.179 1.00 54.56 229 GLY A CA 1
ATOM 1751 C C . GLY A 1 229 ? 0.391 18.283 -2.120 1.00 54.56 229 GLY A C 1
ATOM 1752 O O . GLY A 1 229 ? -0.151 18.651 -1.096 1.00 54.56 229 GLY A O 1
ATOM 1753 N N . PHE A 1 230 ? -0.322 17.822 -3.151 1.00 49.56 230 PHE A N 1
ATOM 1754 C CA . PHE A 1 230 ? -1.789 17.856 -3.264 1.00 49.56 230 PHE A CA 1
ATOM 1755 C C . PHE A 1 230 ? -2.418 16.561 -2.785 1.00 49.56 230 PHE A C 1
ATOM 1757 O O . PHE A 1 230 ? -3.403 16.641 -2.090 1.00 49.56 230 PHE A O 1
ATOM 1764 N N . LEU A 1 231 ? -1.854 15.378 -3.023 1.00 59.03 231 LEU A N 1
ATOM 1765 C CA . LEU A 1 231 ? -2.182 14.178 -2.245 1.00 59.03 231 LEU A CA 1
ATOM 1766 C C . LEU A 1 231 ? -1.831 14.418 -0.778 1.00 59.03 231 LEU A C 1
ATOM 1768 O O . LEU A 1 231 ? -2.652 14.116 0.074 1.00 59.03 231 LEU A O 1
ATOM 1772 N N . GLY A 1 232 ? -0.696 15.059 -0.479 1.00 59.72 232 GLY A N 1
ATOM 1773 C CA . GLY A 1 232 ? -0.378 15.545 0.862 1.00 59.72 232 GLY A CA 1
ATOM 1774 C C . GLY A 1 232 ? -1.471 16.460 1.417 1.00 59.72 232 GLY A C 1
ATOM 1775 O O . GLY A 1 232 ? -2.054 16.155 2.439 1.00 59.72 232 GLY A O 1
ATOM 1776 N N . VAL A 1 233 ? -1.839 17.542 0.737 1.00 54.47 233 VAL A N 1
ATOM 1777 C CA . VAL A 1 233 ? -2.823 18.531 1.214 1.00 54.47 233 VAL A CA 1
ATOM 1778 C C . VAL A 1 233 ? -4.268 18.019 1.141 1.00 54.47 233 VAL A C 1
ATOM 1780 O O . VAL A 1 233 ? -5.077 18.342 1.998 1.00 54.47 233 VAL A O 1
ATOM 1783 N N . VAL A 1 234 ? -4.638 17.174 0.191 1.00 58.69 234 VAL A N 1
ATOM 1784 C CA . VAL A 1 234 ? -5.992 16.615 0.064 1.00 58.69 234 VAL A CA 1
ATOM 1785 C C . VAL A 1 234 ? -6.202 15.486 1.071 1.00 58.69 234 VAL A C 1
ATOM 1787 O O . VAL A 1 234 ? -7.252 15.434 1.705 1.00 58.69 234 VAL A O 1
ATOM 1790 N N . ILE A 1 235 ? -5.199 14.633 1.303 1.00 62.78 235 ILE A N 1
ATOM 1791 C CA . ILE A 1 235 ? -5.273 13.560 2.308 1.00 62.78 235 ILE A CA 1
ATOM 1792 C C . ILE A 1 235 ? -4.975 14.071 3.730 1.00 62.78 235 ILE A C 1
ATOM 1794 O O . ILE A 1 235 ? -5.477 13.491 4.689 1.00 62.78 235 ILE A O 1
ATOM 1798 N N . ILE A 1 236 ? -4.184 15.137 3.906 1.00 56.59 236 ILE A N 1
ATOM 1799 C CA . ILE A 1 236 ? -3.829 15.680 5.236 1.00 56.59 236 ILE A CA 1
ATOM 1800 C C . ILE A 1 236 ? -4.679 16.898 5.612 1.00 56.59 236 ILE A C 1
ATOM 1802 O O . ILE A 1 236 ? -4.879 17.125 6.799 1.00 56.59 236 ILE A O 1
ATOM 1806 N N . ALA A 1 237 ? -5.209 17.675 4.662 1.00 55.88 237 ALA A N 1
ATOM 1807 C CA . ALA A 1 237 ? -6.038 18.852 4.949 1.00 55.88 237 ALA A CA 1
ATOM 1808 C C . ALA A 1 237 ? -7.483 18.707 4.453 1.00 55.88 237 ALA A C 1
ATOM 1810 O O . ALA A 1 237 ? -8.393 18.972 5.232 1.00 55.88 237 ALA A O 1
ATOM 1811 N N . ALA A 1 238 ? -7.740 18.250 3.221 1.00 65.81 238 ALA A N 1
ATOM 1812 C CA . ALA A 1 238 ? -9.112 18.203 2.700 1.00 65.81 238 ALA A CA 1
ATOM 1813 C C . ALA A 1 238 ? -9.973 17.108 3.348 1.00 65.81 238 ALA A C 1
ATOM 1815 O O . ALA A 1 238 ? -11.142 17.353 3.617 1.00 65.81 238 ALA A O 1
ATOM 1816 N N . THR A 1 239 ? -9.429 15.934 3.667 1.00 65.88 239 THR A N 1
ATOM 1817 C CA . THR A 1 239 ? -10.169 14.875 4.380 1.00 65.88 239 THR A CA 1
ATOM 1818 C C . THR A 1 239 ? -10.463 15.212 5.852 1.00 65.88 239 THR A C 1
ATOM 1820 O O . THR A 1 239 ? -11.610 15.002 6.253 1.00 65.88 239 THR A O 1
ATOM 1823 N N . PRO A 1 240 ? -9.552 15.781 6.677 1.00 63.97 240 PRO A N 1
ATOM 1824 C CA . PRO A 1 240 ? -9.935 16.282 7.997 1.00 63.97 240 PRO A CA 1
ATOM 1825 C C . PRO A 1 240 ? -10.797 17.539 7.927 1.00 63.97 240 PRO A C 1
ATOM 1827 O O . PRO A 1 240 ? -11.667 17.682 8.779 1.00 63.97 240 PRO A O 1
ATOM 1830 N N . LEU A 1 241 ? -10.629 18.413 6.927 1.00 73.19 241 LEU A N 1
ATOM 1831 C CA . LEU A 1 241 ? -11.528 19.551 6.721 1.00 73.19 241 LEU A CA 1
ATOM 1832 C C . LEU A 1 241 ? -12.935 19.072 6.361 1.00 73.19 241 LEU A C 1
ATOM 1834 O O . LEU A 1 241 ? -13.895 19.536 6.960 1.00 73.19 241 LEU A O 1
ATOM 1838 N N . LEU A 1 242 ? -13.071 18.104 5.454 1.00 76.50 242 LEU A N 1
ATOM 1839 C CA . LEU A 1 242 ? -14.350 17.485 5.117 1.00 76.50 242 LEU A CA 1
ATOM 1840 C C . LEU A 1 242 ? -14.940 16.769 6.335 1.00 76.50 242 LEU A C 1
ATOM 1842 O O . LEU A 1 242 ? -16.111 16.955 6.637 1.00 76.50 242 LEU A O 1
ATOM 1846 N N . GLY A 1 243 ? -14.131 16.027 7.093 1.00 71.06 243 GLY A N 1
ATOM 1847 C CA . GLY A 1 243 ? -14.550 15.409 8.351 1.00 71.06 243 GLY A CA 1
ATOM 1848 C C . GLY A 1 243 ? -15.017 16.431 9.394 1.00 71.06 243 GLY A C 1
ATOM 1849 O O . GLY A 1 243 ? -16.027 16.216 10.060 1.00 71.06 243 GLY A O 1
ATOM 1850 N N . TRP A 1 244 ? -14.327 17.566 9.510 1.00 75.25 244 TRP A N 1
ATOM 1851 C CA . TRP A 1 244 ? -14.679 18.681 10.392 1.00 75.25 244 TRP A CA 1
ATOM 1852 C C . TRP A 1 244 ? -15.948 19.407 9.925 1.00 75.25 244 TRP A C 1
ATOM 1854 O O . TRP A 1 244 ? -16.810 19.723 10.744 1.00 75.25 244 TRP A O 1
ATOM 1864 N N . LEU A 1 245 ? -16.108 19.616 8.616 1.00 79.81 245 LEU A N 1
ATOM 1865 C CA . LEU A 1 245 ? -17.310 20.191 8.014 1.00 79.81 245 LEU A CA 1
ATOM 1866 C C . LEU A 1 245 ? -18.517 19.274 8.222 1.00 79.81 245 LEU A C 1
ATOM 1868 O O . LEU A 1 245 ? -19.554 19.745 8.676 1.00 79.81 245 LEU A O 1
ATOM 1872 N N . LEU A 1 246 ? -18.373 17.969 7.976 1.00 72.56 246 LEU A N 1
ATOM 1873 C CA . LEU A 1 246 ? -19.411 16.967 8.231 1.00 72.56 246 LEU A CA 1
ATOM 1874 C C . LEU A 1 246 ? -19.768 16.893 9.721 1.00 72.56 246 LEU A C 1
ATOM 1876 O O . LEU A 1 246 ? -20.944 16.823 10.073 1.00 72.56 246 LEU A O 1
ATOM 1880 N N . TRP A 1 247 ? -18.773 16.980 10.607 1.00 70.00 247 TRP A N 1
ATOM 1881 C CA . TRP A 1 247 ? -18.977 17.043 12.055 1.00 70.00 247 TRP A CA 1
ATOM 1882 C C . TRP A 1 247 ? -19.779 18.280 12.480 1.00 70.00 247 TRP A C 1
ATOM 1884 O O . TRP A 1 247 ? -20.738 18.173 13.247 1.00 70.00 247 TRP A O 1
ATOM 1894 N N . ASN A 1 248 ? -19.419 19.459 11.969 1.00 77.25 248 ASN A N 1
ATOM 1895 C CA . ASN A 1 248 ? -20.117 20.704 12.284 1.00 77.25 248 ASN A CA 1
ATOM 1896 C C . ASN A 1 248 ? -21.516 20.757 11.668 1.00 77.25 248 ASN A C 1
ATOM 1898 O O . ASN A 1 248 ? -22.456 21.171 12.345 1.00 77.25 248 ASN A O 1
ATOM 1902 N N . ALA A 1 249 ? -21.678 20.278 10.434 1.00 76.25 249 ALA A N 1
ATOM 1903 C CA . ALA A 1 249 ? -22.979 20.124 9.796 1.00 76.25 249 ALA A CA 1
ATOM 1904 C C . ALA A 1 249 ? -23.875 19.170 10.601 1.00 76.25 249 ALA A C 1
ATOM 1906 O O . ALA A 1 249 ? -25.043 19.475 10.830 1.00 76.25 249 ALA A O 1
ATOM 1907 N N . GLY A 1 250 ? -23.320 18.070 11.122 1.00 69.88 250 GLY A N 1
ATOM 1908 C CA . GLY A 1 250 ? -24.041 17.145 11.996 1.00 69.88 250 GLY A CA 1
ATOM 1909 C C . GLY A 1 250 ? -24.459 17.756 13.334 1.00 69.88 250 GLY A C 1
ATOM 1910 O O . GLY A 1 250 ? -25.556 17.481 13.819 1.00 69.88 250 GLY A O 1
ATOM 1911 N N . LYS A 1 251 ? -23.637 18.639 13.917 1.00 74.44 251 LYS A N 1
ATOM 1912 C CA . LYS A 1 251 ? -24.038 19.425 15.095 1.00 74.44 251 LYS A CA 1
ATOM 1913 C C . LYS A 1 251 ? -25.160 20.415 14.773 1.00 74.44 251 LYS A C 1
ATOM 1915 O O . LYS A 1 251 ? -26.091 20.530 15.565 1.00 74.44 251 LYS A O 1
ATOM 1920 N N . ALA A 1 252 ? -25.075 21.103 13.635 1.00 78.44 252 ALA A N 1
ATOM 1921 C CA . ALA A 1 252 ? -26.043 22.118 13.220 1.00 78.44 252 ALA A CA 1
ATOM 1922 C C . ALA A 1 252 ? -27.405 21.522 12.823 1.00 78.44 252 ALA A C 1
ATOM 1924 O O . ALA A 1 252 ? -28.441 22.079 13.170 1.00 78.44 252 ALA A O 1
ATOM 1925 N N . ALA A 1 253 ? -27.418 20.363 12.158 1.00 73.94 253 ALA A N 1
ATOM 1926 C CA . ALA A 1 253 ? -28.641 19.681 11.724 1.00 73.94 253 ALA A CA 1
ATOM 1927 C C . ALA A 1 253 ? -29.424 19.006 12.873 1.00 73.94 253 ALA A C 1
ATOM 1929 O O . ALA A 1 253 ? -30.541 18.524 12.674 1.00 73.94 253 ALA A O 1
ATOM 1930 N N . GLY A 1 254 ? -28.857 18.969 14.085 1.00 68.69 254 GLY A N 1
ATOM 1931 C CA . GLY A 1 254 ? -29.441 18.298 15.242 1.00 68.69 254 GLY A CA 1
ATOM 1932 C C . GLY A 1 254 ? -29.459 16.768 15.109 1.00 68.69 254 GLY A C 1
ATOM 1933 O O . GLY A 1 254 ? -29.315 16.192 14.033 1.00 68.69 254 GLY A O 1
ATOM 1934 N N . LYS A 1 255 ? -29.683 16.067 16.229 1.00 65.19 255 LYS A N 1
ATOM 1935 C CA . LYS A 1 255 ? -29.674 14.586 16.326 1.00 65.19 255 LYS A CA 1
ATOM 1936 C C . LYS A 1 255 ? -30.731 13.865 15.467 1.00 65.19 255 LYS A C 1
ATOM 1938 O O . LYS A 1 255 ? -30.881 12.655 15.586 1.00 65.19 255 LYS A O 1
ATOM 1943 N N . ARG A 1 256 ? -31.519 14.589 14.669 1.00 73.12 256 ARG A N 1
ATOM 1944 C CA . ARG A 1 256 ? -32.750 14.078 14.058 1.00 73.12 256 ARG A CA 1
ATOM 1945 C C . ARG A 1 256 ? -32.543 13.435 12.686 1.00 73.12 256 ARG A C 1
ATOM 1947 O O . ARG A 1 256 ? -33.403 12.662 12.288 1.00 73.12 256 ARG A O 1
ATOM 1954 N N . PHE A 1 257 ? -31.443 13.732 11.985 1.00 71.12 257 PHE A N 1
ATOM 1955 C CA . PHE A 1 257 ? -31.277 13.329 10.577 1.00 71.12 257 PHE A CA 1
ATOM 1956 C C . PHE A 1 257 ? -30.061 12.445 10.269 1.00 71.12 257 PHE A C 1
ATOM 1958 O O . PHE A 1 257 ? -30.077 11.725 9.276 1.00 71.12 257 PHE A O 1
ATOM 1965 N N . LEU A 1 258 ? -29.014 12.461 11.099 1.00 66.69 258 LEU A N 1
ATOM 1966 C CA . LEU A 1 258 ? -27.818 11.643 10.876 1.00 66.69 258 LEU A CA 1
ATOM 1967 C C . LEU A 1 258 ? -27.818 10.410 11.786 1.00 66.69 258 LEU A C 1
ATOM 1969 O O . LEU A 1 258 ? -28.143 10.535 12.971 1.00 66.69 258 LEU A O 1
ATOM 1973 N N . PRO A 1 259 ? -27.412 9.231 11.273 1.00 69.06 259 PRO A N 1
ATOM 1974 C CA . PRO A 1 259 ? -27.208 8.058 12.105 1.00 69.06 259 PRO A CA 1
ATOM 1975 C C . PRO A 1 259 ? -26.279 8.390 13.286 1.00 69.06 259 PRO A C 1
ATOM 1977 O O . PRO A 1 259 ? -25.263 9.061 13.079 1.00 69.06 259 PRO A O 1
ATOM 1980 N N . PRO A 1 260 ? -26.560 7.907 14.511 1.00 67.12 260 PRO A N 1
ATOM 1981 C CA . PRO A 1 260 ? -25.777 8.245 15.701 1.00 67.12 260 PRO A CA 1
ATOM 1982 C C . PRO A 1 260 ? -24.270 8.005 15.554 1.00 67.12 260 PRO A C 1
ATOM 1984 O O . PRO A 1 260 ? -23.487 8.722 16.167 1.00 67.12 260 PRO A O 1
ATOM 1987 N N . TRP A 1 261 ? -23.865 7.043 14.717 1.00 63.59 261 TRP A N 1
ATOM 1988 C CA . TRP A 1 261 ? -22.465 6.717 14.438 1.00 63.59 261 TRP A CA 1
ATOM 1989 C C . TRP A 1 261 ? -21.739 7.790 13.602 1.00 63.59 261 TRP A C 1
ATOM 1991 O O . TRP A 1 261 ? -20.569 8.073 13.860 1.00 63.59 261 TRP A O 1
ATOM 2001 N N . LEU A 1 262 ? -22.437 8.466 12.680 1.00 63.91 262 LEU A N 1
ATOM 2002 C CA . LEU A 1 262 ? -21.913 9.589 11.881 1.00 63.91 262 LEU A CA 1
ATOM 2003 C C . LEU A 1 262 ? -21.765 10.876 12.700 1.00 63.91 262 LEU A C 1
ATOM 2005 O O . LEU A 1 262 ? -20.902 11.698 12.415 1.00 63.91 262 LEU A O 1
ATOM 2009 N N . ALA A 1 263 ? -22.570 11.035 13.750 1.00 62.59 263 ALA A N 1
ATOM 2010 C CA . ALA A 1 263 ? -22.481 12.161 14.676 1.00 62.59 263 ALA A CA 1
ATOM 2011 C C . ALA A 1 263 ? -21.407 11.967 15.768 1.00 62.59 263 ALA A C 1
ATOM 2013 O O . ALA A 1 263 ? -21.396 12.709 16.752 1.00 62.59 263 ALA A O 1
ATOM 2014 N N . THR A 1 264 ? -20.516 10.972 15.636 1.00 71.12 264 THR A N 1
ATOM 2015 C CA . THR A 1 264 ? -19.427 10.716 16.595 1.00 71.12 264 THR A CA 1
ATOM 2016 C C . THR A 1 264 ? -18.114 11.358 16.162 1.00 71.12 264 THR A C 1
ATOM 2018 O O . THR A 1 264 ? -17.847 11.538 14.975 1.00 71.12 264 THR A O 1
ATOM 2021 N N . ARG A 1 265 ? -17.274 11.722 17.145 1.00 70.69 265 ARG A N 1
ATOM 2022 C CA . ARG A 1 265 ? -15.956 12.366 16.940 1.00 70.69 265 ARG A CA 1
ATOM 2023 C C . ARG A 1 265 ? -15.062 11.564 15.983 1.00 70.69 265 ARG A C 1
ATOM 2025 O O . ARG A 1 265 ? -14.105 12.086 15.422 1.00 70.69 265 ARG A O 1
ATOM 2032 N N . ASN A 1 266 ? -15.409 10.299 15.782 1.00 82.38 266 ASN A N 1
ATOM 2033 C CA . ASN A 1 266 ? -14.707 9.346 14.954 1.00 82.38 266 ASN A CA 1
ATOM 2034 C C . ASN A 1 266 ? -15.056 9.449 13.462 1.00 82.38 266 ASN A C 1
ATOM 2036 O O . ASN A 1 266 ? -14.312 8.901 12.659 1.00 82.38 266 ASN A O 1
ATOM 2040 N N . ALA A 1 267 ? -16.115 10.166 13.065 1.00 81.12 267 ALA A N 1
ATOM 2041 C CA . ALA A 1 267 ? -16.507 10.300 11.657 1.00 81.12 267 ALA A CA 1
ATOM 2042 C C . ALA A 1 267 ? -15.388 10.892 10.779 1.00 81.12 267 ALA A C 1
ATOM 2044 O O . ALA A 1 267 ? -15.188 10.451 9.645 1.00 81.12 267 ALA A O 1
ATOM 2045 N N . GLY A 1 268 ? -14.603 11.831 11.322 1.00 82.94 268 GLY A N 1
ATOM 2046 C CA . GLY A 1 268 ? -13.415 12.359 10.646 1.00 82.94 268 GLY A CA 1
ATOM 2047 C C . GLY A 1 268 ? -12.353 11.282 10.407 1.00 82.94 268 GLY A C 1
ATOM 2048 O O . GLY A 1 268 ? -11.894 11.117 9.280 1.00 82.94 268 GLY A O 1
ATOM 2049 N N . PHE A 1 269 ? -12.025 10.490 11.435 1.00 86.69 269 PHE A N 1
ATOM 2050 C CA . PHE A 1 269 ? -11.079 9.374 11.318 1.00 86.69 269 PHE A CA 1
ATOM 2051 C C . PHE A 1 269 ? -11.565 8.312 10.324 1.00 86.69 269 PHE A C 1
ATOM 2053 O O . PHE A 1 269 ? -10.777 7.862 9.494 1.00 86.69 269 PHE A O 1
ATOM 2060 N N . THR A 1 270 ? -12.858 7.962 10.348 1.00 87.31 270 THR A N 1
ATOM 2061 C CA . THR A 1 270 ? -13.460 7.044 9.370 1.00 87.31 270 THR A CA 1
ATOM 2062 C C . THR A 1 270 ? -13.293 7.573 7.950 1.00 87.31 270 THR A C 1
ATOM 2064 O O . THR A 1 270 ? -12.833 6.846 7.078 1.00 87.31 270 THR A O 1
ATOM 2067 N N . THR A 1 271 ? -13.620 8.846 7.718 1.00 85.88 271 THR A N 1
ATOM 2068 C CA . THR A 1 271 ? -13.545 9.466 6.386 1.00 85.88 271 THR A CA 1
ATOM 2069 C C . THR A 1 271 ? -12.112 9.476 5.855 1.00 85.88 271 THR A C 1
ATOM 2071 O O . THR A 1 271 ? -11.876 9.075 4.716 1.00 85.88 271 THR A O 1
ATOM 2074 N N . ILE A 1 272 ? -11.143 9.868 6.691 1.00 86.19 272 ILE A N 1
ATOM 2075 C CA . ILE A 1 272 ? -9.717 9.842 6.334 1.00 86.19 272 ILE A CA 1
ATOM 2076 C C . ILE A 1 272 ? -9.284 8.411 5.997 1.00 86.19 272 ILE A C 1
ATOM 2078 O O . ILE A 1 272 ? -8.686 8.185 4.948 1.00 86.19 272 ILE A O 1
ATOM 2082 N N . SER A 1 273 ? -9.620 7.435 6.844 1.00 91.19 273 SER A N 1
ATOM 2083 C CA . SER A 1 273 ? -9.227 6.038 6.639 1.00 91.19 273 SER A CA 1
ATOM 2084 C C . SER A 1 273 ? -9.853 5.421 5.380 1.00 91.19 273 SER A C 1
ATOM 2086 O O . SER A 1 273 ? -9.160 4.723 4.642 1.00 91.19 273 SER A O 1
ATOM 2088 N N . VAL A 1 274 ? -11.115 5.735 5.060 1.00 89.06 274 VAL A N 1
ATOM 2089 C CA . VAL A 1 274 ? -11.766 5.318 3.802 1.00 89.06 274 VAL A CA 1
ATOM 2090 C C . VAL A 1 274 ? -11.096 5.956 2.581 1.00 89.06 274 VAL A C 1
ATOM 2092 O O . VAL A 1 274 ? -10.871 5.273 1.581 1.00 89.06 274 VAL A O 1
ATOM 2095 N N . GLY A 1 275 ? -10.732 7.240 2.652 1.00 86.50 275 GLY A N 1
ATOM 2096 C CA . GLY A 1 275 ? -9.982 7.909 1.585 1.00 86.50 275 GLY A CA 1
ATOM 2097 C C . GLY A 1 275 ? -8.627 7.243 1.329 1.00 86.50 275 GLY A C 1
ATOM 2098 O O . GLY A 1 275 ? -8.295 6.927 0.186 1.00 86.50 275 GLY A O 1
ATOM 2099 N N . LEU A 1 276 ? -7.883 6.942 2.399 1.00 90.38 276 LEU A N 1
ATOM 2100 C CA . LEU A 1 276 ? -6.612 6.212 2.329 1.00 90.38 276 LEU A CA 1
ATOM 2101 C C . LEU A 1 276 ? -6.791 4.814 1.722 1.00 90.38 276 LEU A C 1
ATOM 2103 O O . LEU A 1 276 ? -6.074 4.456 0.791 1.00 90.38 276 LEU A O 1
ATOM 2107 N N . ALA A 1 277 ? -7.784 4.057 2.193 1.00 91.19 277 ALA A N 1
ATOM 2108 C CA . ALA A 1 277 ? -8.129 2.732 1.681 1.00 91.19 277 ALA A CA 1
ATOM 2109 C C . ALA A 1 277 ? -8.498 2.750 0.186 1.00 91.19 277 ALA A C 1
ATOM 2111 O O . ALA A 1 277 ? -8.097 1.863 -0.567 1.00 91.19 277 ALA A O 1
ATOM 2112 N N . THR A 1 278 ? -9.209 3.785 -0.266 1.00 87.94 278 THR A N 1
ATOM 2113 C CA . THR A 1 278 ? -9.554 3.973 -1.683 1.00 87.94 278 THR A CA 1
ATOM 2114 C C . THR A 1 278 ? -8.301 4.226 -2.524 1.00 87.94 278 THR A C 1
ATOM 2116 O O . THR A 1 278 ? -8.123 3.599 -3.568 1.00 87.94 278 THR A O 1
ATOM 2119 N N . GLY A 1 279 ? -7.391 5.087 -2.050 1.00 86.50 279 GLY A N 1
ATOM 2120 C CA . GLY A 1 279 ? -6.097 5.315 -2.699 1.00 86.50 279 GLY A CA 1
ATOM 2121 C C . GLY A 1 279 ? -5.248 4.041 -2.780 1.00 86.50 279 GLY A C 1
ATOM 2122 O O . GLY A 1 279 ? -4.688 3.741 -3.832 1.00 86.50 279 GLY A O 1
ATOM 2123 N N . MET A 1 280 ? -5.221 3.234 -1.714 1.00 94.25 280 MET A N 1
ATOM 2124 C CA . MET A 1 280 ? -4.567 1.922 -1.738 1.00 94.25 280 MET A CA 1
ATOM 2125 C C . MET A 1 280 ? -5.173 0.987 -2.782 1.00 94.25 280 MET A C 1
ATOM 2127 O O . MET A 1 280 ? -4.427 0.350 -3.520 1.00 94.25 280 MET A O 1
ATOM 2131 N N . ALA A 1 281 ? -6.506 0.896 -2.845 1.00 91.00 281 ALA A N 1
ATOM 2132 C CA . ALA A 1 281 ? -7.207 0.035 -3.795 1.00 91.00 281 ALA A CA 1
ATOM 2133 C C . ALA A 1 281 ? -6.906 0.437 -5.242 1.00 91.00 281 ALA A C 1
ATOM 2135 O O . ALA A 1 281 ? -6.661 -0.426 -6.083 1.00 91.00 281 ALA A O 1
ATOM 2136 N N . TYR A 1 282 ? -6.841 1.742 -5.513 1.00 88.50 282 TYR A N 1
ATOM 2137 C CA . TYR A 1 282 ? -6.404 2.266 -6.803 1.00 88.50 282 TYR A CA 1
ATOM 2138 C C . TYR A 1 282 ? -4.970 1.832 -7.143 1.00 88.50 282 TYR A C 1
ATOM 2140 O O . TYR A 1 282 ? -4.739 1.267 -8.213 1.00 88.50 282 TYR A O 1
ATOM 2148 N N . CYS A 1 283 ? -4.009 2.040 -6.235 1.00 89.38 283 CYS A N 1
ATOM 2149 C CA . CYS A 1 283 ? -2.616 1.641 -6.455 1.00 89.38 283 CYS A CA 1
ATOM 2150 C C . CYS A 1 283 ? -2.477 0.125 -6.647 1.00 89.38 283 CYS A C 1
ATOM 2152 O O . CYS A 1 283 ? -1.793 -0.316 -7.568 1.00 89.38 283 CYS A O 1
ATOM 2154 N N . PHE A 1 284 ? -3.174 -0.673 -5.837 1.00 94.69 284 PHE A N 1
ATOM 2155 C CA . PHE A 1 284 ? -3.192 -2.128 -5.959 1.00 94.69 284 PHE A CA 1
ATOM 2156 C C . PHE A 1 284 ? -3.769 -2.578 -7.310 1.00 94.69 284 PHE A C 1
ATOM 2158 O O . PHE A 1 284 ? -3.163 -3.400 -7.996 1.00 94.69 284 PHE A O 1
ATOM 2165 N N . ALA A 1 285 ? -4.891 -1.994 -7.747 1.00 90.00 285 ALA A N 1
ATOM 2166 C CA . ALA A 1 285 ? -5.478 -2.283 -9.053 1.00 90.00 285 ALA A CA 1
ATOM 2167 C C . ALA A 1 285 ? -4.517 -1.936 -10.200 1.00 90.00 285 ALA A C 1
ATOM 2169 O O . ALA A 1 285 ? -4.386 -2.710 -11.146 1.00 90.00 285 ALA A O 1
ATOM 2170 N N . LYS A 1 286 ? -3.792 -0.813 -10.105 1.00 86.88 286 LYS A N 1
ATOM 2171 C CA . LYS A 1 286 ? -2.771 -0.431 -11.092 1.00 86.88 286 LYS A CA 1
ATOM 2172 C C . LYS A 1 286 ? -1.590 -1.401 -11.118 1.00 86.88 286 LYS A C 1
ATOM 2174 O O . LYS A 1 286 ? -1.188 -1.801 -12.205 1.00 86.88 286 LYS A O 1
ATOM 2179 N N . MET A 1 287 ? -1.086 -1.839 -9.962 1.00 92.69 287 MET A N 1
ATOM 2180 C CA . MET A 1 287 ? -0.050 -2.880 -9.891 1.00 92.69 287 MET A CA 1
ATOM 2181 C C . MET A 1 287 ? -0.519 -4.191 -10.528 1.00 92.69 287 MET A C 1
ATOM 2183 O O . MET A 1 287 ? 0.217 -4.807 -11.295 1.00 92.69 287 MET A O 1
ATOM 2187 N N . HIS A 1 288 ? -1.749 -4.613 -10.227 1.00 92.88 288 HIS A N 1
ATOM 2188 C CA . HIS A 1 288 ? -2.317 -5.841 -10.771 1.00 92.88 288 HIS A CA 1
ATOM 2189 C C . HIS A 1 288 ? -2.502 -5.757 -12.292 1.00 92.88 288 HIS A C 1
ATOM 2191 O O . HIS A 1 288 ? -2.100 -6.668 -13.011 1.00 92.88 288 HIS A O 1
ATOM 2197 N N . LEU A 1 289 ? -3.036 -4.640 -12.797 1.00 88.12 289 LEU A N 1
ATOM 2198 C CA . LEU A 1 289 ? -3.165 -4.393 -14.235 1.00 88.12 289 LEU A CA 1
ATOM 2199 C C . LEU A 1 289 ? -1.807 -4.386 -14.939 1.00 88.12 289 LEU A C 1
ATOM 2201 O O . LEU A 1 289 ? -1.684 -5.006 -15.991 1.00 88.12 289 LEU A O 1
ATOM 2205 N N . ALA A 1 290 ? -0.793 -3.744 -14.353 1.00 85.31 290 ALA A N 1
ATOM 2206 C CA . ALA A 1 290 ? 0.556 -3.732 -14.910 1.00 85.31 290 ALA A CA 1
ATOM 2207 C C . ALA A 1 290 ? 1.110 -5.161 -15.041 1.00 85.31 290 ALA A C 1
ATOM 2209 O O . ALA A 1 290 ? 1.654 -5.517 -16.084 1.00 85.31 290 ALA A O 1
ATOM 2210 N N . ARG A 1 291 ? 0.913 -6.012 -14.024 1.00 88.88 291 ARG A N 1
ATOM 2211 C CA . ARG A 1 291 ? 1.298 -7.430 -14.094 1.00 88.88 291 ARG A CA 1
ATOM 2212 C C . ARG A 1 291 ? 0.545 -8.199 -15.175 1.00 88.88 291 ARG A C 1
ATOM 2214 O O . ARG A 1 291 ? 1.161 -8.957 -15.912 1.00 88.88 291 ARG A O 1
ATOM 2221 N N . LEU A 1 292 ? -0.771 -8.004 -15.290 1.00 88.00 292 LEU A N 1
ATOM 2222 C CA . LEU A 1 292 ? -1.573 -8.656 -16.332 1.00 88.00 292 LEU A CA 1
ATOM 2223 C C . LEU A 1 292 ? -1.132 -8.232 -17.738 1.00 88.00 292 LEU A C 1
ATOM 2225 O O . LEU A 1 292 ? -1.144 -9.048 -18.657 1.00 88.00 292 LEU A O 1
ATOM 2229 N N . GLN A 1 293 ? -0.750 -6.967 -17.917 1.00 84.31 293 GLN A N 1
ATOM 2230 C CA . GLN A 1 293 ? -0.202 -6.469 -19.178 1.00 84.31 293 GLN A CA 1
ATOM 2231 C C . GLN A 1 293 ? 1.151 -7.111 -19.485 1.00 84.31 293 GLN A C 1
ATOM 2233 O O . GLN A 1 293 ? 1.334 -7.601 -20.596 1.00 84.31 293 GLN A O 1
ATOM 2238 N N . LEU A 1 294 ? 2.051 -7.178 -18.500 1.00 83.12 294 LEU A N 1
ATOM 2239 C CA . LEU A 1 294 ? 3.349 -7.826 -18.662 1.00 83.12 294 LEU A CA 1
ATOM 2240 C C . LEU A 1 294 ? 3.201 -9.309 -19.023 1.00 83.12 294 LEU A C 1
ATOM 2242 O O . LEU A 1 294 ? 3.794 -9.755 -19.998 1.00 83.12 294 LEU A O 1
ATOM 2246 N N . ALA A 1 295 ? 2.337 -10.041 -18.316 1.00 84.25 295 ALA A N 1
ATOM 2247 C CA . ALA A 1 295 ? 2.070 -11.449 -18.597 1.00 84.25 295 ALA A CA 1
ATOM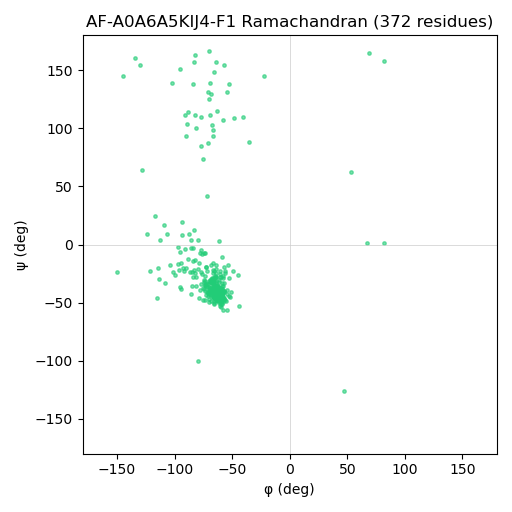 2248 C C . ALA A 1 295 ? 1.533 -11.677 -20.022 1.00 84.25 295 ALA A C 1
ATOM 2250 O O . ALA A 1 295 ? 1.908 -12.641 -20.682 1.00 84.25 295 ALA A O 1
ATOM 2251 N N . ARG A 1 296 ? 0.684 -10.775 -20.534 1.00 83.94 296 ARG A N 1
ATOM 2252 C CA . ARG A 1 296 ? 0.178 -10.857 -21.917 1.00 83.94 296 ARG A CA 1
ATOM 2253 C C . ARG A 1 296 ? 1.260 -10.604 -22.965 1.00 83.94 296 ARG A C 1
ATOM 2255 O O . ARG A 1 296 ? 1.166 -11.148 -24.059 1.00 83.94 296 ARG A O 1
ATOM 2262 N N . LEU A 1 297 ? 2.241 -9.761 -22.655 1.00 79.75 297 LEU A N 1
ATOM 2263 C CA . LEU A 1 297 ? 3.287 -9.359 -23.597 1.00 79.75 297 LEU A CA 1
ATOM 2264 C C . LEU A 1 297 ? 4.458 -10.313 -23.640 1.00 79.75 297 LEU A C 1
ATOM 2266 O O . LEU A 1 297 ? 4.972 -10.607 -24.712 1.00 79.75 297 LEU A O 1
ATOM 2270 N N . ALA A 1 298 ? 4.880 -10.771 -22.469 1.00 78.31 298 ALA A N 1
ATOM 2271 C CA . ALA A 1 298 ? 6.016 -11.658 -22.340 1.00 78.31 298 ALA A CA 1
ATOM 2272 C C . ALA A 1 298 ? 5.690 -13.095 -22.791 1.00 78.31 298 ALA A C 1
ATOM 2274 O O . ALA A 1 298 ? 6.613 -13.894 -22.916 1.00 78.31 298 ALA A O 1
ATOM 2275 N N . GLN A 1 299 ? 4.417 -13.405 -23.093 1.00 78.56 299 GLN A N 1
ATOM 2276 C CA . GLN A 1 299 ? 3.955 -14.724 -23.544 1.00 78.56 299 GLN A CA 1
ATOM 2277 C C . GLN A 1 299 ? 4.538 -15.836 -22.646 1.00 78.56 299 GLN A C 1
ATOM 2279 O O . GLN A 1 299 ? 4.429 -15.747 -21.423 1.00 78.56 299 GLN A O 1
ATOM 2284 N N . ASP A 1 300 ? 5.195 -16.842 -23.226 1.00 73.81 300 ASP A N 1
ATOM 2285 C CA . ASP A 1 300 ? 5.805 -17.967 -22.502 1.00 73.81 300 ASP A CA 1
ATOM 2286 C C . ASP A 1 300 ? 7.125 -17.600 -21.792 1.00 73.81 300 ASP A C 1
ATOM 2288 O O . ASP A 1 300 ? 7.661 -18.391 -21.020 1.00 73.81 300 ASP A O 1
ATOM 2292 N N . GLY A 1 301 ? 7.663 -16.401 -22.037 1.00 69.50 301 GLY A N 1
ATOM 2293 C CA . GLY A 1 301 ? 8.916 -15.914 -21.455 1.00 69.50 301 GLY A CA 1
ATOM 2294 C C . GLY A 1 301 ? 8.764 -15.251 -20.085 1.00 69.50 301 GLY A C 1
ATOM 2295 O O . GLY A 1 301 ? 9.763 -14.843 -19.492 1.00 69.50 301 GLY A O 1
ATOM 2296 N N . PHE A 1 302 ? 7.539 -15.112 -19.564 1.00 73.62 302 PHE A N 1
ATOM 2297 C CA . PHE A 1 302 ? 7.327 -14.494 -18.257 1.00 73.62 302 PHE A CA 1
ATOM 2298 C C . PHE A 1 302 ? 7.574 -15.496 -17.125 1.00 73.62 302 PHE A C 1
ATOM 2300 O O . PHE A 1 302 ? 6.703 -16.292 -16.775 1.00 73.62 302 PHE A O 1
ATOM 2307 N N . ALA A 1 303 ? 8.754 -15.425 -16.507 1.00 73.75 303 ALA A N 1
ATOM 2308 C CA . ALA A 1 303 ? 9.151 -16.249 -15.361 1.00 73.75 303 ALA A CA 1
ATOM 2309 C C . ALA A 1 303 ? 8.435 -15.863 -14.040 1.00 73.75 303 ALA A C 1
ATOM 2311 O O . ALA A 1 303 ? 9.048 -15.802 -12.978 1.00 73.75 303 ALA A O 1
ATOM 2312 N N . ASP A 1 304 ? 7.130 -15.577 -14.078 1.00 73.44 304 ASP A N 1
ATOM 2313 C CA . ASP A 1 304 ? 6.348 -15.148 -12.902 1.00 73.44 304 ASP A CA 1
ATOM 2314 C C . ASP A 1 304 ? 6.093 -16.282 -11.906 1.00 73.44 304 ASP A C 1
ATOM 2316 O O . ASP A 1 304 ? 5.852 -16.049 -10.725 1.00 73.44 304 ASP A O 1
ATOM 2320 N N . ASN A 1 305 ? 6.159 -17.527 -12.379 1.00 74.88 305 ASN A N 1
ATOM 2321 C CA . ASN A 1 305 ? 5.885 -18.715 -11.571 1.00 74.88 305 ASN A CA 1
ATOM 2322 C C . ASN A 1 305 ? 7.107 -19.211 -10.783 1.00 74.88 305 ASN A C 1
ATOM 2324 O O . ASN A 1 305 ? 7.032 -20.244 -10.115 1.00 74.88 305 ASN A O 1
ATOM 2328 N N . GLU A 1 306 ? 8.232 -18.499 -10.846 1.00 84.56 306 GLU A N 1
ATOM 2329 C CA . GLU A 1 306 ? 9.452 -18.879 -10.145 1.00 84.56 306 GLU A CA 1
ATOM 2330 C C . GLU A 1 306 ? 9.496 -18.297 -8.730 1.00 84.56 306 GLU A C 1
ATOM 2332 O O . GLU A 1 306 ? 9.622 -17.089 -8.512 1.00 84.56 306 GLU A O 1
ATOM 2337 N N . TRP A 1 307 ? 9.439 -19.191 -7.744 1.00 85.44 307 TRP A N 1
ATOM 2338 C CA . TRP A 1 307 ? 9.505 -18.836 -6.333 1.00 85.44 307 TRP A CA 1
ATOM 2339 C C . TRP A 1 307 ? 10.949 -18.653 -5.870 1.00 85.44 307 TRP A C 1
ATOM 2341 O O . TRP A 1 307 ? 11.707 -19.613 -5.736 1.00 85.44 307 TRP A O 1
ATOM 2351 N N . GLY A 1 308 ? 11.316 -17.413 -5.555 1.00 86.12 308 GLY A N 1
ATOM 2352 C CA . GLY A 1 308 ? 12.569 -17.100 -4.867 1.00 86.12 308 GLY A CA 1
ATOM 2353 C C . GLY A 1 308 ? 12.469 -17.252 -3.343 1.00 86.12 308 GLY A C 1
ATOM 2354 O O . GLY A 1 308 ? 11.396 -17.104 -2.754 1.00 86.12 308 GLY A O 1
ATOM 2355 N N . PHE A 1 309 ? 13.610 -17.453 -2.669 1.00 86.81 309 PHE A N 1
ATOM 2356 C CA . PHE A 1 309 ? 13.690 -17.515 -1.198 1.00 86.81 309 PHE A CA 1
ATOM 2357 C C . PHE A 1 309 ? 13.038 -16.298 -0.520 1.00 86.81 309 PHE A C 1
ATOM 2359 O O . PHE A 1 309 ? 12.236 -16.450 0.401 1.00 86.81 309 PHE A O 1
ATOM 2366 N N . GLY A 1 310 ? 13.321 -15.088 -1.017 1.00 84.69 310 GLY A N 1
ATOM 2367 C CA . GLY A 1 310 ? 12.733 -13.854 -0.486 1.00 84.69 310 GLY A CA 1
ATOM 2368 C C . GLY A 1 310 ? 11.207 -13.810 -0.609 1.00 84.69 310 GLY A C 1
ATOM 2369 O O . GLY A 1 310 ? 10.536 -13.293 0.282 1.00 84.69 310 GLY A O 1
ATOM 2370 N N . GLN A 1 311 ? 10.649 -14.418 -1.659 1.00 88.50 311 GLN A N 1
ATOM 2371 C CA . GLN A 1 311 ? 9.205 -14.483 -1.871 1.00 88.50 311 GLN A CA 1
ATOM 2372 C C . GLN A 1 311 ? 8.517 -15.412 -0.860 1.00 88.50 311 GLN A C 1
ATOM 2374 O O . GLN A 1 311 ? 7.434 -15.106 -0.371 1.00 88.50 311 GLN A O 1
ATOM 2379 N N . ILE A 1 312 ? 9.172 -16.517 -0.494 1.00 91.38 312 ILE A N 1
ATOM 2380 C CA . ILE A 1 312 ? 8.683 -17.434 0.544 1.00 91.38 312 ILE A CA 1
ATOM 2381 C C . ILE A 1 312 ? 8.744 -16.752 1.914 1.00 91.38 312 ILE A C 1
ATOM 2383 O O . ILE A 1 312 ? 7.753 -16.730 2.643 1.00 91.38 312 ILE A O 1
ATOM 2387 N N . VAL A 1 313 ? 9.883 -16.141 2.259 1.00 91.88 313 VAL A N 1
ATOM 2388 C CA . VAL A 1 313 ? 10.065 -15.432 3.540 1.00 91.88 313 VAL A CA 1
ATOM 2389 C C . VAL A 1 313 ? 9.048 -14.299 3.705 1.00 91.88 313 VAL A C 1
ATOM 2391 O O . VAL A 1 313 ? 8.530 -14.095 4.803 1.00 91.88 313 VAL A O 1
ATOM 2394 N N . ALA A 1 314 ? 8.694 -13.609 2.617 1.00 92.12 314 ALA A N 1
ATOM 2395 C CA . ALA A 1 314 ? 7.678 -12.562 2.617 1.00 92.12 314 ALA A CA 1
ATOM 2396 C C . ALA A 1 314 ? 6.297 -13.038 3.106 1.00 92.12 314 ALA A C 1
ATOM 2398 O O . ALA A 1 314 ? 5.546 -12.228 3.655 1.00 92.12 314 ALA A O 1
ATOM 2399 N N . LEU A 1 315 ? 5.945 -14.318 2.936 1.00 94.06 315 LEU A N 1
ATOM 2400 C CA . LEU A 1 315 ? 4.691 -14.881 3.450 1.00 94.06 315 LEU A CA 1
ATOM 2401 C C . LEU A 1 315 ? 4.746 -15.101 4.966 1.00 94.06 315 LEU A C 1
ATOM 2403 O O . LEU A 1 315 ? 3.770 -14.848 5.671 1.00 94.06 315 LEU A O 1
ATOM 2407 N N . PHE A 1 316 ? 5.904 -15.511 5.489 1.00 95.69 316 PHE A N 1
ATOM 2408 C CA . PHE A 1 316 ? 6.082 -15.784 6.918 1.00 95.69 316 PHE A CA 1
ATOM 2409 C C . PHE A 1 316 ? 5.975 -14.533 7.796 1.00 95.69 316 PHE A C 1
ATOM 2411 O O . PHE A 1 316 ? 5.622 -14.645 8.970 1.00 95.69 316 PHE A O 1
ATOM 2418 N N . VAL A 1 317 ? 6.183 -13.338 7.232 1.00 95.56 317 VAL A N 1
ATOM 2419 C CA . VAL A 1 317 ? 5.972 -12.062 7.940 1.00 95.56 317 VAL A CA 1
ATOM 2420 C C . VAL A 1 317 ? 4.532 -11.925 8.460 1.00 95.56 317 VAL A C 1
ATOM 2422 O O . VAL A 1 317 ? 4.310 -11.284 9.487 1.00 95.56 317 VAL A O 1
ATOM 2425 N N . TRP A 1 318 ? 3.557 -12.572 7.813 1.00 96.81 318 TRP A N 1
ATOM 2426 C CA . TRP A 1 318 ? 2.141 -12.517 8.192 1.00 96.81 318 TRP A CA 1
ATOM 2427 C C . TRP A 1 318 ? 1.742 -13.505 9.291 1.00 96.81 318 TRP A C 1
ATOM 2429 O O . TRP A 1 318 ? 0.677 -13.348 9.887 1.00 96.81 318 TRP A O 1
ATOM 2439 N N . VAL A 1 319 ? 2.583 -14.497 9.606 1.00 96.12 319 VAL A N 1
ATOM 2440 C CA . VAL A 1 319 ? 2.258 -15.556 10.578 1.00 96.12 319 VAL A CA 1
ATOM 2441 C C . VAL A 1 319 ? 1.882 -15.005 11.959 1.00 96.12 319 VAL A C 1
ATOM 2443 O O . VAL A 1 319 ? 0.850 -15.435 12.472 1.00 96.12 319 VAL A O 1
ATOM 2446 N N . PRO A 1 320 ? 2.610 -14.042 12.563 1.00 94.94 320 PRO A N 1
ATOM 2447 C CA . PRO A 1 320 ? 2.229 -13.497 13.867 1.00 94.94 320 PRO A CA 1
ATOM 2448 C C . PRO A 1 320 ? 0.813 -12.911 13.883 1.00 94.94 320 PRO A C 1
ATOM 2450 O O . PRO A 1 320 ? 0.058 -13.149 14.822 1.00 94.94 320 PRO A O 1
ATOM 2453 N N . LEU A 1 321 ? 0.426 -12.202 12.819 1.00 95.94 321 LEU A N 1
ATOM 2454 C CA . LEU A 1 321 ? -0.915 -11.636 12.695 1.00 95.94 321 LEU A CA 1
ATOM 2455 C C . LEU A 1 321 ? -1.973 -12.732 12.530 1.00 95.94 321 LEU A C 1
ATOM 2457 O O . LEU A 1 321 ? -3.018 -12.679 13.172 1.00 95.94 321 LEU A O 1
ATOM 2461 N N . ILE A 1 322 ? -1.697 -13.737 11.696 1.00 96.12 322 ILE A N 1
ATOM 2462 C CA . ILE A 1 322 ? -2.596 -14.878 11.493 1.00 96.12 322 ILE A CA 1
ATOM 2463 C C . ILE A 1 322 ? -2.820 -15.621 12.814 1.00 96.12 322 ILE A C 1
ATOM 2465 O O . ILE A 1 322 ? -3.958 -15.943 13.141 1.00 96.12 322 ILE A O 1
ATOM 2469 N N . VAL A 1 323 ? -1.763 -15.857 13.595 1.00 95.38 323 VAL A N 1
ATOM 2470 C CA . VAL A 1 323 ? -1.859 -16.506 14.910 1.00 95.38 323 VAL A CA 1
ATOM 2471 C C . VAL A 1 323 ? -2.691 -15.664 15.874 1.00 95.38 323 VAL A C 1
ATOM 2473 O O . VAL A 1 323 ? -3.594 -16.207 16.510 1.00 95.38 323 VAL A O 1
ATOM 2476 N N . GLU A 1 324 ? -2.446 -14.352 15.941 1.00 94.06 324 GLU A N 1
ATOM 2477 C CA . GLU A 1 324 ? -3.196 -13.442 16.816 1.00 94.06 324 GLU A CA 1
ATOM 2478 C C . GLU A 1 324 ? -4.698 -13.433 16.472 1.00 94.06 324 GLU A C 1
ATOM 2480 O O . GLU A 1 324 ? -5.530 -13.409 17.374 1.00 94.06 324 GLU A O 1
ATOM 2485 N N . VAL A 1 325 ? -5.061 -13.517 15.185 1.00 92.50 325 VAL A N 1
ATOM 2486 C CA . VAL A 1 325 ? -6.463 -13.547 14.728 1.00 92.50 325 VAL A CA 1
ATOM 2487 C C . VAL A 1 325 ? -7.111 -14.927 14.903 1.00 92.50 325 VAL A C 1
ATOM 2489 O O . VAL A 1 325 ? -8.252 -15.025 15.359 1.00 92.50 325 VAL A O 1
ATOM 2492 N N . LEU A 1 326 ? -6.421 -16.005 14.520 1.00 93.12 326 LEU A N 1
ATOM 2493 C CA . LEU A 1 326 ? -7.007 -17.347 14.461 1.00 93.12 326 LEU A CA 1
ATOM 2494 C C . LEU A 1 326 ? -7.052 -18.047 15.816 1.00 93.12 326 LEU A C 1
ATOM 2496 O O . LEU A 1 326 ? -8.007 -18.775 16.081 1.00 93.12 326 LEU A O 1
ATOM 2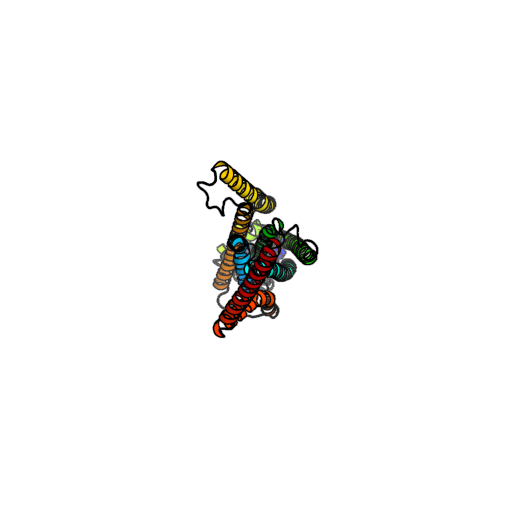500 N N . LEU A 1 327 ? -6.053 -17.858 16.682 1.00 91.69 327 LEU A N 1
ATOM 2501 C CA . LEU A 1 327 ? -5.970 -18.603 17.939 1.00 91.69 327 LEU A CA 1
ATOM 2502 C C . LEU A 1 327 ? -7.211 -18.385 18.831 1.00 91.69 327 LEU A C 1
ATOM 2504 O O . LEU A 1 327 ? -7.792 -19.375 19.281 1.00 91.69 327 LEU A O 1
ATOM 2508 N N . PRO A 1 328 ? -7.707 -17.152 19.045 1.00 88.50 328 PRO A N 1
ATOM 2509 C CA . PRO A 1 328 ? -8.911 -16.932 19.847 1.00 88.50 328 PRO A CA 1
ATOM 2510 C C . PRO A 1 328 ? -10.175 -17.482 19.187 1.00 88.50 328 PRO A C 1
ATOM 2512 O O . PRO A 1 328 ? -11.060 -17.969 19.889 1.00 88.50 328 PRO A O 1
ATOM 2515 N N . LEU A 1 329 ? -10.251 -17.450 17.851 1.00 86.38 329 LEU A N 1
ATOM 2516 C CA . LEU A 1 329 ? -11.360 -18.035 17.097 1.00 86.38 329 LEU A CA 1
ATOM 2517 C C . LEU A 1 329 ? -11.404 -19.556 17.294 1.00 86.38 329 LEU A C 1
ATOM 2519 O O . LEU A 1 329 ? -12.452 -20.106 17.624 1.00 86.38 329 LEU A O 1
ATOM 2523 N N . LEU A 1 330 ? -10.260 -20.229 17.155 1.00 89.50 330 LEU A N 1
ATOM 2524 C CA . LEU A 1 330 ? -10.140 -21.673 17.350 1.00 89.50 330 LEU A CA 1
ATOM 2525 C C . LEU A 1 330 ? -10.466 -22.077 18.791 1.00 89.50 330 LEU A C 1
ATOM 2527 O O . LEU A 1 330 ? -11.214 -23.029 19.003 1.00 89.50 330 LEU A O 1
ATOM 2531 N N . LEU A 1 331 ? -9.975 -21.325 19.781 1.00 87.44 331 LEU A N 1
ATOM 2532 C CA . LEU A 1 331 ? -10.304 -21.554 21.191 1.00 87.44 331 LEU A CA 1
ATOM 2533 C C . LEU A 1 331 ? -11.799 -21.353 21.472 1.00 87.44 331 LEU A C 1
ATOM 2535 O O . LEU A 1 331 ? -12.391 -22.135 22.216 1.00 87.44 331 LEU A O 1
ATOM 2539 N N . ALA A 1 332 ? -12.430 -20.348 20.858 1.00 82.19 332 ALA A N 1
ATOM 2540 C CA . ALA A 1 332 ? -13.868 -20.126 20.979 1.00 82.19 332 ALA A CA 1
ATOM 2541 C C . ALA A 1 332 ? -14.674 -21.281 20.363 1.00 82.19 332 ALA A C 1
ATOM 2543 O O . ALA A 1 332 ? -15.585 -21.799 21.009 1.00 82.19 332 ALA A O 1
ATOM 2544 N N . VAL A 1 333 ? -14.309 -21.734 19.159 1.00 87.38 333 VAL A N 1
ATOM 2545 C CA . VAL A 1 333 ? -14.945 -22.881 18.489 1.00 87.38 333 VAL A CA 1
ATOM 2546 C C . VAL A 1 333 ? -14.774 -24.159 19.314 1.00 87.38 333 VAL A C 1
ATOM 2548 O O . VAL A 1 333 ? -15.751 -24.869 19.544 1.00 87.38 333 VAL A O 1
ATOM 2551 N N . ALA A 1 334 ? -13.574 -24.425 19.837 1.00 90.25 334 ALA A N 1
ATOM 2552 C CA . ALA A 1 334 ? -13.309 -25.582 20.690 1.00 90.25 334 ALA A CA 1
ATOM 2553 C C . ALA A 1 334 ? -14.113 -25.538 22.002 1.00 90.25 334 ALA A C 1
ATOM 2555 O O . ALA A 1 334 ? -14.661 -26.556 22.429 1.00 90.25 334 ALA A O 1
ATOM 2556 N N . ALA A 1 335 ? -14.247 -24.366 22.631 1.00 83.25 335 ALA A N 1
ATOM 2557 C CA . ALA A 1 335 ? -15.043 -24.197 23.849 1.00 83.25 335 ALA A CA 1
ATOM 2558 C C . ALA A 1 335 ? -16.552 -24.399 23.614 1.00 83.25 335 ALA A C 1
ATOM 2560 O O . ALA A 1 335 ? -17.255 -24.879 24.509 1.00 83.25 335 ALA A O 1
ATOM 2561 N N . ILE A 1 336 ? -17.048 -24.040 22.423 1.00 84.94 336 ILE A N 1
ATOM 2562 C CA . ILE A 1 336 ? -18.426 -24.313 21.992 1.00 84.94 336 ILE A CA 1
ATOM 2563 C C . ILE A 1 336 ? -18.606 -25.814 21.747 1.00 84.94 336 ILE A C 1
ATOM 2565 O O . ILE A 1 336 ? -19.529 -26.408 22.303 1.00 84.94 336 ILE A O 1
ATOM 2569 N N . ALA A 1 337 ? -17.704 -26.438 20.985 1.00 88.44 337 ALA A N 1
ATOM 2570 C CA . ALA A 1 337 ? -17.772 -27.859 20.640 1.00 88.44 337 ALA A CA 1
ATOM 2571 C C . ALA A 1 337 ? -17.694 -28.778 21.872 1.00 88.44 337 ALA A C 1
ATOM 2573 O O . ALA A 1 337 ? -18.384 -29.791 21.937 1.00 88.44 337 ALA A O 1
ATOM 2574 N N . THR A 1 338 ? -16.897 -28.409 22.877 1.00 90.56 338 THR A N 1
ATOM 2575 C CA . THR A 1 338 ? -16.746 -29.174 24.129 1.00 90.56 338 THR A CA 1
ATOM 2576 C C . THR A 1 338 ? -17.832 -28.879 25.172 1.00 90.56 338 THR A C 1
ATOM 2578 O O . THR A 1 338 ? -17.828 -29.477 26.245 1.00 90.56 338 THR A O 1
ATOM 2581 N N . GLY A 1 339 ? -18.756 -27.942 24.916 1.00 81.19 339 GLY A N 1
ATOM 2582 C CA . GLY A 1 339 ? -19.819 -27.561 25.859 1.00 81.19 339 GLY A CA 1
ATOM 2583 C C . GLY A 1 339 ? -19.337 -26.856 27.140 1.00 81.19 339 GLY A C 1
ATOM 2584 O O . GLY A 1 339 ? -20.152 -26.463 27.981 1.00 81.19 339 GLY A O 1
ATOM 2585 N N . VAL A 1 340 ? -18.028 -26.629 27.290 1.00 70.94 340 VAL A N 1
ATOM 2586 C CA . VAL A 1 340 ? -17.405 -26.026 28.482 1.00 70.94 340 VAL A CA 1
ATOM 2587 C C . VAL A 1 340 ? -17.916 -24.599 28.722 1.00 70.94 340 VAL A C 1
ATOM 2589 O O . VAL A 1 340 ? -18.074 -24.166 29.869 1.00 70.94 340 VAL A O 1
ATOM 2592 N N . PHE A 1 341 ? -18.272 -23.876 27.655 1.00 55.31 341 PHE A N 1
ATOM 2593 C CA . PHE A 1 341 ? -18.776 -22.504 27.760 1.00 55.31 341 PHE A CA 1
ATOM 2594 C C . PHE A 1 341 ? -20.154 -22.410 28.445 1.00 55.31 341 PHE A C 1
ATOM 2596 O O . PHE A 1 341 ? -20.434 -21.445 29.163 1.00 55.31 341 PHE A O 1
ATOM 2603 N N . VAL A 1 342 ? -21.001 -23.436 28.290 1.00 55.03 342 VAL A N 1
ATOM 2604 C CA . VAL A 1 342 ? -22.326 -23.499 28.935 1.00 55.03 342 VAL A CA 1
ATOM 2605 C C . VAL A 1 342 ? -22.187 -23.759 30.437 1.00 55.03 342 VAL A C 1
ATOM 2607 O O . VAL A 1 342 ? -22.938 -23.198 31.241 1.00 55.03 342 VAL A O 1
ATOM 2610 N N . TRP A 1 343 ? -21.194 -24.555 30.838 1.00 49.16 343 TRP A N 1
ATOM 2611 C CA . TRP A 1 343 ? -20.977 -24.899 32.242 1.00 49.16 343 TRP A CA 1
ATOM 2612 C C . TRP A 1 343 ? -20.397 -23.728 33.052 1.00 49.16 343 TRP A C 1
ATOM 2614 O O . TRP A 1 343 ? -20.861 -23.447 34.159 1.00 49.16 343 TRP A O 1
ATOM 2624 N N . SER A 1 344 ? -19.462 -22.966 32.470 1.00 53.03 344 SER A N 1
ATOM 2625 C CA . SER A 1 344 ? -18.830 -21.816 33.138 1.00 53.03 344 SER A CA 1
ATOM 2626 C C . SER A 1 344 ? -19.814 -20.670 33.433 1.00 53.03 344 SER A C 1
ATOM 2628 O O . SER A 1 344 ? -19.882 -20.184 34.567 1.00 53.03 344 SER A O 1
ATOM 2630 N N . ARG A 1 345 ? -20.673 -20.282 32.471 1.00 54.78 345 ARG A N 1
ATOM 2631 C CA . ARG A 1 345 ? -21.676 -19.219 32.708 1.00 54.78 345 ARG A CA 1
ATOM 2632 C C . ARG A 1 345 ? -22.720 -19.601 33.761 1.00 54.78 345 ARG A C 1
ATOM 2634 O O . ARG A 1 345 ? -23.125 -18.735 34.538 1.00 54.78 345 ARG A O 1
ATOM 2641 N 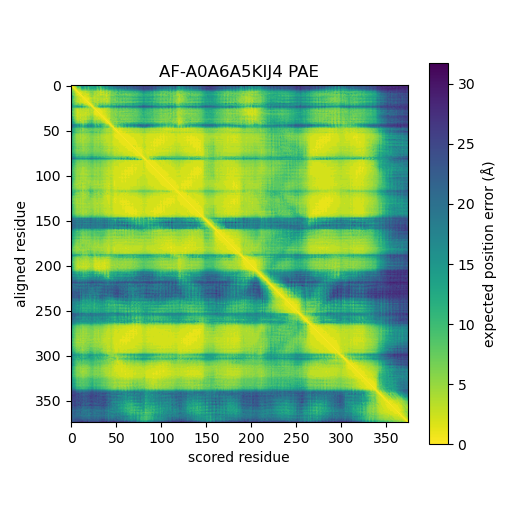N . ARG A 1 346 ? -23.134 -20.874 33.836 1.00 57.00 346 ARG A N 1
ATOM 2642 C CA . ARG A 1 346 ? -24.064 -21.339 34.885 1.00 57.00 346 ARG A CA 1
ATOM 2643 C C . ARG A 1 346 ? -23.440 -21.245 36.279 1.00 57.00 346 ARG A C 1
ATOM 2645 O O . ARG A 1 346 ? -24.114 -20.810 37.211 1.00 57.00 346 ARG A O 1
ATOM 2652 N N . LYS A 1 347 ? -22.154 -21.578 36.420 1.00 53.44 347 LYS A N 1
ATOM 2653 C CA . LYS A 1 347 ? -21.471 -21.580 37.721 1.00 53.44 347 LYS A CA 1
ATOM 2654 C C . LYS A 1 347 ? -21.208 -20.165 38.253 1.00 53.44 347 LYS A C 1
ATOM 2656 O O . LYS A 1 347 ? -21.482 -19.901 39.419 1.00 53.44 347 LYS A O 1
ATOM 2661 N N . VAL A 1 348 ? -20.795 -19.225 37.397 1.00 65.88 348 VAL A N 1
ATOM 2662 C CA . VAL A 1 348 ? -20.589 -17.814 37.799 1.00 65.88 348 VAL A CA 1
ATOM 2663 C C . VAL A 1 348 ? -21.908 -17.136 38.190 1.00 65.88 348 VAL A C 1
ATOM 2665 O O . VAL A 1 348 ? -21.958 -16.394 39.170 1.00 65.88 348 VAL A O 1
ATOM 2668 N N . GLY A 1 349 ? -23.001 -17.426 37.476 1.00 63.19 349 GLY A N 1
ATOM 2669 C CA . GLY A 1 349 ? -24.331 -16.938 37.850 1.00 63.19 349 GLY A CA 1
ATOM 2670 C C . GLY A 1 349 ? -24.822 -17.491 39.193 1.00 63.19 349 GLY A C 1
ATOM 2671 O O . GLY A 1 349 ? -25.459 -16.765 39.952 1.00 63.19 349 GLY A O 1
ATOM 2672 N N . SER A 1 350 ? -24.496 -18.750 39.504 1.00 70.50 350 SER A N 1
ATOM 2673 C CA . SER A 1 350 ? -24.817 -19.376 40.793 1.00 70.50 350 SER A CA 1
ATOM 2674 C C . SER A 1 350 ? -24.070 -18.719 41.955 1.00 70.50 350 SER A C 1
ATOM 2676 O O . SER A 1 350 ? -24.692 -18.415 42.968 1.00 70.50 350 SER A O 1
ATOM 2678 N N . ILE A 1 351 ? -22.768 -18.457 41.797 1.00 74.69 351 ILE A N 1
ATOM 2679 C CA . ILE A 1 351 ? -21.930 -17.865 42.855 1.00 74.69 351 ILE A CA 1
ATOM 2680 C C . ILE A 1 351 ? -22.376 -16.432 43.175 1.00 74.69 351 ILE A C 1
ATOM 2682 O O . ILE A 1 351 ? -22.536 -16.068 44.336 1.00 74.69 351 ILE A O 1
ATOM 2686 N N . ARG A 1 352 ? -22.685 -15.623 42.153 1.00 76.31 352 ARG A N 1
ATOM 2687 C CA . ARG A 1 352 ? -23.186 -14.257 42.384 1.00 76.31 352 ARG A CA 1
ATOM 2688 C C . ARG A 1 352 ? -24.526 -14.230 43.114 1.00 76.31 352 ARG A C 1
ATOM 2690 O O . ARG A 1 352 ? -24.750 -13.349 43.937 1.00 76.31 352 ARG A O 1
ATOM 2697 N N . ARG A 1 353 ? -25.417 -15.188 42.828 1.00 79.50 353 ARG A N 1
ATOM 2698 C CA . ARG A 1 353 ? -26.696 -15.304 43.545 1.00 79.50 353 ARG A CA 1
ATOM 2699 C C . ARG A 1 353 ? -26.498 -15.746 44.989 1.00 79.50 353 ARG A C 1
ATOM 2701 O O . ARG A 1 353 ? -27.209 -15.230 45.844 1.00 79.50 353 ARG A O 1
ATOM 2708 N N . SER A 1 354 ? -25.551 -16.645 45.274 1.00 82.81 354 SER A N 1
ATOM 2709 C CA . SER A 1 354 ? -25.252 -17.025 46.659 1.00 82.81 354 SER A CA 1
ATOM 2710 C C . SER A 1 354 ? -24.651 -15.864 47.449 1.00 82.81 354 SER A C 1
ATOM 2712 O O . SER A 1 354 ? -25.092 -15.619 48.564 1.00 82.81 354 SER A O 1
ATOM 2714 N N . GLU A 1 355 ? -23.747 -15.078 46.857 1.00 87.06 355 GLU A N 1
ATOM 2715 C CA . GLU A 1 355 ? -23.184 -13.887 47.515 1.00 87.06 355 GLU A CA 1
ATOM 2716 C C . GLU A 1 355 ? -24.246 -12.801 47.761 1.00 87.06 355 GLU A C 1
ATOM 2718 O O . GLU A 1 355 ? -24.301 -12.214 48.841 1.00 87.06 355 GLU A O 1
ATOM 2723 N N . GLN A 1 356 ? -25.141 -12.549 46.796 1.00 87.31 356 GLN A N 1
ATOM 2724 C CA . GLN A 1 356 ? -26.260 -11.613 46.988 1.00 87.31 356 GLN A CA 1
ATOM 2725 C C . GLN A 1 356 ? -27.268 -12.097 48.036 1.00 87.31 356 GLN A C 1
ATOM 2727 O O . GLN A 1 356 ? -27.790 -11.282 48.803 1.00 87.31 356 GLN A O 1
ATOM 2732 N N . ALA A 1 357 ? -27.542 -13.402 48.080 1.00 86.25 357 ALA A N 1
ATOM 2733 C CA . ALA A 1 357 ? -28.411 -13.995 49.089 1.00 86.25 357 ALA A CA 1
ATOM 2734 C C . ALA A 1 357 ? -27.790 -13.886 50.490 1.00 86.25 357 ALA A C 1
ATOM 2736 O O . ALA A 1 357 ? -28.483 -13.506 51.432 1.00 86.25 357 ALA A O 1
ATOM 2737 N N . GLU A 1 358 ? -26.485 -14.132 50.621 1.00 91.75 358 GLU A N 1
ATOM 2738 C CA . GLU A 1 358 ? -25.768 -14.011 51.893 1.00 91.75 358 GLU A CA 1
ATOM 2739 C C . GLU A 1 358 ? -25.711 -12.555 52.384 1.00 91.75 358 GLU A C 1
ATOM 2741 O O . GLU A 1 358 ? -25.975 -12.284 53.558 1.00 91.75 358 GLU A O 1
ATOM 2746 N N . MET A 1 359 ? -25.457 -11.594 51.487 1.00 89.44 359 MET A N 1
ATOM 2747 C CA . MET A 1 359 ? -25.501 -10.166 51.825 1.00 89.44 359 MET A CA 1
ATOM 2748 C C . MET A 1 359 ? -26.903 -9.712 52.256 1.00 89.44 359 MET A C 1
ATOM 2750 O O . MET A 1 359 ? -27.036 -8.981 53.238 1.00 89.44 359 MET A O 1
ATOM 2754 N N . SER A 1 360 ? -27.961 -10.182 51.584 1.00 90.31 360 SER A N 1
ATOM 2755 C CA . SER A 1 360 ? -29.344 -9.895 52.001 1.00 90.31 360 SER A CA 1
ATOM 2756 C C . SER A 1 360 ? -29.693 -10.519 53.354 1.00 90.31 360 SER A C 1
ATOM 2758 O O . SER A 1 360 ? -30.387 -9.892 54.154 1.00 90.31 360 SER A O 1
ATOM 2760 N N . ALA A 1 361 ? -29.211 -11.733 53.638 1.00 88.75 361 ALA A N 1
ATOM 2761 C CA . ALA A 1 361 ? -29.440 -12.400 54.918 1.00 88.75 361 ALA A CA 1
ATOM 2762 C C . ALA A 1 361 ? -28.755 -11.656 56.076 1.00 88.75 361 ALA A C 1
ATOM 2764 O O . ALA A 1 361 ? -29.395 -11.383 57.093 1.00 88.75 361 ALA A O 1
ATOM 2765 N N . LYS A 1 362 ? -27.493 -11.241 55.895 1.00 90.50 362 LYS A N 1
ATOM 2766 C CA . LYS A 1 362 ? -26.756 -10.434 56.883 1.00 90.50 362 LYS A CA 1
ATOM 2767 C C . LYS A 1 362 ? -27.432 -9.087 57.153 1.00 90.50 362 LYS A C 1
ATOM 2769 O O . LYS A 1 362 ? -27.537 -8.698 58.310 1.00 90.50 362 LYS A O 1
ATOM 2774 N N . SER A 1 363 ? -27.961 -8.423 56.121 1.00 88.56 363 SER A N 1
ATOM 2775 C CA . SER A 1 363 ? -28.683 -7.151 56.278 1.00 88.56 363 SER A CA 1
ATOM 2776 C C . SER A 1 363 ? -30.000 -7.274 57.055 1.00 88.56 363 SER A C 1
ATOM 2778 O O . SER A 1 363 ? -30.386 -6.319 57.724 1.00 88.56 363 SER A O 1
ATOM 2780 N N . ARG A 1 364 ? -30.715 -8.407 56.974 1.00 86.62 364 ARG A N 1
ATOM 2781 C CA . ARG A 1 364 ? -31.927 -8.621 57.792 1.00 86.62 364 ARG A CA 1
ATOM 2782 C C . ARG A 1 364 ? -31.595 -8.922 59.247 1.00 86.62 364 ARG A C 1
ATOM 2784 O O . ARG A 1 364 ? -32.294 -8.442 60.132 1.00 86.62 364 ARG A O 1
ATOM 2791 N N 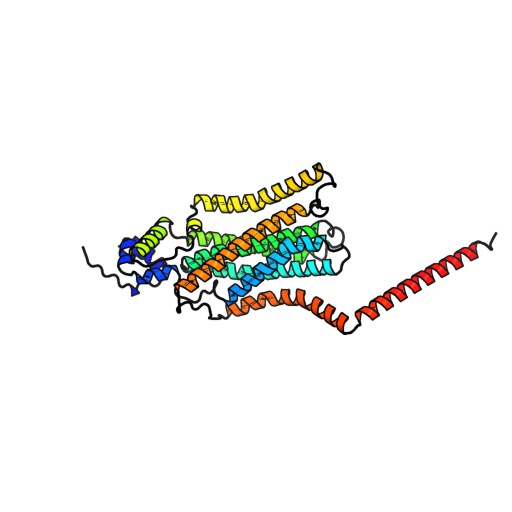. ALA A 1 365 ? -30.535 -9.691 59.494 1.00 81.50 365 ALA A N 1
ATOM 2792 C CA . ALA A 1 365 ? -30.120 -10.035 60.851 1.00 81.50 365 ALA A CA 1
ATOM 2793 C C . ALA A 1 365 ? -29.717 -8.790 61.663 1.00 81.50 365 ALA A C 1
ATOM 2795 O O . ALA A 1 365 ? -30.099 -8.662 62.823 1.00 81.50 365 ALA A O 1
ATOM 2796 N N . THR A 1 366 ? -29.015 -7.834 61.048 1.00 81.94 366 THR A N 1
ATOM 2797 C CA . THR A 1 366 ? -28.639 -6.571 61.706 1.00 81.94 366 THR A CA 1
ATOM 2798 C C . THR A 1 366 ? -29.814 -5.606 61.887 1.00 81.94 366 THR A C 1
ATOM 2800 O O . THR A 1 366 ? -29.858 -4.882 62.881 1.00 81.94 366 THR A O 1
ATOM 2803 N N . GLY A 1 367 ? -30.793 -5.617 60.975 1.00 77.56 367 GLY A N 1
ATOM 2804 C CA . GLY A 1 367 ? -32.016 -4.819 61.106 1.00 77.56 367 GLY A CA 1
ATOM 2805 C C . GLY A 1 367 ? -32.879 -5.225 62.307 1.00 77.56 367 GLY A C 1
ATOM 2806 O O . GLY A 1 367 ? -33.333 -4.357 63.047 1.00 77.56 367 GLY A O 1
ATOM 2807 N N . ASN A 1 368 ? -33.047 -6.529 62.554 1.00 72.75 368 ASN A N 1
ATOM 2808 C CA . ASN A 1 368 ? -33.868 -7.015 63.670 1.00 72.75 368 ASN A CA 1
ATOM 2809 C C . ASN A 1 368 ? -33.210 -6.810 65.043 1.00 72.75 368 ASN A C 1
ATOM 2811 O O . ASN A 1 368 ? -33.906 -6.481 65.997 1.00 72.75 368 ASN A O 1
ATOM 2815 N N . ALA A 1 369 ? -31.879 -6.906 65.143 1.00 68.19 369 ALA A N 1
ATOM 2816 C CA . ALA A 1 369 ? -31.162 -6.652 66.400 1.00 68.19 369 ALA A CA 1
ATOM 2817 C C . ALA A 1 369 ? -31.284 -5.195 66.895 1.00 68.19 369 ALA A C 1
ATOM 2819 O O . ALA A 1 369 ? -31.034 -4.913 68.062 1.00 68.19 369 ALA A O 1
ATOM 2820 N N . SER A 1 370 ? -31.679 -4.268 66.018 1.00 63.47 370 SER A N 1
ATOM 2821 C CA . SER A 1 370 ? -31.857 -2.851 66.356 1.00 63.47 370 SER A CA 1
ATOM 2822 C C . SER A 1 370 ? -33.271 -2.525 66.867 1.00 63.47 370 SER A C 1
ATOM 2824 O O . SER A 1 370 ? -33.488 -1.431 67.374 1.00 63.47 370 SER A O 1
ATOM 2826 N N . ALA A 1 371 ? -34.234 -3.445 66.723 1.00 62.41 371 ALA A N 1
ATOM 2827 C CA . ALA A 1 371 ? -35.640 -3.219 67.067 1.00 62.41 371 ALA A CA 1
ATOM 2828 C C . ALA A 1 371 ? -36.038 -3.742 68.463 1.00 62.41 371 ALA A C 1
ATOM 2830 O O . ALA A 1 371 ? -37.061 -3.322 68.987 1.00 62.41 371 ALA A O 1
ATOM 2831 N N . GLU A 1 372 ? -35.239 -4.614 69.085 1.00 60.84 372 GLU A N 1
ATOM 2832 C CA . GLU A 1 372 ? -35.516 -5.182 70.422 1.00 60.84 372 GLU A CA 1
ATOM 2833 C C . GLU A 1 372 ? -34.853 -4.403 71.580 1.00 60.84 372 GLU A C 1
ATOM 2835 O O . GLU A 1 372 ? -34.878 -4.850 72.723 1.00 60.84 372 GLU A O 1
ATOM 2840 N N . GLY A 1 373 ? -34.251 -3.241 71.301 1.00 57.97 373 GLY A N 1
ATOM 2841 C CA . GLY A 1 373 ? -33.504 -2.434 72.277 1.00 57.97 373 GLY A CA 1
ATOM 2842 C C . GLY A 1 373 ? -34.163 -1.121 72.719 1.00 57.97 373 GLY A C 1
ATOM 2843 O O . GLY A 1 373 ? -33.444 -0.263 73.231 1.00 57.97 373 GLY A O 1
ATOM 2844 N N . VAL A 1 374 ? -35.470 -0.929 72.496 1.00 53.66 374 VAL A N 1
ATOM 2845 C CA . VAL A 1 374 ? -36.215 0.284 72.903 1.00 53.66 374 VAL A CA 1
ATOM 2846 C C . VAL A 1 374 ? -37.324 -0.055 73.882 1.00 53.66 374 VAL A C 1
ATOM 2848 O O . VAL A 1 374 ? -38.097 -0.990 73.577 1.00 53.66 374 VAL A O 1
#

pLDDT: mean 80.06, std 13.68, range [40.62, 97.88]

Nearest PDB structures (foldseek):
  6grj-assembly1_F  TM=1.812E-01  e=2.160E+00  Aeromonas hydrophila
  7a0g-assembly1_JJJ  TM=2.368E-01  e=4.344E+00  Serratia marcescens
  7a0g-assembly1_FFF  TM=2.298E-01  e=6.434E+00  Serratia marcescens

Sequence (374 aa):
MANTTHPCDSLKQFADFFTTSNTTSNITSLVQACPQQCNLAWGTGNPDLSGIGVFISYIFQFGVCLLLGPGYIVLHQCLDKRDAARRHLSSVHVVALATTSLFASPIAVASIVHLKRHPALFEVTFIYYLAVMQFLGGLSLVVSLGIKSSDEEKEKRKTDSRGLFTSTLGFAIHVGVFGGVLHWIGKASLKSDSIEEFISACKASGNAVPVPPVEHLFWDRHLNKHLAGFLGVVIIAATPLLGWLLWNAGKAAGKRFLPPWLATRNAGFTTISVGLATGMAYCFAKMHLARLQLARLAQDGFADNEWGFGQIVALFVWVPLIVEVLLPLLLAVAAIATGVFVWSRRKVGSIRRSEQAEMSAKSRATGNASAEGV

Organism: NCBI:txid184978

Radius of gyration: 29.44 Å; Cα contacts (8 Å, |Δi|>4): 345; chains: 1; bounding box: 64×51×118 Å

Solvent-accessible surface area (backbone atoms only — not comparable to full-atom values): 20490 Å² total; per-residue (Å²): 131,84,86,76,80,71,66,61,84,76,59,83,48,51,56,47,54,61,61,50,33,76,75,79,43,60,58,45,60,54,34,63,76,32,58,78,56,61,53,34,45,64,47,88,66,64,40,85,80,76,18,51,46,38,45,52,36,50,52,51,50,51,52,49,32,46,48,46,6,36,43,37,49,53,52,58,68,74,43,57,93,85,37,68,66,46,57,48,52,53,51,46,48,54,45,44,48,52,39,50,46,64,54,45,45,59,53,38,52,49,47,42,57,45,43,72,67,59,58,24,60,49,52,56,54,39,49,51,30,50,50,51,24,49,51,31,34,54,50,15,35,54,54,41,52,59,68,60,56,81,79,56,55,87,83,52,70,82,81,55,53,64,62,53,48,54,52,51,52,47,49,53,51,43,54,54,42,46,51,48,32,54,53,41,47,67,66,57,53,66,60,60,69,59,51,52,46,44,53,51,26,31,51,72,64,71,43,85,69,81,70,73,72,46,80,70,75,57,53,46,86,66,45,52,58,49,43,57,47,38,54,44,42,42,64,66,42,46,29,49,47,49,22,50,49,53,47,50,50,44,62,72,65,38,88,83,78,57,59,75,71,60,68,36,91,54,36,26,51,40,48,36,18,45,53,29,44,51,53,24,51,52,25,49,51,50,40,51,50,53,49,56,51,48,48,67,71,42,53,94,66,51,49,46,86,62,80,48,72,69,23,56,54,47,48,58,58,49,46,67,48,50,49,63,61,45,51,61,51,52,52,51,53,49,34,58,75,68,48,52,58,64,56,53,58,55,51,57,55,51,52,54,50,51,54,52,50,51,54,52,50,54,54,51,57,58,55,56,69,67,66,80,76,120

Foldseek 3Di:
DDPPLDDLVVCPAPVVLVVVCVPDHPSLVNCLNPLVCLCRLLPQDQDPCLFDLLLVLLVVLLVLLVCLQLVVLVVLVVDDPPDPVNVLSLVLLLLSLVLLLVLQLVSLVVLLVCLVVLHRNLSLLLLLLSLLLSLLSNVSSVLSCVVVCPPCPPPPVPPCVVSVVVSVVSNVSSVVSSVSSVVSSVVSLDDPVSVVSNCVSSVVSVHDPPPLPCVVVPPDPVVVVVVCVVCVCCLVPVLLVVLVVQLVVDVVVPPPPDDPSCNDPCVSSSSSSVVSSVSSVVSSVSSVVSVVVSCVVCPVSHPSVDDDPVSNVSVVSCVVSCCSVVVVVVVVVVCVVVVVVVVVVVVVVVVVVVVVVVVVVVVVVVVVVVVVPD